Protein AF-A0A7S3L438-F1 (afdb_monomer)

Secondary structure (DSSP, 8-state):
-HHHHHHHHHHHHHHHHHHHHHHHHHHHHHHHHHHSB-TTSPBPPS---GGG--HHHHHHHHTTS-HHHHHHHHHHHHHHHHHHHTHHHHPPPP-HHHHHHHHHHSGGGGG-EEEETTEEEEEEEEE--TTSTT---EEEEEEEETTTTEEEEEEETTEEE--HHHHHHHHHHHIIIIIHHHHHHHHHHHHHHHTTS-GGGGGGGTTSTTHHHHHHH-S-TTTTT--S-HHHHHHHHHHHHTS----SSTT-HHHHHH-HHHHHHHHHHHHHHHHHHHTT-TTS-HHHHHIIIIIHHHHHHHHHHHHTT----TT-TT-TTHHHHHHHHHHHHHHHHTT--HHHHHTTT-HHHHHHHHHHHHH-HHHHTT--SSS--

Organism: NCBI:txid265554

Foldseek 3Di:
DVVVVVVVVVVVVVVLVVLLVVLVVVVVVVVVQQCDQPPVRARPPPQPPPVPADPVNVVSCQCHVDVVSVVLVVVLVVLVVCLVPPLVVQADAFDLLLVLLLCLQAPVVQQWDDDDDQKT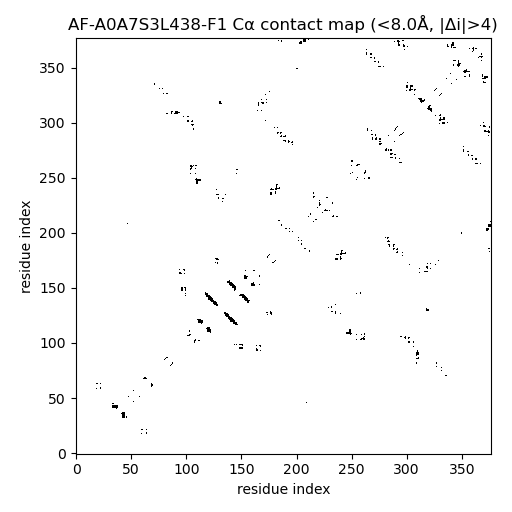KHKDAQADFQLDFPGSGKIKMWMARLVVSGTPWIAIPNDTDDRRLLVLLVVVRCCLQAVVLLLLLLLVLQSVLCSPDDPLLCQLNVFSSCCVVCVLPVPPCVVLPNPGDSVRSNVSSVVNNPDDDDRDCLPPPSSCVSHLNSQLLNQLLVQQVVLCVVVVSPSGDSVSQSSFWQNVQSNLQSLLVSCVSHDRACVRPRNHCSSVVCSPRRVSSNSCQQVCQALVVCLPSDVSSVSSLVSSCVSPVVSSSRTHSGNGD

Structure (mmCIF, N/CA/C/O backbone):
data_AF-A0A7S3L438-F1
#
_entry.id   AF-A0A7S3L438-F1
#
loop_
_atom_site.group_PDB
_atom_site.id
_atom_site.type_symbol
_atom_site.label_atom_id
_atom_site.label_alt_id
_atom_site.label_comp_id
_atom_site.label_asym_id
_atom_site.label_entity_id
_atom_site.label_seq_id
_atom_site.pdbx_PDB_ins_code
_atom_site.Cartn_x
_atom_site.Cartn_y
_atom_site.Cartn_z
_atom_site.occupancy
_atom_site.B_iso_or_equiv
_atom_site.auth_seq_id
_atom_site.auth_comp_id
_atom_site.auth_asym_id
_atom_site.auth_atom_id
_atom_site.pdbx_PDB_model_num
ATOM 1 N N . MET A 1 1 ? -7.913 44.073 -11.907 1.00 48.34 1 MET A N 1
ATOM 2 C CA . MET A 1 1 ? -7.778 42.662 -11.474 1.00 48.34 1 MET A CA 1
ATOM 3 C C . MET A 1 1 ? -7.505 41.705 -12.630 1.00 48.34 1 MET A C 1
ATOM 5 O O . MET A 1 1 ? -6.467 41.064 -12.590 1.00 48.34 1 MET A O 1
ATOM 9 N N . ILE A 1 2 ? -8.342 41.647 -13.675 1.00 49.50 2 ILE A N 1
ATOM 10 C CA . ILE A 1 2 ? -8.159 40.712 -14.811 1.00 49.50 2 ILE A CA 1
ATOM 11 C C . ILE A 1 2 ? -6.803 40.898 -15.518 1.00 49.50 2 ILE A C 1
ATOM 13 O O . ILE A 1 2 ? -6.103 39.926 -15.774 1.00 49.50 2 ILE A O 1
ATOM 17 N N . VAL A 1 3 ? -6.377 42.146 -15.740 1.00 48.22 3 VAL A N 1
ATOM 18 C CA . VAL A 1 3 ? -5.081 42.459 -16.373 1.00 48.22 3 VAL A CA 1
ATOM 19 C C . VAL A 1 3 ? -3.890 41.992 -15.525 1.00 48.22 3 VAL A C 1
ATOM 21 O O . VAL A 1 3 ? -2.922 41.472 -16.064 1.00 48.22 3 VAL A O 1
ATOM 24 N N . ILE A 1 4 ? -3.974 42.106 -14.196 1.00 58.91 4 ILE A N 1
ATOM 25 C CA . ILE A 1 4 ? -2.905 41.668 -13.283 1.00 58.91 4 ILE A CA 1
ATOM 26 C C . ILE A 1 4 ? -2.816 40.137 -13.266 1.00 58.91 4 ILE A C 1
ATOM 28 O O . ILE A 1 4 ? -1.724 39.593 -13.378 1.00 58.91 4 ILE A O 1
ATOM 32 N N . ALA A 1 5 ? -3.955 39.440 -13.206 1.00 50.31 5 ALA A N 1
ATOM 33 C CA . ALA A 1 5 ? -3.991 37.980 -13.285 1.00 50.31 5 ALA A CA 1
ATOM 34 C C . ALA A 1 5 ? -3.433 37.464 -14.624 1.00 50.31 5 ALA A C 1
ATOM 36 O O . ALA A 1 5 ? -2.664 36.509 -14.637 1.00 50.31 5 ALA A O 1
ATOM 37 N N . PHE A 1 6 ? -3.753 38.132 -15.737 1.00 50.09 6 PHE A N 1
ATOM 38 C CA . PHE A 1 6 ? -3.248 37.771 -17.063 1.00 50.09 6 PHE A CA 1
ATOM 39 C C . PHE A 1 6 ? -1.734 37.995 -17.203 1.00 50.09 6 PHE A C 1
ATOM 41 O O . PHE A 1 6 ? -1.036 37.157 -17.773 1.00 50.09 6 PHE A O 1
ATOM 48 N N . VAL A 1 7 ? -1.206 39.087 -16.639 1.00 58.47 7 VAL A N 1
ATOM 49 C CA . VAL A 1 7 ? 0.241 39.355 -16.594 1.00 58.47 7 VAL A CA 1
ATOM 50 C C . VAL A 1 7 ? 0.962 38.322 -15.726 1.00 58.47 7 VAL A C 1
ATOM 52 O O . VAL A 1 7 ? 1.988 37.798 -16.148 1.00 58.47 7 VAL A O 1
ATOM 55 N N . LEU A 1 8 ? 0.411 37.964 -14.562 1.00 56.41 8 LEU A N 1
ATOM 56 C CA . LEU A 1 8 ? 0.989 36.932 -13.696 1.00 56.41 8 LEU A CA 1
ATOM 57 C C . LEU A 1 8 ? 0.970 35.546 -14.354 1.00 56.41 8 LEU A C 1
ATOM 59 O O . LEU A 1 8 ? 1.982 34.854 -14.306 1.00 56.41 8 LEU A O 1
ATOM 63 N N . LEU A 1 9 ? -0.120 35.167 -15.032 1.00 48.47 9 LEU A N 1
ATOM 64 C CA . LEU A 1 9 ? -0.175 33.921 -15.806 1.00 48.47 9 LEU A CA 1
ATOM 65 C C . LEU A 1 9 ? 0.825 33.924 -16.968 1.00 48.47 9 LEU A C 1
ATOM 67 O O . LEU A 1 9 ? 1.506 32.931 -17.187 1.00 48.47 9 LEU A O 1
ATOM 71 N N . SER A 1 10 ? 0.952 35.039 -17.689 1.00 49.38 10 SER A N 1
ATOM 72 C CA . SER A 1 10 ? 1.882 35.146 -18.820 1.00 49.38 10 SER A CA 1
ATOM 73 C C . SER A 1 10 ? 3.341 35.082 -18.365 1.00 49.38 10 SER A C 1
ATOM 75 O O . SER A 1 10 ? 4.154 34.429 -19.014 1.00 49.38 10 SER A O 1
ATOM 77 N N . LEU A 1 11 ? 3.673 35.706 -17.228 1.00 53.34 11 LEU A N 1
ATOM 78 C CA . LEU A 1 11 ? 4.994 35.613 -16.603 1.00 53.34 11 LEU A CA 1
ATOM 79 C C . LEU A 1 11 ? 5.276 34.205 -16.077 1.00 53.34 11 LEU A C 1
ATOM 81 O O . LEU A 1 11 ? 6.395 33.727 -16.235 1.00 53.34 11 LEU A O 1
ATOM 85 N N . LEU A 1 12 ? 4.270 33.524 -15.520 1.00 49.44 12 LEU A N 1
ATOM 86 C CA . LEU A 1 12 ? 4.379 32.122 -15.125 1.00 49.44 12 LEU A CA 1
ATOM 87 C C . LEU A 1 12 ? 4.658 31.239 -16.349 1.00 49.44 12 LEU A C 1
ATOM 89 O O . LEU A 1 12 ? 5.613 30.475 -16.327 1.00 49.44 12 LEU A O 1
ATOM 93 N N . CYS A 1 13 ? 3.917 31.408 -17.449 1.00 45.47 13 CYS A N 1
ATOM 94 C CA . CYS A 1 13 ? 4.136 30.664 -18.692 1.00 45.47 13 CYS A CA 1
ATOM 95 C C . CYS A 1 13 ? 5.514 30.934 -19.319 1.00 45.47 13 CYS A C 1
ATOM 97 O O . CYS A 1 13 ? 6.172 29.994 -19.759 1.00 45.47 13 CYS A O 1
ATOM 99 N N . LEU A 1 14 ? 5.974 32.190 -19.346 1.00 46.09 14 LEU A N 1
ATOM 100 C CA . LEU A 1 14 ? 7.306 32.563 -19.845 1.00 46.09 14 LEU A CA 1
ATOM 101 C C . LEU A 1 14 ? 8.426 32.010 -18.961 1.00 46.09 14 LEU A C 1
ATOM 103 O O . LEU A 1 14 ? 9.423 31.508 -19.477 1.00 46.09 14 LEU A O 1
ATOM 107 N N . TRP A 1 15 ? 8.251 32.061 -17.641 1.00 53.94 15 TRP A N 1
ATOM 108 C CA . TRP A 1 15 ? 9.178 31.463 -16.687 1.00 53.94 15 TRP A CA 1
ATOM 109 C C . TRP A 1 15 ? 9.232 29.942 -16.862 1.00 53.94 15 TRP A C 1
ATOM 111 O O . TRP A 1 15 ? 10.319 29.392 -17.005 1.00 53.94 15 TRP A O 1
ATOM 121 N N . THR A 1 16 ? 8.084 29.270 -16.973 1.00 46.50 16 THR A N 1
ATOM 122 C CA . THR A 1 16 ? 7.996 27.831 -17.257 1.00 46.50 16 THR A CA 1
ATOM 123 C C . THR A 1 16 ? 8.653 27.475 -18.596 1.00 46.50 16 THR A C 1
ATOM 125 O O . THR A 1 16 ? 9.463 26.555 -18.638 1.00 46.50 16 THR A O 1
ATOM 128 N N . ALA A 1 17 ? 8.405 28.223 -19.676 1.00 44.75 17 ALA A N 1
ATOM 129 C CA . ALA A 1 17 ? 8.999 27.967 -20.994 1.00 44.75 17 ALA A CA 1
ATOM 130 C C . ALA A 1 17 ? 10.527 28.166 -21.013 1.00 44.75 17 ALA A C 1
ATOM 132 O O . ALA A 1 17 ? 11.266 27.330 -21.542 1.00 44.75 17 ALA A O 1
ATOM 133 N N . TYR A 1 18 ? 11.022 29.240 -20.388 1.00 50.47 18 TYR A N 1
ATOM 134 C CA .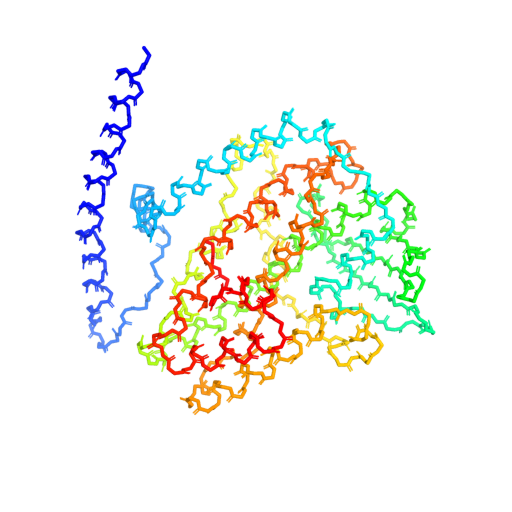 TYR A 1 18 ? 12.458 29.477 -20.228 1.00 50.47 18 TYR A CA 1
ATOM 135 C C . TYR A 1 18 ? 13.123 28.340 -19.437 1.00 50.47 18 TYR A C 1
ATOM 137 O O . TYR A 1 18 ? 14.153 27.816 -19.862 1.00 50.47 18 TYR A O 1
ATOM 145 N N . ARG A 1 19 ? 12.488 27.896 -18.343 1.00 52.34 19 ARG A N 1
ATOM 146 C CA . ARG A 1 19 ? 12.967 26.811 -17.472 1.00 52.34 19 ARG A CA 1
ATOM 147 C C . ARG A 1 19 ? 12.947 25.438 -18.149 1.00 52.34 19 ARG A C 1
ATOM 149 O O . ARG A 1 19 ? 13.908 24.692 -17.987 1.00 52.34 19 ARG A O 1
ATOM 156 N N . ILE A 1 20 ? 11.927 25.137 -18.959 1.00 45.03 20 ILE A N 1
ATOM 157 C CA . ILE A 1 20 ? 11.872 23.927 -19.801 1.00 45.03 20 ILE A CA 1
ATOM 158 C C . ILE A 1 20 ? 13.039 23.916 -20.798 1.00 45.03 20 ILE A C 1
ATOM 160 O O . ILE A 1 20 ? 13.681 22.887 -20.984 1.00 45.03 20 ILE A O 1
ATOM 164 N N . THR A 1 21 ? 13.372 25.062 -21.401 1.00 44.88 21 THR A N 1
ATOM 165 C CA . THR A 1 21 ? 14.452 25.148 -22.402 1.00 44.88 21 THR A CA 1
ATOM 166 C C . THR A 1 21 ? 15.834 24.931 -21.775 1.00 44.88 21 THR A C 1
ATOM 168 O O . THR A 1 21 ? 16.641 24.173 -22.310 1.00 44.88 21 THR A O 1
ATOM 171 N N . THR A 1 22 ? 16.093 25.520 -20.600 1.00 46.97 22 THR A N 1
ATOM 172 C CA . THR A 1 22 ? 17.346 25.273 -19.854 1.00 46.97 22 THR A CA 1
ATOM 173 C C . THR A 1 22 ? 17.435 23.834 -19.334 1.00 46.97 22 THR A C 1
ATOM 175 O O . THR A 1 22 ? 18.528 23.288 -19.190 1.00 46.97 22 THR A O 1
ATOM 178 N N . PHE A 1 23 ? 16.290 23.200 -19.073 1.00 45.75 23 PHE A N 1
ATOM 179 C CA . PHE A 1 23 ? 16.206 21.805 -18.658 1.00 45.75 23 PHE A CA 1
ATOM 180 C C . PHE A 1 23 ? 16.463 20.811 -19.785 1.00 45.75 23 PHE A C 1
ATOM 182 O O . PHE A 1 23 ? 17.197 19.859 -19.557 1.00 45.75 23 PHE A O 1
ATOM 189 N N . VAL A 1 24 ? 15.926 21.019 -20.990 1.00 44.28 24 VAL A N 1
ATOM 190 C CA . VAL A 1 24 ? 16.227 20.144 -22.138 1.00 44.28 24 VAL A CA 1
ATOM 191 C C . VAL A 1 24 ? 17.737 20.098 -22.378 1.00 44.28 24 VAL A C 1
ATOM 193 O O . VAL A 1 24 ? 18.286 19.025 -22.608 1.00 44.28 24 VAL A O 1
ATOM 196 N N . GLU A 1 25 ? 18.429 21.227 -22.223 1.00 46.00 25 GLU A N 1
ATOM 197 C CA . GLU A 1 25 ? 19.888 21.295 -22.315 1.00 46.00 25 GLU A CA 1
ATOM 198 C C . GLU A 1 25 ? 20.598 20.545 -21.168 1.00 46.00 25 GLU A C 1
ATOM 200 O O . GLU A 1 25 ? 21.539 19.788 -21.416 1.00 46.00 25 GLU A O 1
ATOM 205 N N . ALA A 1 26 ? 20.138 20.692 -19.919 1.00 48.16 26 ALA A N 1
ATOM 206 C CA . ALA A 1 26 ? 20.690 19.972 -18.767 1.00 48.16 26 ALA A CA 1
ATOM 207 C C . ALA A 1 26 ? 20.440 18.454 -18.846 1.00 48.16 26 ALA A C 1
ATOM 209 O O . ALA A 1 26 ? 21.357 17.665 -18.634 1.00 48.16 26 ALA A O 1
ATOM 210 N N . TYR A 1 27 ? 19.230 18.040 -19.225 1.00 43.50 27 TYR A N 1
ATOM 211 C CA . TYR A 1 27 ? 18.837 16.653 -19.464 1.00 43.50 27 TYR A CA 1
ATOM 212 C C . TYR A 1 27 ? 19.658 16.027 -20.596 1.00 43.50 27 TYR A C 1
ATOM 214 O O . TYR A 1 27 ? 20.124 14.897 -20.457 1.00 43.50 27 TYR A O 1
ATOM 222 N N . TYR A 1 28 ? 19.914 16.765 -21.684 1.00 46.62 28 TYR A N 1
ATOM 223 C CA . TYR A 1 28 ? 20.778 16.307 -22.777 1.00 46.62 28 TYR A CA 1
ATOM 224 C C . TYR A 1 28 ? 22.222 16.095 -22.308 1.00 46.62 28 TYR A C 1
ATOM 226 O O . TYR A 1 28 ? 22.828 15.079 -22.636 1.00 46.62 28 TYR A O 1
ATOM 234 N N . ARG A 1 29 ? 22.758 16.997 -21.474 1.00 49.22 29 ARG A N 1
ATOM 235 C CA . ARG A 1 29 ? 24.108 16.873 -20.894 1.00 49.22 29 ARG A CA 1
ATOM 236 C C . ARG A 1 29 ? 24.214 15.740 -19.863 1.00 49.22 29 ARG A C 1
ATOM 238 O O . ARG A 1 29 ? 25.219 15.036 -19.843 1.00 49.22 29 ARG A O 1
ATOM 245 N N . ILE A 1 30 ? 23.188 15.531 -19.033 1.00 47.91 30 ILE A N 1
ATOM 246 C CA . ILE A 1 30 ? 23.129 14.435 -18.049 1.00 47.91 30 ILE A CA 1
ATOM 247 C C . ILE A 1 30 ? 22.996 13.081 -18.756 1.00 47.91 30 ILE A C 1
ATOM 249 O O . ILE A 1 30 ? 23.700 12.140 -18.402 1.00 47.91 30 ILE A O 1
ATOM 253 N N . ASN A 1 31 ? 22.164 12.982 -19.796 1.00 44.19 31 ASN A N 1
ATOM 254 C CA . ASN A 1 31 ? 22.063 11.766 -20.603 1.00 44.19 31 ASN A CA 1
ATOM 255 C C . ASN A 1 31 ? 23.293 11.521 -21.478 1.00 44.19 31 ASN A C 1
ATOM 257 O O . ASN A 1 31 ? 23.639 10.365 -21.691 1.00 44.19 31 ASN A O 1
ATOM 261 N N . GLN A 1 32 ? 23.976 12.563 -21.964 1.00 47.50 32 GLN A N 1
ATOM 262 C CA . GLN A 1 32 ? 25.283 12.399 -22.609 1.00 47.50 32 GLN A CA 1
ATOM 263 C C . GLN A 1 32 ? 26.286 11.773 -21.634 1.00 47.50 32 GLN A C 1
ATOM 265 O O . GLN A 1 32 ? 26.850 10.735 -21.957 1.00 47.50 32 GLN A O 1
ATOM 270 N N . ARG A 1 33 ? 26.393 12.296 -20.405 1.00 48.84 33 ARG A N 1
ATOM 271 C CA . ARG A 1 33 ? 27.262 11.736 -19.352 1.00 48.84 33 ARG A CA 1
ATOM 272 C C . ARG A 1 33 ? 26.858 10.330 -18.899 1.00 48.84 33 ARG A C 1
ATOM 274 O O . ARG A 1 33 ? 27.715 9.518 -18.591 1.00 48.84 33 ARG A O 1
ATOM 281 N N . GLY A 1 34 ? 25.562 10.019 -18.870 1.00 43.22 34 GLY A N 1
ATOM 282 C CA . GLY A 1 34 ? 25.055 8.679 -18.544 1.00 43.22 34 GLY A CA 1
ATOM 283 C C . GLY A 1 34 ? 25.204 7.647 -19.672 1.00 43.22 34 GLY A C 1
ATOM 284 O O . GLY A 1 34 ? 25.003 6.456 -19.431 1.00 43.22 34 GLY A O 1
ATOM 285 N N . ASN A 1 35 ? 25.524 8.095 -20.891 1.00 40.84 35 ASN A N 1
ATOM 286 C CA . ASN A 1 35 ? 25.821 7.255 -22.056 1.00 40.84 35 ASN A CA 1
ATOM 287 C C . ASN A 1 35 ? 27.325 7.186 -22.369 1.00 40.84 35 ASN A C 1
ATOM 289 O O . ASN A 1 35 ? 27.728 6.392 -23.221 1.00 40.84 35 ASN A O 1
ATOM 293 N N . GLU A 1 36 ? 28.148 7.994 -21.701 1.00 45.62 36 GLU A N 1
ATOM 294 C CA . GLU A 1 36 ? 29.600 7.861 -21.722 1.00 45.62 36 GLU A CA 1
ATOM 295 C C . GLU A 1 36 ? 29.972 6.558 -21.000 1.00 45.62 36 GLU A C 1
ATOM 297 O O . GLU A 1 36 ? 29.597 6.324 -19.849 1.00 45.62 36 GLU A O 1
ATOM 302 N N . MET A 1 37 ? 30.657 5.662 -21.716 1.00 47.69 37 MET A N 1
ATOM 303 C CA . MET A 1 37 ? 31.285 4.510 -21.079 1.00 47.69 37 MET A CA 1
ATOM 304 C C . MET A 1 37 ? 32.439 5.031 -20.232 1.00 47.69 37 MET A C 1
ATOM 306 O O . MET A 1 37 ? 33.190 5.899 -20.683 1.00 47.69 37 MET A O 1
ATOM 310 N N . ASP A 1 38 ? 32.566 4.527 -19.010 1.00 57.03 38 ASP A N 1
ATOM 311 C CA . ASP A 1 38 ? 33.731 4.844 -18.200 1.00 57.03 38 ASP A CA 1
ATOM 312 C C . ASP A 1 38 ? 35.012 4.291 -18.857 1.00 57.03 38 ASP A C 1
ATOM 314 O O . ASP A 1 38 ? 34.976 3.578 -19.865 1.00 57.03 38 ASP A O 1
ATOM 318 N N . GLU A 1 39 ? 36.176 4.610 -18.291 1.00 55.34 39 GLU A N 1
ATOM 319 C CA . GLU A 1 39 ? 37.473 4.161 -18.822 1.00 55.34 39 GLU A CA 1
ATOM 320 C C . GLU A 1 39 ? 37.614 2.625 -18.898 1.00 55.34 39 GLU A C 1
ATOM 322 O O . GLU A 1 39 ? 38.559 2.121 -19.506 1.00 55.34 39 GLU A O 1
ATOM 327 N N . LYS A 1 40 ? 36.678 1.869 -18.308 1.00 57.28 40 LYS A N 1
ATOM 328 C CA . LYS A 1 40 ? 36.634 0.404 -18.311 1.00 57.28 40 LYS A CA 1
ATOM 329 C C . LYS A 1 40 ? 35.621 -0.165 -19.308 1.00 57.28 40 LYS A C 1
ATOM 331 O O . LYS A 1 40 ? 35.519 -1.384 -19.424 1.00 57.28 40 LYS A O 1
ATOM 336 N N . GLY A 1 41 ? 34.913 0.680 -20.060 1.00 50.53 41 GLY A N 1
ATOM 337 C CA . GLY A 1 41 ? 33.882 0.242 -21.001 1.00 50.53 41 GLY A CA 1
ATOM 338 C C . GLY A 1 41 ? 32.567 -0.151 -20.322 1.00 50.53 41 GLY A C 1
ATOM 339 O O . GLY A 1 41 ? 31.711 -0.763 -20.961 1.00 50.53 41 GLY A O 1
ATOM 340 N N . GLU A 1 42 ? 32.391 0.182 -19.042 1.00 44.84 42 GLU A N 1
ATOM 341 C CA . GLU A 1 42 ? 31.154 -0.052 -18.310 1.00 44.84 42 GLU A CA 1
ATOM 342 C C . GLU A 1 42 ? 30.264 1.192 -18.422 1.00 44.84 42 GLU A C 1
ATOM 344 O O . GLU A 1 42 ? 30.729 2.335 -18.426 1.00 44.84 42 GLU A O 1
ATOM 349 N N . ARG A 1 43 ? 28.946 0.994 -18.546 1.00 46.06 43 ARG A N 1
ATOM 350 C CA . ARG A 1 43 ? 28.013 2.123 -18.439 1.00 46.06 43 ARG A CA 1
ATOM 351 C C . ARG A 1 43 ? 28.095 2.634 -17.008 1.00 46.06 43 ARG A C 1
ATOM 353 O O . ARG A 1 43 ? 27.755 1.884 -16.093 1.00 46.06 43 ARG A O 1
ATOM 360 N N . ALA A 1 44 ? 28.527 3.883 -16.827 1.00 45.00 44 ALA A N 1
ATOM 361 C CA . ALA A 1 44 ? 28.648 4.488 -15.510 1.00 45.00 44 ALA A CA 1
ATOM 362 C C . ALA A 1 44 ? 27.343 4.278 -14.724 1.00 45.00 44 ALA A C 1
ATOM 364 O O . ALA A 1 44 ? 26.254 4.647 -15.175 1.00 45.00 44 ALA A O 1
ATOM 365 N N . CYS A 1 45 ? 27.448 3.606 -13.576 1.00 37.84 45 CYS A N 1
ATOM 366 C CA . CYS A 1 45 ? 26.305 3.278 -12.736 1.00 37.84 45 CYS A CA 1
ATOM 367 C C . CYS A 1 45 ? 25.514 4.561 -12.428 1.00 37.84 45 CYS A C 1
ATOM 369 O O . CYS A 1 45 ? 26.074 5.538 -11.931 1.00 37.84 45 CYS A O 1
ATOM 371 N N . ARG A 1 46 ? 24.209 4.560 -12.731 1.00 44.25 46 ARG A N 1
ATOM 372 C CA . ARG A 1 46 ? 23.288 5.710 -12.627 1.00 44.25 46 ARG A CA 1
ATOM 373 C C . ARG A 1 46 ? 22.969 6.143 -11.184 1.00 44.25 46 ARG A C 1
ATOM 375 O O . ARG A 1 46 ? 21.921 6.734 -10.952 1.00 44.25 46 ARG A O 1
ATOM 382 N N . SER A 1 47 ? 23.840 5.871 -10.213 1.00 39.75 47 SER A N 1
ATOM 383 C CA . SER A 1 47 ? 23.740 6.466 -8.881 1.00 39.75 47 SER A CA 1
ATOM 384 C C . SER A 1 47 ? 24.557 7.757 -8.866 1.00 39.75 47 SER A C 1
ATOM 386 O O . SER A 1 47 ? 25.767 7.750 -8.620 1.00 39.75 47 SER A O 1
ATOM 388 N N . ILE A 1 48 ? 23.913 8.885 -9.154 1.00 40.16 48 ILE A N 1
ATOM 389 C CA . ILE A 1 48 ? 24.507 10.181 -8.828 1.00 40.16 48 ILE A CA 1
ATOM 390 C C . ILE A 1 48 ? 24.517 10.249 -7.299 1.00 40.16 48 ILE A C 1
ATOM 392 O O . ILE A 1 48 ? 23.457 10.310 -6.687 1.00 40.16 48 ILE A O 1
ATOM 396 N N . LYS A 1 49 ? 25.696 10.188 -6.669 1.00 38.84 49 LYS A N 1
ATOM 397 C CA . LYS A 1 49 ? 25.811 10.437 -5.223 1.00 38.84 49 LYS A CA 1
ATOM 398 C C . LYS A 1 49 ? 25.175 11.800 -4.919 1.00 38.84 49 LYS A C 1
ATOM 400 O O . LYS A 1 49 ? 25.556 12.783 -5.557 1.00 38.84 49 LYS A O 1
ATOM 405 N N . ALA A 1 50 ? 24.262 11.872 -3.947 1.00 37.88 50 ALA A N 1
ATOM 406 C CA . ALA A 1 50 ? 23.515 13.088 -3.594 1.00 37.88 50 ALA A CA 1
ATOM 407 C C . ALA A 1 50 ? 24.404 14.316 -3.333 1.00 37.88 50 ALA A C 1
ATOM 409 O O . ALA A 1 50 ? 24.009 15.449 -3.587 1.00 37.88 50 ALA A O 1
ATOM 410 N N . HIS A 1 51 ? 25.654 14.099 -2.924 1.00 39.50 51 HIS A N 1
ATOM 411 C CA . HIS A 1 51 ? 26.644 15.158 -2.716 1.00 39.50 51 HIS A CA 1
ATOM 412 C C . HIS A 1 51 ? 27.062 15.916 -3.992 1.00 39.50 51 HIS A C 1
ATOM 414 O O . HIS A 1 51 ? 27.814 16.882 -3.896 1.00 39.50 51 HIS A O 1
ATOM 420 N N . GLY A 1 52 ? 26.620 15.483 -5.178 1.00 40.59 52 GLY A N 1
ATOM 421 C CA . GLY A 1 52 ? 26.945 16.109 -6.462 1.00 40.59 52 GLY A CA 1
ATOM 422 C C . GLY A 1 52 ? 25.828 16.938 -7.096 1.00 40.59 52 GLY A C 1
ATOM 423 O O . GLY A 1 52 ? 26.074 17.526 -8.145 1.00 40.59 52 GLY A O 1
ATOM 424 N N . ILE A 1 53 ? 24.625 16.979 -6.513 1.00 41.75 53 ILE A N 1
ATOM 425 C CA . ILE A 1 53 ? 23.493 17.726 -7.076 1.00 41.75 53 ILE A CA 1
ATOM 426 C C . ILE A 1 53 ? 23.300 18.989 -6.245 1.00 41.75 53 ILE A C 1
ATOM 428 O O . ILE A 1 53 ? 22.980 18.936 -5.059 1.00 41.75 53 ILE A O 1
ATOM 432 N N . THR A 1 54 ? 23.503 20.151 -6.859 1.00 51.88 54 THR A N 1
ATOM 433 C CA . THR A 1 54 ? 23.169 21.417 -6.204 1.00 51.88 54 THR A CA 1
ATOM 434 C C . THR A 1 54 ? 21.659 21.497 -5.972 1.00 51.88 54 THR A C 1
ATOM 436 O O . THR A 1 54 ? 20.875 21.000 -6.779 1.00 51.88 54 THR A O 1
ATOM 439 N N . ALA A 1 55 ? 21.210 22.189 -4.918 1.00 50.66 55 ALA A N 1
ATOM 440 C CA . ALA A 1 55 ? 19.778 22.436 -4.697 1.00 50.66 55 ALA A CA 1
ATOM 441 C C . ALA A 1 55 ? 19.092 23.038 -5.942 1.00 50.66 55 ALA A C 1
ATOM 443 O O . ALA A 1 55 ? 17.924 22.781 -6.205 1.00 50.66 55 ALA A O 1
ATOM 444 N N . TYR A 1 56 ? 19.842 23.796 -6.748 1.00 53.81 56 TYR A N 1
ATOM 445 C CA . TYR A 1 56 ? 19.396 24.306 -8.037 1.00 53.81 56 TYR A CA 1
ATOM 446 C C . TYR A 1 56 ? 19.172 23.201 -9.079 1.00 53.81 56 TYR A C 1
ATOM 448 O O . TYR A 1 56 ? 18.113 23.171 -9.692 1.00 53.81 56 TYR A O 1
ATOM 456 N N . GLU A 1 57 ? 20.123 22.289 -9.282 1.00 49.81 57 GLU A N 1
ATOM 457 C CA . GLU A 1 57 ? 19.978 21.162 -10.216 1.00 49.81 57 GLU A CA 1
ATOM 458 C C . GLU A 1 57 ? 18.885 20.189 -9.775 1.00 49.81 57 GLU A C 1
ATOM 460 O O . GLU A 1 57 ? 18.136 19.708 -10.623 1.00 49.81 57 GLU A O 1
ATOM 465 N N . PHE A 1 58 ? 18.740 19.970 -8.463 1.00 51.66 58 PHE A N 1
ATOM 466 C CA . PHE A 1 58 ? 17.638 19.202 -7.893 1.00 51.66 58 PHE A CA 1
ATOM 467 C C . PHE A 1 58 ? 16.299 19.870 -8.207 1.00 51.66 58 PHE A C 1
ATOM 469 O O . PHE A 1 58 ? 15.471 19.261 -8.871 1.00 51.66 58 PHE A O 1
ATOM 476 N N . LEU A 1 59 ? 16.105 21.141 -7.829 1.00 52.84 59 LEU A N 1
ATOM 477 C CA . LEU A 1 59 ? 14.859 21.869 -8.100 1.00 52.84 59 LEU A CA 1
ATOM 478 C C . LEU A 1 59 ? 14.571 21.959 -9.605 1.00 52.84 59 LEU A C 1
ATOM 480 O O . LEU A 1 59 ? 13.423 21.848 -10.023 1.00 52.84 59 LEU A O 1
ATOM 484 N N . MET A 1 60 ? 15.600 22.128 -10.436 1.00 52.97 60 MET A N 1
ATOM 485 C CA . MET A 1 60 ? 15.449 22.176 -11.887 1.00 52.97 60 MET A CA 1
ATOM 486 C C . MET A 1 60 ? 15.044 20.827 -12.468 1.00 52.97 60 MET A C 1
ATOM 488 O O . MET A 1 60 ? 14.113 20.821 -13.255 1.00 52.97 60 MET A O 1
ATOM 492 N N . TRP A 1 61 ? 15.675 19.712 -12.086 1.00 49.84 61 TRP A N 1
ATOM 493 C CA . TRP A 1 61 ? 15.246 18.357 -12.463 1.00 49.84 61 TRP A CA 1
ATOM 494 C C . TRP A 1 61 ? 13.816 18.077 -11.973 1.00 49.84 61 TRP A C 1
ATOM 496 O O . TRP A 1 61 ? 12.964 17.622 -12.730 1.00 49.84 61 TRP A O 1
ATOM 506 N N . TYR A 1 62 ? 13.529 18.460 -10.735 1.00 49.25 62 TYR A N 1
ATOM 507 C CA . TYR A 1 62 ? 12.271 18.235 -10.038 1.00 49.25 62 TYR A CA 1
ATOM 508 C C . TYR A 1 62 ? 11.074 18.980 -10.659 1.00 49.25 62 TYR A C 1
ATOM 510 O O . TYR A 1 62 ? 10.013 18.399 -10.859 1.00 49.25 62 TYR A O 1
ATOM 518 N N . PHE A 1 63 ? 11.235 20.247 -11.059 1.00 50.38 63 PHE A N 1
ATOM 519 C CA . PHE A 1 63 ? 10.154 21.039 -11.670 1.00 50.38 63 PHE A CA 1
ATOM 520 C C . PHE A 1 63 ? 9.899 20.747 -13.157 1.00 50.38 63 PHE A C 1
ATOM 522 O O . PHE A 1 63 ? 9.025 21.368 -13.763 1.00 50.38 63 PHE A O 1
ATOM 529 N N . THR A 1 64 ? 10.669 19.850 -13.771 1.00 46.41 64 THR A N 1
ATOM 530 C CA . THR A 1 64 ? 10.701 19.684 -15.234 1.00 46.41 64 THR A CA 1
ATOM 531 C C . THR A 1 64 ? 10.602 18.238 -15.711 1.00 46.41 64 THR A C 1
ATOM 533 O O . THR A 1 64 ? 10.311 18.028 -16.888 1.00 46.41 64 THR A O 1
ATOM 536 N N . GLN A 1 65 ? 10.751 17.253 -14.814 1.00 46.31 65 GLN A N 1
ATOM 537 C CA . GLN A 1 65 ? 10.372 15.856 -15.070 1.00 46.31 65 GLN A CA 1
ATOM 538 C C . GLN A 1 65 ? 8.910 15.743 -15.524 1.00 46.31 65 GLN A C 1
ATOM 540 O O . GLN A 1 65 ? 8.592 14.880 -16.337 1.00 46.31 65 GLN A O 1
ATOM 545 N N . ASP A 1 66 ? 8.036 16.643 -15.063 1.00 50.53 66 ASP A N 1
ATOM 546 C CA . ASP A 1 66 ? 6.664 16.738 -15.546 1.00 50.53 66 ASP A CA 1
ATOM 547 C C . ASP A 1 66 ? 6.036 18.091 -15.136 1.00 50.53 66 ASP A C 1
ATOM 549 O O . ASP A 1 66 ? 6.041 18.406 -13.944 1.00 50.53 66 ASP A O 1
ATOM 553 N N . PRO A 1 67 ? 5.449 18.903 -16.042 1.00 52.47 67 PRO A N 1
ATOM 554 C CA . PRO A 1 67 ? 4.546 19.999 -15.665 1.00 52.47 67 PRO A CA 1
ATOM 555 C C . PRO A 1 67 ? 3.458 19.561 -14.677 1.00 52.47 67 PRO A C 1
ATOM 557 O O . PRO A 1 67 ? 2.979 20.385 -13.890 1.00 52.47 67 PRO A O 1
ATOM 560 N N . ASN A 1 68 ? 3.135 18.260 -14.668 1.00 50.19 68 ASN A N 1
ATOM 561 C CA . ASN A 1 68 ? 2.275 17.660 -13.667 1.00 50.19 68 ASN A CA 1
ATOM 562 C C . ASN A 1 68 ? 2.781 17.901 -12.235 1.00 50.19 68 ASN A C 1
ATOM 564 O O . ASN A 1 68 ? 1.958 18.173 -11.374 1.00 50.19 68 ASN A O 1
ATOM 568 N N . PHE A 1 69 ? 4.092 17.924 -11.958 1.00 51.59 69 PHE A N 1
ATOM 569 C CA . PHE A 1 69 ? 4.621 18.214 -10.614 1.00 51.59 69 PHE A CA 1
ATOM 570 C C . PHE A 1 69 ? 4.269 19.620 -10.125 1.00 51.59 69 PHE A C 1
ATOM 572 O O . PHE A 1 69 ? 3.841 19.781 -8.986 1.00 51.59 69 PHE A O 1
ATOM 579 N N . ILE A 1 70 ? 4.372 20.654 -10.965 1.00 56.53 70 ILE A N 1
ATOM 580 C CA . ILE A 1 70 ? 3.977 22.016 -10.562 1.00 56.53 70 ILE A CA 1
ATOM 581 C C . ILE A 1 70 ? 2.472 22.070 -10.286 1.00 56.53 70 ILE A C 1
ATOM 583 O O . ILE A 1 70 ? 2.050 22.643 -9.278 1.00 56.53 70 ILE A O 1
ATOM 587 N N . THR A 1 71 ? 1.655 21.449 -11.144 1.00 55.91 71 THR A N 1
ATOM 588 C CA . THR A 1 71 ? 0.218 21.331 -10.872 1.00 55.91 71 THR A CA 1
ATOM 589 C C . THR A 1 71 ? -0.056 20.508 -9.617 1.00 55.91 71 THR A C 1
ATOM 591 O O . THR A 1 71 ? -0.957 20.880 -8.876 1.00 55.91 71 THR A O 1
ATOM 594 N N . HIS A 1 72 ? 0.754 19.491 -9.305 1.00 54.97 72 HIS A N 1
ATOM 595 C CA . HIS A 1 72 ? 0.668 18.700 -8.074 1.00 54.97 72 HIS A CA 1
ATOM 596 C C . HIS A 1 72 ? 0.960 19.552 -6.848 1.00 54.97 72 HIS A C 1
ATOM 598 O O . HIS A 1 72 ? 0.228 19.461 -5.877 1.00 54.97 72 HIS A O 1
ATOM 604 N N . TYR A 1 73 ? 1.953 20.442 -6.882 1.00 57.59 73 TYR A N 1
ATOM 605 C CA . TYR A 1 73 ? 2.221 21.364 -5.773 1.00 57.59 73 TYR A CA 1
ATOM 606 C C . TYR A 1 73 ? 1.114 22.383 -5.557 1.00 57.59 73 TYR A C 1
ATOM 608 O O . TYR A 1 73 ? 0.708 22.624 -4.420 1.00 57.59 73 TYR A O 1
ATOM 616 N N . LEU A 1 74 ? 0.626 22.989 -6.639 1.00 63.31 74 LEU A N 1
ATOM 617 C CA . LEU A 1 74 ? -0.495 23.920 -6.559 1.00 63.31 74 LEU A CA 1
ATOM 618 C C . LEU A 1 74 ? -1.744 23.203 -6.043 1.00 63.31 74 LEU A C 1
ATOM 620 O O . LEU A 1 74 ? -2.427 23.716 -5.159 1.00 63.31 74 LEU A O 1
ATOM 624 N N . TRP A 1 75 ? -1.996 21.991 -6.531 1.00 58.56 75 TRP A N 1
ATOM 625 C CA . TRP A 1 75 ? -3.075 21.140 -6.058 1.00 58.56 75 TRP A CA 1
ATOM 626 C C . TRP A 1 75 ? -2.878 20.710 -4.602 1.00 58.56 75 TRP A C 1
ATOM 628 O O . TRP A 1 75 ? -3.834 20.742 -3.840 1.00 58.56 75 TRP A O 1
ATOM 638 N N . ASN A 1 76 ? -1.653 20.408 -4.169 1.00 58.59 76 ASN A N 1
ATOM 639 C CA . ASN A 1 76 ? -1.318 20.090 -2.780 1.00 58.59 76 ASN A CA 1
ATOM 640 C C . ASN A 1 76 ? -1.562 21.288 -1.870 1.00 58.59 76 ASN A C 1
ATOM 642 O O . ASN A 1 76 ? -2.149 21.125 -0.808 1.00 58.59 76 ASN A O 1
ATOM 646 N N . ALA A 1 77 ? -1.176 22.494 -2.286 1.00 63.94 77 ALA A N 1
ATOM 647 C CA . ALA A 1 77 ? -1.459 23.715 -1.541 1.00 63.94 77 ALA A CA 1
ATOM 648 C C . ALA A 1 77 ? -2.973 23.964 -1.428 1.00 63.94 77 ALA A C 1
ATOM 650 O O . ALA A 1 77 ? -3.455 24.295 -0.345 1.00 63.94 77 ALA A O 1
ATOM 651 N N . ILE A 1 78 ? -3.728 23.745 -2.513 1.00 67.06 78 ILE A N 1
ATOM 652 C CA . ILE A 1 78 ? -5.198 23.810 -2.512 1.00 67.06 78 ILE A CA 1
ATOM 653 C C . ILE A 1 78 ? -5.781 22.740 -1.583 1.00 67.06 78 ILE A C 1
ATOM 655 O O . ILE A 1 78 ? -6.627 23.060 -0.757 1.00 67.06 78 ILE A O 1
ATOM 659 N N . CYS A 1 79 ? -5.306 21.497 -1.656 1.00 62.12 79 CYS A N 1
ATOM 660 C CA . CYS A 1 79 ? -5.750 20.406 -0.797 1.00 62.12 79 CYS A CA 1
ATOM 661 C C . CYS A 1 79 ? -5.452 20.711 0.666 1.00 62.12 79 CYS A C 1
ATOM 663 O O . CYS A 1 79 ? -6.365 20.663 1.471 1.00 62.12 79 CYS A O 1
ATOM 665 N N . ILE A 1 80 ? -4.230 21.112 1.024 1.00 63.56 80 ILE A N 1
ATOM 666 C CA . ILE A 1 80 ? -3.868 21.518 2.392 1.00 63.56 80 ILE A CA 1
ATOM 667 C C . ILE A 1 80 ? -4.773 22.655 2.868 1.00 63.56 80 ILE A C 1
ATOM 669 O O . ILE A 1 80 ? -5.240 22.632 4.008 1.00 63.56 80 ILE A O 1
ATOM 673 N N . PHE A 1 81 ? -5.046 23.640 2.010 1.00 69.31 81 PHE A N 1
ATOM 674 C CA . PHE A 1 81 ? -5.971 24.722 2.321 1.00 69.31 81 PHE A CA 1
ATOM 675 C C . PHE A 1 81 ? -7.391 24.196 2.582 1.00 69.31 81 PHE A C 1
ATOM 677 O O . PHE A 1 81 ? -7.967 24.523 3.621 1.00 69.31 81 PHE A O 1
ATOM 684 N N . CYS A 1 82 ? -7.934 23.347 1.708 1.00 66.75 82 CYS A N 1
ATOM 685 C CA . CYS A 1 82 ? -9.236 22.703 1.888 1.00 66.75 82 CYS A CA 1
ATOM 686 C C . CYS A 1 82 ? -9.263 21.840 3.158 1.00 66.75 82 CYS A C 1
ATOM 688 O O . CYS A 1 82 ? -10.191 21.927 3.949 1.00 66.75 82 CYS A O 1
ATOM 690 N N . LEU A 1 83 ? -8.211 21.081 3.436 1.00 64.25 83 LEU A N 1
ATOM 691 C CA . LEU A 1 83 ? -8.111 20.212 4.605 1.00 64.25 83 LEU A CA 1
ATOM 692 C C . LEU A 1 83 ? -8.037 21.001 5.912 1.00 64.25 83 LEU A C 1
ATOM 694 O O . LEU A 1 83 ? -8.561 20.591 6.942 1.00 64.25 83 LEU A O 1
ATOM 698 N N . ARG A 1 84 ? -7.371 22.156 5.903 1.00 67.00 84 ARG A N 1
ATOM 699 C CA . ARG A 1 84 ? -7.306 23.041 7.073 1.00 67.00 84 ARG A CA 1
ATOM 700 C C . ARG A 1 84 ? -8.603 23.803 7.310 1.00 67.00 84 ARG A C 1
ATOM 702 O O . ARG A 1 84 ? -8.967 23.993 8.462 1.00 67.00 84 ARG A O 1
ATOM 709 N N . ASN A 1 85 ? -9.277 24.240 6.249 1.00 70.44 85 ASN A N 1
ATOM 710 C CA . ASN A 1 85 ? -10.370 25.206 6.373 1.00 70.44 85 ASN A CA 1
ATOM 711 C C . ASN A 1 85 ? -11.763 24.622 6.110 1.00 70.44 85 ASN A C 1
ATOM 713 O O . ASN A 1 85 ? -12.738 25.216 6.552 1.00 70.44 85 ASN A O 1
ATOM 717 N N . ILE A 1 86 ? -11.868 23.497 5.400 1.00 70.56 86 ILE A N 1
ATOM 718 C CA . ILE A 1 86 ? -13.129 22.870 4.968 1.00 70.56 86 ILE A CA 1
ATOM 719 C C . ILE A 1 86 ? -13.361 21.546 5.699 1.00 70.56 86 ILE A C 1
ATOM 721 O O . ILE A 1 86 ? -14.462 21.327 6.193 1.00 70.56 86 ILE A O 1
ATOM 725 N N . THR A 1 87 ? -12.347 20.684 5.833 1.00 69.56 87 THR A N 1
ATOM 726 C CA . THR A 1 87 ? -12.515 19.356 6.455 1.00 69.56 87 THR A CA 1
ATOM 727 C C . THR A 1 87 ? -13.110 19.377 7.861 1.00 69.56 87 THR A C 1
ATOM 729 O O . THR A 1 87 ? -13.988 18.554 8.082 1.00 69.56 87 THR A O 1
ATOM 732 N N . PRO A 1 88 ? -12.780 20.313 8.776 1.00 73.56 88 PRO A N 1
ATOM 733 C CA . PRO A 1 88 ? -13.452 20.370 10.079 1.00 73.56 88 PRO A CA 1
ATOM 734 C C . PRO A 1 88 ? -14.982 20.509 9.987 1.00 73.56 88 PRO A C 1
ATOM 736 O O . PRO A 1 88 ? -15.700 20.078 10.881 1.00 73.56 88 PRO A O 1
ATOM 739 N N . TRP A 1 89 ? -15.491 21.080 8.892 1.00 74.44 89 TRP A N 1
ATOM 740 C CA . TRP A 1 89 ? -16.923 21.271 8.642 1.00 74.44 89 TRP A CA 1
ATOM 741 C C . TRP A 1 89 ? -17.574 20.102 7.900 1.00 74.44 89 TRP A C 1
ATOM 743 O O . TRP A 1 89 ? -18.795 19.979 7.906 1.00 74.44 89 TRP A O 1
ATOM 753 N N . MET A 1 90 ? -16.771 19.272 7.234 1.00 78.00 90 MET A N 1
ATOM 754 C CA . MET A 1 90 ? -17.216 18.129 6.429 1.00 78.00 90 MET A CA 1
ATOM 755 C C . MET A 1 90 ? -16.745 16.793 7.013 1.00 78.00 90 MET A C 1
ATOM 757 O O . MET A 1 90 ? -16.814 15.774 6.331 1.00 78.00 90 MET A O 1
ATOM 761 N N . ALA A 1 91 ? -16.227 16.804 8.244 1.00 81.38 91 ALA A N 1
ATOM 762 C CA . ALA A 1 91 ? -15.571 15.652 8.829 1.00 81.38 91 ALA A CA 1
ATOM 763 C C . ALA A 1 91 ? -16.563 14.495 8.985 1.00 81.38 91 ALA A C 1
ATOM 765 O O . ALA A 1 91 ? -17.595 14.646 9.644 1.00 81.38 91 ALA A O 1
ATOM 766 N N . LYS A 1 92 ? -16.243 13.338 8.402 1.00 88.62 92 LYS A N 1
ATOM 767 C CA . LYS A 1 92 ? -16.980 12.104 8.669 1.00 88.62 92 LYS A CA 1
ATOM 768 C C . LYS A 1 92 ? -16.585 11.543 10.033 1.00 88.62 92 LYS A C 1
ATOM 770 O O . LYS A 1 92 ? -15.448 11.692 10.491 1.00 88.62 92 LYS A O 1
ATOM 775 N N . GLU A 1 93 ? -17.538 10.879 10.672 1.00 90.81 93 GLU A N 1
ATOM 776 C CA . GLU A 1 93 ? -17.270 10.064 11.851 1.00 90.81 93 GLU A CA 1
ATOM 777 C C . GLU A 1 93 ? -16.489 8.807 11.442 1.00 90.81 93 GLU A C 1
ATOM 779 O O . GLU A 1 93 ? -16.723 8.252 10.368 1.00 90.81 93 GLU A O 1
ATOM 784 N N . VAL A 1 94 ? -15.539 8.389 12.282 1.00 92.69 94 VAL A N 1
ATOM 785 C CA . VAL A 1 94 ? -14.786 7.143 12.089 1.00 92.69 94 VAL A CA 1
ATOM 786 C C . VAL A 1 94 ? -15.482 6.040 12.867 1.00 92.69 94 VAL A C 1
ATOM 788 O O . VAL A 1 94 ? -15.772 6.206 14.049 1.00 92.69 94 VAL A O 1
ATOM 791 N N . THR A 1 95 ? -15.714 4.911 12.212 1.00 94.31 95 THR A N 1
ATOM 792 C CA . THR A 1 95 ? -16.437 3.766 12.767 1.00 94.31 95 THR A CA 1
ATOM 793 C C . THR A 1 95 ? -15.561 2.513 12.792 1.00 94.31 95 THR A C 1
ATOM 795 O O . THR A 1 95 ? -14.497 2.459 12.176 1.00 94.31 95 THR A O 1
ATOM 798 N N . GLU A 1 96 ? -16.016 1.459 13.472 1.00 94.25 96 GLU A N 1
ATOM 799 C CA . GLU A 1 96 ? -15.355 0.146 13.412 1.00 94.25 96 GLU A CA 1
ATOM 800 C C . GLU A 1 96 ? -15.301 -0.426 11.985 1.00 94.25 96 GLU A C 1
ATOM 802 O O . GLU A 1 96 ? -14.359 -1.145 11.647 1.00 94.25 96 GLU A O 1
ATOM 807 N N . ASP A 1 97 ? -16.271 -0.087 11.127 1.00 94.44 97 ASP A N 1
ATOM 808 C CA . ASP A 1 97 ? -16.274 -0.540 9.734 1.00 94.44 97 ASP A CA 1
ATOM 809 C C . ASP A 1 97 ? -15.106 0.063 8.942 1.00 94.44 97 ASP A C 1
ATOM 811 O O . ASP A 1 97 ? -14.530 -0.627 8.103 1.00 94.44 97 ASP A O 1
ATOM 815 N N . ASP A 1 98 ? -14.679 1.294 9.254 1.00 94.69 98 ASP A N 1
ATOM 816 C CA . ASP A 1 98 ? -13.488 1.910 8.653 1.00 94.69 98 ASP A CA 1
ATOM 817 C C . ASP A 1 98 ? -12.205 1.138 9.033 1.00 94.69 98 ASP A C 1
ATOM 819 O O . ASP A 1 98 ? -11.304 0.973 8.207 1.00 94.69 98 ASP A O 1
ATOM 823 N N . ILE A 1 99 ? -12.129 0.596 10.256 1.00 95.88 99 ILE A N 1
ATOM 824 C CA . ILE A 1 99 ? -11.007 -0.243 10.717 1.00 95.88 99 ILE A CA 1
ATOM 825 C C . ILE A 1 99 ? -11.001 -1.585 9.978 1.00 95.88 99 ILE A C 1
ATOM 827 O O . ILE A 1 99 ? -9.964 -2.029 9.478 1.00 95.88 99 ILE A O 1
ATOM 831 N N . VAL A 1 100 ? -12.163 -2.230 9.854 1.00 96.50 100 VAL A N 1
ATOM 832 C CA . VAL A 1 100 ? -12.293 -3.473 9.081 1.00 96.50 100 VAL A CA 1
ATOM 833 C C . VAL A 1 100 ? -11.992 -3.222 7.602 1.00 96.50 100 VAL A C 1
ATOM 835 O O . VAL A 1 100 ? -11.307 -4.026 6.965 1.00 96.50 100 VAL A O 1
ATOM 838 N N . HIS A 1 101 ? -12.438 -2.089 7.055 1.00 95.19 101 HIS A N 1
ATOM 839 C CA . HIS A 1 101 ? -12.130 -1.665 5.693 1.00 95.19 101 HIS A CA 1
ATOM 840 C C . HIS A 1 101 ? -10.628 -1.490 5.490 1.00 95.19 101 HIS A C 1
ATOM 842 O O . HIS A 1 101 ? -10.106 -2.030 4.519 1.00 95.19 101 HIS A O 1
ATOM 848 N N . TYR A 1 102 ? -9.923 -0.821 6.408 1.00 94.94 102 TYR A N 1
ATOM 849 C CA . TYR A 1 102 ? -8.460 -0.730 6.386 1.00 94.94 102 TYR A CA 1
ATOM 850 C C . TYR A 1 102 ? -7.818 -2.119 6.312 1.00 94.94 102 TYR A C 1
ATOM 852 O O . TYR A 1 102 ? -7.001 -2.382 5.427 1.00 94.94 102 TYR A O 1
ATOM 860 N N . CYS A 1 103 ? -8.210 -3.028 7.207 1.00 95.06 103 CYS A N 1
ATOM 861 C CA . CYS A 1 103 ? -7.619 -4.360 7.286 1.00 95.06 103 CYS A CA 1
ATOM 862 C C . CYS A 1 103 ? -7.866 -5.204 6.039 1.00 95.06 103 CYS A C 1
ATOM 864 O O . CYS A 1 103 ? -6.990 -5.969 5.652 1.00 95.06 103 CYS A O 1
ATOM 866 N N . LEU A 1 104 ? -9.048 -5.095 5.429 1.00 95.44 104 LEU A N 1
ATOM 867 C CA . LEU A 1 104 ? -9.424 -5.919 4.285 1.00 95.44 104 LEU A CA 1
ATOM 868 C C . LEU A 1 104 ? -9.024 -5.301 2.948 1.00 95.44 104 LEU A C 1
ATOM 870 O O . LEU A 1 104 ? -8.793 -6.049 2.005 1.00 95.44 104 LEU A O 1
ATOM 874 N N . ASN A 1 105 ? -8.948 -3.979 2.828 1.00 94.25 105 ASN A N 1
ATOM 875 C CA . ASN A 1 105 ? -8.756 -3.302 1.544 1.00 94.25 105 ASN A CA 1
ATOM 876 C C . ASN A 1 105 ? -7.379 -2.654 1.380 1.00 94.25 105 ASN A C 1
ATOM 878 O O . ASN A 1 105 ? -7.194 -1.882 0.450 1.00 94.25 105 ASN A O 1
ATOM 882 N N . THR A 1 106 ? -6.414 -2.987 2.232 1.00 92.31 106 THR A N 1
ATOM 883 C CA . THR A 1 106 ? -5.002 -2.596 2.082 1.00 92.31 106 THR A CA 1
ATOM 884 C C . THR A 1 106 ? -4.112 -3.835 2.144 1.00 92.31 106 THR A C 1
ATOM 886 O O . THR A 1 106 ? -4.583 -4.927 2.480 1.00 92.31 106 THR A O 1
ATOM 889 N N . SER A 1 107 ? -2.813 -3.682 1.886 1.00 90.19 107 SER A N 1
ATOM 890 C CA . SER A 1 107 ? -1.815 -4.750 2.023 1.00 90.19 107 SER A CA 1
ATOM 891 C C . SER A 1 107 ? -1.817 -5.395 3.403 1.00 90.19 107 SER A C 1
ATOM 893 O O . SER A 1 107 ? -1.463 -6.564 3.511 1.00 90.19 107 SER A O 1
ATOM 895 N N . THR A 1 108 ? -2.335 -4.717 4.431 1.00 91.19 108 THR A N 1
ATOM 896 C CA . THR A 1 108 ? -2.590 -5.286 5.762 1.00 91.19 108 THR A CA 1
ATOM 897 C C . THR A 1 108 ? -3.292 -6.646 5.711 1.00 91.19 108 THR A C 1
ATOM 899 O O . THR A 1 108 ? -2.988 -7.524 6.520 1.00 91.19 108 THR A O 1
ATOM 902 N N . VAL A 1 109 ? -4.179 -6.868 4.733 1.00 92.69 109 VAL A N 1
ATOM 903 C CA . VAL A 1 109 ? -4.929 -8.124 4.586 1.00 92.69 109 VAL A CA 1
ATOM 904 C C . VAL A 1 109 ? -4.018 -9.349 4.445 1.00 92.69 109 VAL A C 1
ATOM 906 O O . VAL A 1 109 ? -4.376 -10.438 4.890 1.00 92.69 109 VAL A O 1
ATOM 909 N N . ILE A 1 110 ? -2.813 -9.191 3.882 1.00 88.56 110 ILE A N 1
ATOM 910 C CA . ILE A 1 110 ? -1.862 -10.298 3.679 1.00 88.56 110 ILE A CA 1
ATOM 911 C C . ILE A 1 110 ? -1.209 -10.753 4.993 1.00 88.56 110 ILE A C 1
ATOM 913 O O . ILE A 1 110 ? -0.683 -11.870 5.068 1.00 88.56 110 ILE A O 1
ATOM 917 N N . HIS A 1 111 ? -1.262 -9.896 6.016 1.00 88.25 111 HIS A N 1
ATOM 918 C CA . HIS A 1 111 ? -0.685 -10.106 7.341 1.00 88.25 111 HIS A CA 1
ATOM 919 C C . HIS A 1 111 ? -1.691 -10.672 8.348 1.00 88.25 111 HIS A C 1
ATOM 921 O O . HIS A 1 111 ? -1.283 -11.164 9.401 1.00 88.25 111 HIS A O 1
ATOM 927 N N . LEU A 1 112 ? -2.988 -10.637 8.027 1.00 92.44 112 LEU A N 1
ATOM 928 C CA . LEU A 1 112 ? -4.036 -11.174 8.889 1.00 92.44 112 LEU A CA 1
ATOM 929 C C . LEU A 1 112 ? -3.885 -12.684 9.058 1.00 92.44 112 LEU A C 1
ATOM 931 O O . LEU A 1 112 ? -3.710 -13.407 8.082 1.00 92.44 112 LEU A O 1
ATOM 935 N N . LYS A 1 113 ? -4.014 -13.183 10.285 1.00 93.12 113 LYS A N 1
ATOM 936 C CA . LYS A 1 113 ? -4.008 -14.614 10.613 1.00 93.12 113 LYS A CA 1
ATOM 937 C C . LYS A 1 113 ? -5.378 -15.044 11.104 1.00 93.12 113 LYS A C 1
ATOM 939 O O . LYS A 1 113 ? -5.981 -14.362 11.928 1.00 93.12 113 LYS A O 1
ATOM 944 N N . LYS A 1 114 ? -5.857 -16.193 10.635 1.00 94.38 114 LYS A N 1
ATOM 945 C CA . LYS A 1 114 ? -7.099 -16.782 11.135 1.00 94.38 114 LYS A CA 1
ATOM 946 C C . LYS A 1 114 ? -6.922 -17.209 12.594 1.00 94.38 114 LYS A C 1
ATOM 948 O O . LYS A 1 114 ? -5.997 -17.958 12.901 1.00 94.38 114 LYS A O 1
ATOM 953 N N . ILE A 1 115 ? -7.808 -16.744 13.472 1.00 95.06 115 ILE A N 1
ATOM 954 C CA . ILE A 1 115 ? -7.803 -17.086 14.900 1.00 95.06 115 ILE A CA 1
ATOM 955 C C . ILE A 1 115 ? -8.806 -18.208 15.160 1.00 95.06 115 ILE A C 1
ATOM 957 O O . ILE A 1 115 ? -8.435 -19.291 15.606 1.00 95.06 115 ILE A O 1
ATOM 961 N N . GLN A 1 116 ? -10.081 -17.963 14.850 1.00 95.12 116 GLN A N 1
ATOM 962 C CA . GLN A 1 116 ? -11.174 -18.914 15.039 1.00 95.12 116 GLN A CA 1
ATOM 963 C C . GLN A 1 116 ? -12.403 -18.452 14.251 1.00 95.12 116 GLN A C 1
ATOM 965 O O . GLN A 1 116 ? -12.724 -17.271 14.275 1.00 95.12 116 GLN A O 1
ATOM 970 N N . GLY A 1 117 ? -13.129 -19.367 13.600 1.00 94.50 117 GLY A N 1
ATOM 971 C CA . GLY A 1 117 ? -14.350 -19.006 12.864 1.00 94.50 117 GLY A CA 1
ATOM 972 C C . GLY A 1 117 ? -14.082 -17.946 11.788 1.00 94.50 117 GLY A C 1
ATOM 973 O O . GLY A 1 117 ? -13.158 -18.120 11.000 1.00 94.50 117 GLY A O 1
ATOM 974 N N . SER A 1 118 ? -14.861 -16.866 11.792 1.00 95.81 118 SER A N 1
ATOM 975 C CA . SER A 1 118 ? -14.721 -15.650 10.968 1.00 95.81 118 SER A CA 1
ATOM 976 C C . SER A 1 118 ? -13.736 -14.617 11.541 1.00 95.81 118 SER A C 1
ATOM 978 O O . SER A 1 118 ? -13.579 -13.529 10.982 1.00 95.81 118 SER A O 1
ATOM 980 N N . THR A 1 119 ? -13.061 -14.923 12.652 1.00 97.31 119 THR A N 1
ATOM 981 C CA . THR A 1 119 ? -12.162 -13.988 13.333 1.00 97.31 119 THR A CA 1
ATOM 982 C C . THR A 1 119 ? -10.741 -14.071 12.795 1.00 97.31 119 THR A C 1
ATOM 984 O O . THR A 1 119 ? -10.100 -15.129 12.827 1.00 97.31 119 THR A O 1
ATOM 987 N N . TYR A 1 120 ? -10.219 -12.914 12.398 1.00 97.06 120 TYR A N 1
ATOM 988 C CA . TYR A 1 120 ? -8.846 -12.711 11.955 1.00 97.06 120 TYR A CA 1
ATOM 989 C C . TYR A 1 120 ? -8.117 -11.727 12.871 1.00 97.06 120 TYR A C 1
ATOM 991 O O . TYR A 1 120 ? -8.718 -10.822 13.451 1.00 97.06 120 TYR A O 1
ATOM 999 N N . GLY A 1 121 ? -6.809 -11.921 13.016 1.00 95.31 121 GLY A N 1
ATOM 1000 C CA . GLY A 1 121 ? -5.952 -11.114 13.870 1.00 95.31 121 GLY A CA 1
ATOM 1001 C C . GLY A 1 121 ? -4.753 -10.535 13.135 1.00 95.31 121 GLY A C 1
ATOM 1002 O O . GLY A 1 121 ? -4.161 -11.200 12.286 1.00 95.31 121 GLY A O 1
ATOM 1003 N N . LEU A 1 122 ? -4.390 -9.307 13.492 1.00 93.81 122 LEU A N 1
ATOM 1004 C CA . LEU A 1 122 ? -3.114 -8.684 13.162 1.00 93.81 122 LEU A CA 1
ATOM 1005 C C . LEU A 1 122 ? -2.331 -8.514 14.458 1.00 93.81 122 LEU A C 1
ATOM 1007 O O . LEU A 1 122 ? -2.795 -7.823 15.361 1.00 93.81 122 LEU A O 1
ATOM 1011 N N . ASP A 1 123 ? -1.166 -9.144 14.537 1.00 92.38 123 ASP A N 1
ATOM 1012 C CA . ASP A 1 123 ? -0.243 -9.009 15.660 1.00 92.38 123 ASP A CA 1
ATOM 1013 C C . ASP A 1 123 ? 1.080 -8.487 15.124 1.00 92.38 123 ASP A C 1
ATOM 1015 O O . ASP A 1 123 ? 1.695 -9.122 14.261 1.00 92.38 123 ASP A O 1
ATOM 1019 N N . LEU A 1 124 ? 1.496 -7.327 15.619 1.00 89.50 124 LEU A N 1
ATOM 1020 C CA . LEU A 1 124 ? 2.774 -6.724 15.284 1.00 89.50 124 LEU A CA 1
ATOM 1021 C C . LEU A 1 124 ? 3.519 -6.379 16.572 1.00 89.50 124 LEU A C 1
ATOM 1023 O O . LEU A 1 124 ? 2.953 -5.828 17.514 1.00 89.50 124 LEU A O 1
ATOM 1027 N N . GLU A 1 125 ? 4.804 -6.709 16.590 1.00 90.56 125 GLU A N 1
ATOM 1028 C CA . GLU A 1 125 ? 5.701 -6.509 17.723 1.00 90.56 125 GLU A CA 1
ATOM 1029 C C . GLU A 1 125 ? 6.968 -5.793 17.266 1.00 90.56 125 GLU A C 1
ATOM 1031 O O . GLU A 1 125 ? 7.324 -5.795 16.080 1.00 90.56 125 GLU A O 1
ATOM 1036 N N . ASN A 1 126 ? 7.668 -5.215 18.239 1.00 87.56 126 ASN A N 1
ATOM 1037 C CA . ASN A 1 126 ? 8.900 -4.472 18.038 1.00 87.56 126 ASN A CA 1
ATOM 1038 C C . ASN A 1 126 ? 8.732 -3.372 16.981 1.00 87.56 126 ASN A C 1
ATOM 1040 O O . ASN A 1 126 ? 9.496 -3.328 16.028 1.00 87.56 126 ASN A O 1
ATOM 1044 N N . ILE A 1 127 ? 7.704 -2.531 17.060 1.00 85.69 127 ILE A N 1
ATOM 1045 C CA . ILE A 1 127 ? 7.443 -1.464 16.084 1.00 85.69 127 ILE A CA 1
ATOM 1046 C C . ILE A 1 127 ? 8.026 -0.140 16.591 1.00 85.69 127 ILE A C 1
ATOM 1048 O O . ILE A 1 127 ? 7.804 0.240 17.741 1.00 85.69 127 ILE A O 1
ATOM 1052 N N . GLY A 1 128 ? 8.747 0.583 15.735 1.00 81.25 128 GLY A N 1
ATOM 1053 C CA . GLY A 1 128 ? 9.140 1.968 15.984 1.00 81.25 128 GLY A CA 1
ATOM 1054 C C . GLY A 1 128 ? 8.163 2.930 15.329 1.00 81.25 128 GLY A C 1
ATOM 1055 O O . GLY A 1 128 ? 7.781 2.714 14.183 1.00 81.25 128 GLY A O 1
ATOM 1056 N N . TRP A 1 129 ? 7.781 3.996 16.035 1.00 79.19 129 TRP A N 1
ATOM 1057 C CA . TRP A 1 129 ? 7.002 5.101 15.466 1.00 79.19 129 TRP A CA 1
ATOM 1058 C C . TRP A 1 129 ? 7.750 6.415 15.598 1.00 79.19 129 TRP A C 1
ATOM 1060 O O . TRP A 1 129 ? 8.359 6.705 16.633 1.00 79.19 129 TRP A O 1
ATOM 1070 N N . HIS A 1 130 ? 7.678 7.245 14.563 1.00 72.69 130 HIS A N 1
ATOM 1071 C CA . HIS A 1 130 ? 8.389 8.523 14.553 1.00 72.69 130 HIS A CA 1
ATOM 1072 C C . HIS A 1 130 ? 7.881 9.475 15.649 1.00 72.69 130 HIS A C 1
ATOM 1074 O O . HIS A 1 130 ? 8.628 10.322 16.133 1.00 72.69 130 HIS A O 1
ATOM 1080 N N . CYS A 1 131 ? 6.623 9.316 16.078 1.00 70.88 131 CYS A N 1
ATOM 1081 C CA . CYS A 1 131 ? 6.027 10.095 17.163 1.00 70.88 131 CYS A CA 1
ATOM 1082 C C . CYS A 1 131 ? 6.369 9.571 18.573 1.00 70.88 131 CYS A C 1
ATOM 1084 O O . CYS A 1 131 ? 6.056 10.248 19.552 1.00 70.88 131 CYS A O 1
ATOM 1086 N N . LEU A 1 132 ? 7.009 8.399 18.687 1.00 75.38 132 LEU A N 1
ATOM 1087 C CA . LEU A 1 132 ? 7.436 7.775 19.945 1.00 75.38 132 LEU A CA 1
ATOM 1088 C C . LEU A 1 132 ? 8.971 7.619 19.963 1.00 75.38 132 LEU A C 1
ATOM 1090 O O . LEU A 1 132 ? 9.478 6.500 19.842 1.00 75.38 132 LEU A O 1
ATOM 1094 N N . PRO A 1 133 ? 9.730 8.728 20.079 1.00 72.75 133 PRO A N 1
ATOM 1095 C CA . PRO A 1 133 ? 11.187 8.702 20.029 1.00 72.75 133 PRO A CA 1
ATOM 1096 C C . PRO A 1 133 ? 11.810 7.804 21.097 1.00 72.75 133 PRO A C 1
ATOM 1098 O O . PRO A 1 133 ? 11.428 7.848 22.266 1.00 72.75 133 PRO A O 1
ATOM 1101 N N . GLY A 1 134 ? 12.802 7.011 20.681 1.00 74.50 134 GLY A N 1
ATOM 1102 C CA . GLY A 1 134 ? 13.619 6.183 21.567 1.00 74.50 134 GLY A CA 1
ATOM 1103 C C . GLY A 1 134 ? 13.048 4.803 21.905 1.00 74.50 134 GLY A C 1
ATOM 1104 O O . GLY A 1 134 ? 13.663 4.097 22.700 1.00 74.50 134 GLY A O 1
ATOM 1105 N N . SER A 1 135 ? 11.918 4.390 21.318 1.00 80.19 135 SER A N 1
ATOM 1106 C CA . SER A 1 135 ? 11.366 3.043 21.516 1.00 80.19 135 SER A CA 1
ATOM 1107 C C . SER A 1 135 ? 11.042 2.340 20.200 1.00 80.19 135 SER A C 1
ATOM 1109 O O . SER A 1 135 ? 10.210 2.798 19.418 1.00 80.19 135 SER A O 1
ATOM 1111 N N . MET A 1 136 ? 11.670 1.179 20.001 1.00 82.81 136 MET A N 1
ATOM 1112 C CA . MET A 1 136 ? 11.320 0.198 18.966 1.00 82.81 136 MET A CA 1
ATOM 1113 C C . MET A 1 136 ? 10.468 -0.944 19.531 1.00 82.81 136 MET A C 1
ATOM 1115 O O . MET A 1 136 ? 10.223 -1.912 18.828 1.00 82.81 136 MET A O 1
ATOM 1119 N N . GLU A 1 137 ? 10.050 -0.886 20.797 1.00 87.12 137 GLU A N 1
ATOM 1120 C CA . GLU A 1 137 ? 9.417 -2.011 21.503 1.00 87.12 137 GLU A CA 1
ATOM 1121 C C . GLU A 1 137 ? 7.885 -1.924 21.503 1.00 87.12 137 GLU A C 1
ATOM 1123 O O . GLU A 1 137 ? 7.217 -2.585 22.297 1.00 87.12 137 GLU A O 1
ATOM 1128 N N . ASN A 1 138 ? 7.296 -1.112 20.617 1.00 87.94 138 ASN A N 1
ATOM 1129 C CA . ASN A 1 138 ? 5.843 -1.022 20.558 1.00 87.94 138 ASN A CA 1
ATOM 1130 C C . ASN A 1 138 ? 5.245 -2.308 19.986 1.00 87.94 138 ASN A C 1
ATOM 1132 O O . ASN A 1 138 ? 5.808 -2.951 19.097 1.00 87.94 138 ASN A O 1
ATOM 1136 N N . SER A 1 139 ? 4.073 -2.667 20.481 1.00 91.62 139 SER A N 1
ATOM 1137 C CA . SER A 1 139 ? 3.321 -3.824 20.021 1.00 91.62 139 SER A CA 1
ATOM 1138 C C . SER A 1 139 ? 1.842 -3.497 19.952 1.00 91.62 139 SER A C 1
ATOM 1140 O O . SER A 1 139 ? 1.319 -2.729 20.766 1.00 91.62 139 SER A O 1
ATOM 1142 N N . PHE A 1 140 ? 1.154 -4.094 18.983 1.00 93.19 140 PHE A N 1
ATOM 1143 C CA . PHE A 1 140 ? -0.296 -4.080 18.980 1.00 93.19 140 PHE A CA 1
ATOM 1144 C C . PHE A 1 140 ? -0.898 -5.376 18.467 1.00 93.19 140 PHE A C 1
ATOM 1146 O O . PHE A 1 140 ? -0.322 -6.090 17.645 1.00 93.19 140 PHE A O 1
ATOM 1153 N N . SER A 1 141 ? -2.099 -5.639 18.965 1.00 95.88 141 SER A N 1
ATOM 1154 C CA . SER A 1 141 ? -2.930 -6.772 18.609 1.00 95.88 141 SER A CA 1
ATOM 1155 C C . SER A 1 141 ? -4.316 -6.266 18.232 1.00 95.88 141 SER A C 1
ATOM 1157 O O . SER A 1 141 ? -5.017 -5.677 19.053 1.00 95.88 141 SER A O 1
ATOM 1159 N N . LEU A 1 142 ? -4.712 -6.480 16.980 1.00 97.06 142 LEU A N 1
ATOM 1160 C CA . LEU A 1 142 ? -6.043 -6.169 16.469 1.00 97.06 142 LEU A CA 1
ATOM 1161 C C . LEU A 1 142 ? -6.769 -7.472 16.144 1.00 97.06 142 LEU A C 1
ATOM 1163 O O . LEU A 1 142 ? -6.182 -8.394 15.572 1.00 97.06 142 LEU A O 1
ATOM 1167 N N . ARG A 1 143 ? -8.052 -7.553 16.488 1.00 97.69 143 ARG A N 1
ATOM 1168 C CA . ARG A 1 143 ? -8.942 -8.663 16.137 1.00 97.69 143 ARG A CA 1
ATOM 1169 C C . ARG A 1 143 ? -10.168 -8.115 15.428 1.00 97.69 143 ARG A C 1
ATOM 1171 O O . ARG A 1 143 ? -10.798 -7.187 15.930 1.00 97.69 143 ARG A O 1
ATOM 1178 N N . ILE A 1 144 ? -10.510 -8.709 14.291 1.00 97.69 144 ILE A N 1
ATOM 1179 C CA . ILE A 1 144 ? -11.690 -8.358 13.501 1.00 97.69 144 ILE A CA 1
ATOM 1180 C C . ILE A 1 144 ? -12.491 -9.609 13.164 1.00 97.69 144 ILE A C 1
ATOM 1182 O O . ILE A 1 144 ? -11.923 -10.682 12.961 1.00 97.69 144 ILE A O 1
ATOM 1186 N N . ASP A 1 145 ? -13.802 -9.454 13.065 1.00 97.06 145 ASP A N 1
ATOM 1187 C CA . ASP A 1 145 ? -14.694 -10.450 12.491 1.00 97.06 145 ASP A CA 1
ATOM 1188 C C . ASP A 1 145 ? -15.066 -10.023 11.065 1.00 97.06 145 ASP A C 1
ATOM 1190 O O . ASP A 1 145 ? -15.657 -8.960 10.853 1.00 97.06 145 ASP A O 1
ATOM 1194 N N . ILE A 1 146 ? -14.690 -10.835 10.074 1.00 95.81 146 ILE A N 1
ATOM 1195 C CA . ILE A 1 146 ? -14.860 -10.473 8.658 1.00 95.81 146 ILE A CA 1
ATOM 1196 C C . ILE A 1 146 ? -16.294 -10.674 8.149 1.00 95.81 146 ILE A C 1
ATOM 1198 O O . ILE A 1 146 ? -16.647 -10.110 7.116 1.00 95.81 146 ILE A O 1
ATOM 1202 N N . GLU A 1 147 ? -17.118 -11.462 8.848 1.00 94.50 147 GLU A N 1
ATOM 1203 C CA . GLU A 1 147 ? -18.505 -11.745 8.457 1.00 94.50 147 GLU A CA 1
ATOM 1204 C C . GLU A 1 147 ? -19.440 -10.636 8.948 1.00 94.50 147 GLU A C 1
ATOM 1206 O O . GLU A 1 147 ? -20.221 -10.073 8.183 1.00 94.50 147 GLU A O 1
ATOM 1211 N N . THR A 1 148 ? -19.314 -10.275 10.223 1.00 95.50 148 THR A N 1
ATOM 1212 C CA . THR A 1 148 ? -20.095 -9.215 10.871 1.00 95.50 148 THR A CA 1
ATOM 1213 C C . THR A 1 148 ? -19.523 -7.821 10.638 1.00 95.50 148 THR A C 1
ATOM 1215 O O . THR A 1 148 ? -20.194 -6.841 10.962 1.00 95.50 148 THR A O 1
ATOM 1218 N N . ARG A 1 149 ? -18.312 -7.728 10.069 1.00 94.25 149 ARG A N 1
ATOM 1219 C CA . ARG A 1 149 ? -17.566 -6.484 9.831 1.00 94.25 149 ARG A CA 1
ATOM 1220 C C . ARG A 1 149 ? -17.404 -5.642 11.096 1.00 94.25 149 ARG A C 1
ATOM 1222 O O . ARG A 1 149 ? -17.638 -4.437 11.092 1.00 94.25 149 ARG A O 1
ATOM 1229 N N . LYS A 1 150 ? -16.990 -6.290 12.184 1.00 95.50 150 LYS A N 1
ATOM 1230 C CA . LYS A 1 150 ? -16.770 -5.633 13.478 1.00 95.50 150 LYS A CA 1
ATOM 1231 C C . LYS A 1 150 ? -15.346 -5.781 13.966 1.00 95.50 150 LYS A C 1
ATOM 1233 O O . LYS A 1 150 ? -14.703 -6.814 13.761 1.00 95.50 150 LYS A O 1
ATOM 1238 N N . MET A 1 151 ? -14.885 -4.759 14.673 1.00 96.44 151 MET A N 1
ATOM 1239 C CA . MET A 1 151 ? -13.695 -4.870 15.499 1.00 96.44 151 MET A CA 1
ATOM 1240 C C . MET A 1 151 ? -14.065 -5.618 16.785 1.00 96.44 151 MET A C 1
ATOM 1242 O O . MET A 1 151 ? -15.052 -5.298 17.435 1.00 96.44 151 MET A O 1
ATOM 1246 N N . ILE A 1 152 ? -13.280 -6.630 17.152 1.00 96.94 152 ILE A N 1
ATOM 1247 C CA . ILE A 1 152 ? -13.474 -7.376 18.403 1.00 96.94 152 ILE A CA 1
ATOM 1248 C C . ILE A 1 152 ? -12.646 -6.7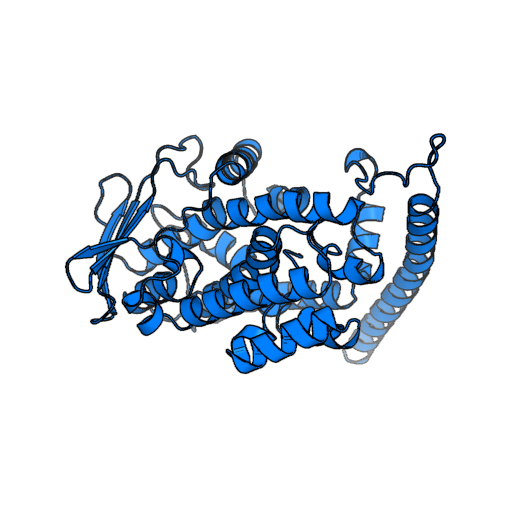50 19.526 1.00 96.94 152 ILE A C 1
ATOM 1250 O O . ILE A 1 152 ? -13.133 -6.589 20.641 1.00 96.94 152 ILE A O 1
ATOM 1254 N N . SER A 1 153 ? -11.380 -6.433 19.250 1.00 97.44 153 SER A N 1
ATOM 1255 C CA . SER A 1 153 ? -10.471 -5.862 20.244 1.00 97.44 153 SER A CA 1
ATOM 1256 C C . SER A 1 153 ? -9.278 -5.189 19.580 1.00 97.44 153 SER A C 1
ATOM 1258 O O . SER A 1 153 ? -8.751 -5.715 18.594 1.00 97.44 153 SER A O 1
ATOM 1260 N N . PHE A 1 154 ? -8.794 -4.107 20.184 1.00 97.50 154 PHE A N 1
ATOM 1261 C CA . PHE A 1 154 ? -7.508 -3.500 19.865 1.00 97.50 154 PHE A CA 1
ATOM 1262 C C . PHE A 1 154 ? -6.701 -3.284 21.147 1.00 97.50 154 PHE A C 1
ATOM 1264 O O . PHE A 1 154 ? -7.165 -2.634 22.084 1.00 97.50 154 PHE A O 1
ATOM 1271 N N . VAL A 1 155 ? -5.490 -3.835 21.184 1.00 96.94 155 VAL A N 1
ATOM 1272 C CA . VAL A 1 155 ? -4.556 -3.710 22.308 1.00 96.94 155 VAL A CA 1
ATOM 1273 C C . VAL A 1 155 ? -3.275 -3.069 21.809 1.00 96.94 155 VAL A C 1
ATOM 1275 O O . VAL A 1 155 ? -2.684 -3.586 20.868 1.00 96.94 155 VAL A O 1
ATOM 1278 N N . PHE A 1 156 ? -2.817 -2.000 22.454 1.00 93.38 156 PHE A N 1
ATOM 1279 C CA . PHE A 1 156 ? -1.536 -1.351 22.179 1.00 93.38 156 PHE A CA 1
ATOM 1280 C C . PHE A 1 156 ? -0.693 -1.296 23.448 1.00 93.38 156 PHE A C 1
ATOM 1282 O O . PHE A 1 156 ? -1.135 -0.751 24.457 1.00 93.38 156 PHE A O 1
ATOM 1289 N N . ASN A 1 157 ? 0.511 -1.869 23.418 1.00 92.00 157 ASN A N 1
ATOM 1290 C CA . ASN A 1 157 ? 1.416 -1.936 24.574 1.00 92.00 157 ASN A CA 1
ATOM 1291 C C . ASN A 1 157 ? 0.729 -2.434 25.866 1.00 92.00 157 ASN A C 1
ATOM 1293 O O . ASN A 1 157 ? 0.981 -1.935 26.961 1.00 92.00 157 ASN A O 1
ATOM 1297 N N . GLY A 1 158 ? -0.170 -3.415 25.731 1.00 93.12 158 GLY A N 1
ATOM 1298 C CA . GLY A 1 158 ? -0.941 -3.991 26.840 1.00 93.12 158 GLY A CA 1
ATOM 1299 C C . GLY A 1 158 ? -2.180 -3.193 27.271 1.00 93.12 158 GLY A C 1
ATOM 1300 O O . GLY A 1 158 ? -2.942 -3.680 28.104 1.00 93.12 158 GLY A O 1
ATOM 1301 N N . GLU A 1 159 ? -2.423 -2.010 26.703 1.00 94.81 159 GLU A N 1
ATOM 1302 C CA . GLU A 1 159 ? -3.619 -1.200 26.955 1.00 94.81 159 GLU A CA 1
ATOM 1303 C C . GLU A 1 159 ? -4.713 -1.510 25.923 1.00 94.81 159 GLU A C 1
ATOM 1305 O O . GLU A 1 159 ? -4.447 -1.523 24.722 1.00 94.81 159 GLU A O 1
ATOM 1310 N N . ASN A 1 160 ? -5.948 -1.749 26.377 1.00 95.44 160 ASN A N 1
ATOM 1311 C CA . ASN A 1 160 ? -7.103 -1.873 25.483 1.00 95.44 160 ASN A CA 1
ATOM 1312 C C . ASN A 1 160 ? -7.577 -0.480 25.067 1.00 95.44 160 ASN A C 1
ATOM 1314 O O . ASN A 1 160 ? -7.837 0.351 25.937 1.00 95.44 160 ASN A O 1
ATOM 1318 N N . LEU A 1 161 ? -7.733 -0.258 23.764 1.00 93.88 161 LEU A N 1
ATOM 1319 C CA . LEU A 1 161 ? -8.293 0.974 23.213 1.00 93.88 161 LEU A CA 1
ATOM 1320 C C . LEU A 1 161 ? -9.631 0.677 22.538 1.00 93.88 161 LEU A C 1
ATOM 1322 O O . LEU A 1 161 ? -9.800 -0.374 21.916 1.00 93.88 161 LEU A O 1
ATOM 1326 N N . ASP A 1 162 ? -10.565 1.613 22.658 1.00 94.06 162 ASP A N 1
ATOM 1327 C CA . ASP A 1 162 ? -11.935 1.508 22.154 1.00 94.06 162 ASP A CA 1
ATOM 1328 C C . ASP A 1 162 ? -12.317 2.632 21.181 1.00 94.06 162 ASP A C 1
ATOM 1330 O O . ASP A 1 162 ? -13.191 2.415 20.349 1.00 94.06 162 ASP A O 1
ATOM 1334 N N . ASP A 1 163 ? -11.650 3.792 21.225 1.00 93.25 163 ASP A N 1
ATOM 1335 C CA . ASP A 1 163 ? -11.879 4.896 20.285 1.00 93.25 163 ASP A CA 1
ATOM 1336 C C . ASP A 1 163 ? -11.472 4.514 18.843 1.00 93.25 163 ASP A C 1
ATOM 1338 O O . ASP A 1 163 ? -10.271 4.436 18.537 1.00 93.25 163 ASP A O 1
ATOM 1342 N N . PRO A 1 164 ? -12.436 4.344 17.911 1.00 93.50 164 PRO A N 1
ATOM 1343 C CA . PRO A 1 164 ? -12.138 3.938 16.543 1.00 93.50 164 PRO A CA 1
ATOM 1344 C C . PRO A 1 164 ? -11.260 4.941 15.797 1.00 93.50 164 PRO A C 1
ATOM 1346 O O . PRO A 1 164 ? -10.462 4.553 14.943 1.00 93.50 164 PRO A O 1
ATOM 1349 N N . LYS A 1 165 ? -11.371 6.235 16.122 1.00 90.44 165 LYS A N 1
ATOM 1350 C CA . LYS A 1 165 ? -10.572 7.281 15.484 1.00 90.44 165 LYS A CA 1
ATOM 1351 C C . LYS A 1 165 ? -9.105 7.167 15.887 1.00 90.44 165 LYS A C 1
ATOM 1353 O O . LYS A 1 165 ? -8.237 7.194 15.013 1.00 90.44 165 LYS A O 1
ATOM 1358 N N . GLN A 1 166 ? -8.835 6.993 17.182 1.00 89.50 166 GLN A N 1
ATOM 1359 C CA . GLN A 1 166 ? -7.488 6.762 17.708 1.00 89.50 166 GLN A CA 1
ATOM 1360 C C . GLN A 1 166 ? -6.880 5.478 17.127 1.00 89.50 166 GLN A C 1
ATOM 1362 O O . GLN A 1 166 ? -5.726 5.480 16.699 1.00 89.50 166 GLN A O 1
ATOM 1367 N N . ILE A 1 167 ? -7.661 4.397 17.057 1.00 92.81 167 ILE A N 1
ATOM 1368 C CA . ILE A 1 167 ? -7.213 3.110 16.508 1.00 92.81 167 ILE A CA 1
ATOM 1369 C C . ILE A 1 167 ? -6.882 3.236 15.020 1.00 92.81 167 ILE A C 1
ATOM 1371 O O . ILE A 1 167 ? -5.811 2.809 14.588 1.00 92.81 167 ILE A O 1
ATOM 1375 N N . LEU A 1 168 ? -7.757 3.867 14.231 1.00 91.75 168 LEU A N 1
ATOM 1376 C CA . LEU A 1 168 ? -7.508 4.090 12.811 1.00 91.75 168 LEU A CA 1
ATOM 1377 C C . LEU A 1 168 ? -6.250 4.945 12.593 1.00 91.75 168 LEU A C 1
ATOM 1379 O O . LEU A 1 168 ? -5.415 4.587 11.764 1.00 91.75 168 LEU A O 1
ATOM 1383 N N . ALA A 1 169 ? -6.066 6.024 13.360 1.00 87.44 169 ALA A N 1
ATOM 1384 C CA . ALA A 1 169 ? -4.853 6.841 13.294 1.00 87.44 169 ALA A CA 1
ATOM 1385 C C . ALA A 1 169 ? -3.587 6.000 13.539 1.00 87.44 169 ALA A C 1
ATOM 1387 O O . ALA A 1 169 ? -2.638 6.069 12.759 1.00 87.44 169 ALA A O 1
ATOM 1388 N N . MET A 1 170 ? -3.599 5.140 14.560 1.00 88.31 170 MET A N 1
ATOM 1389 C CA . MET A 1 170 ? -2.480 4.251 14.895 1.00 88.31 170 MET A CA 1
ATOM 1390 C C . MET A 1 170 ? -2.198 3.206 13.807 1.00 88.31 170 MET A C 1
ATOM 1392 O O . MET A 1 170 ? -1.040 2.943 13.483 1.00 88.31 170 MET A O 1
ATOM 1396 N N . LEU A 1 171 ? -3.235 2.631 13.194 1.00 90.50 171 LEU A N 1
ATOM 1397 C CA . LEU A 1 171 ? -3.083 1.691 12.078 1.00 90.50 171 LEU A CA 1
ATOM 1398 C C . LEU A 1 171 ? -2.461 2.360 10.852 1.00 90.50 171 LEU A C 1
ATOM 1400 O O . LEU A 1 171 ? -1.568 1.810 10.206 1.00 90.50 171 LEU A O 1
ATOM 1404 N N . LEU A 1 172 ? -2.898 3.574 10.542 1.00 85.81 172 LEU A N 1
ATOM 1405 C CA . LEU A 1 172 ? -2.344 4.338 9.438 1.00 85.81 172 LEU A CA 1
ATOM 1406 C C . LEU A 1 172 ? -0.908 4.806 9.730 1.00 85.81 172 LEU A C 1
ATOM 1408 O O . LEU A 1 172 ? -0.076 4.796 8.828 1.00 85.81 172 LEU A O 1
ATOM 1412 N N . MET A 1 173 ? -0.584 5.159 10.978 1.00 81.75 173 MET A N 1
ATOM 1413 C CA . MET A 1 173 ? 0.799 5.401 11.410 1.00 81.75 173 MET A CA 1
ATOM 1414 C C . MET A 1 173 ? 1.679 4.177 11.208 1.00 81.75 173 MET A C 1
ATOM 1416 O O . MET A 1 173 ? 2.742 4.277 10.607 1.00 81.75 173 MET A O 1
ATOM 1420 N N . ASN A 1 174 ? 1.213 3.007 11.641 1.00 84.81 174 ASN A N 1
ATOM 1421 C CA . ASN A 1 174 ? 1.920 1.758 11.404 1.00 84.81 174 ASN A CA 1
ATOM 1422 C C . ASN A 1 174 ? 2.114 1.486 9.903 1.00 84.81 174 ASN A C 1
ATOM 1424 O O . ASN A 1 174 ? 3.159 0.987 9.489 1.00 84.81 174 ASN A O 1
ATOM 1428 N N . HIS A 1 175 ? 1.135 1.843 9.069 1.00 86.12 175 HIS A N 1
ATOM 1429 C CA . HIS A 1 175 ? 1.313 1.758 7.626 1.00 86.12 175 HIS A CA 1
ATOM 1430 C C . HIS A 1 175 ? 2.448 2.673 7.146 1.00 86.12 175 HIS A C 1
ATOM 1432 O O . HIS A 1 175 ? 3.311 2.205 6.413 1.00 86.12 175 HIS A O 1
ATOM 1438 N N . ALA A 1 176 ? 2.467 3.941 7.572 1.00 78.25 176 ALA A N 1
ATOM 1439 C CA . ALA A 1 176 ? 3.476 4.923 7.162 1.00 78.25 176 ALA A CA 1
ATOM 1440 C C . ALA A 1 176 ? 4.891 4.568 7.644 1.00 78.25 176 ALA A C 1
ATOM 1442 O O . ALA A 1 176 ? 5.836 4.661 6.871 1.00 78.25 176 ALA A O 1
ATOM 1443 N N . ASP A 1 177 ? 5.028 4.161 8.906 1.00 76.62 177 ASP A N 1
ATOM 1444 C CA . ASP A 1 177 ? 6.328 4.016 9.572 1.00 76.62 177 ASP A CA 1
ATOM 1445 C C . ASP A 1 177 ? 6.908 2.601 9.448 1.00 76.62 177 ASP A C 1
ATOM 1447 O O . ASP A 1 177 ? 8.119 2.417 9.540 1.00 76.62 177 ASP A O 1
ATOM 1451 N N . CYS A 1 178 ? 6.058 1.586 9.242 1.00 78.94 178 CYS A N 1
ATOM 1452 C CA . CYS A 1 178 ? 6.479 0.186 9.204 1.00 78.94 178 CYS A CA 1
ATOM 1453 C C . CYS A 1 178 ? 6.207 -0.479 7.852 1.00 78.94 178 CYS A C 1
ATOM 1455 O O . CYS A 1 178 ? 7.139 -0.988 7.232 1.00 78.94 178 CYS A O 1
ATOM 1457 N N . LEU A 1 179 ? 4.953 -0.516 7.383 1.00 80.44 179 LEU A N 1
ATOM 1458 C CA . LEU A 1 179 ? 4.609 -1.262 6.158 1.00 80.44 179 LEU A CA 1
ATOM 1459 C C . LEU A 1 179 ? 5.164 -0.605 4.891 1.00 80.44 179 LEU A C 1
ATOM 1461 O O . LEU A 1 179 ? 5.736 -1.278 4.035 1.00 80.44 179 LEU A O 1
ATOM 1465 N N . HIS A 1 180 ? 5.034 0.711 4.786 1.00 79.12 180 HIS A N 1
ATOM 1466 C CA . HIS A 1 180 ? 5.458 1.471 3.619 1.00 79.12 180 HIS A CA 1
ATOM 1467 C C . HIS A 1 180 ? 6.983 1.423 3.406 1.00 79.12 180 HIS A C 1
ATOM 1469 O O . HIS A 1 180 ? 7.389 1.030 2.311 1.00 79.12 180 HIS A O 1
ATOM 1475 N N . PRO A 1 181 ? 7.851 1.646 4.413 1.00 72.00 181 PRO A N 1
ATOM 1476 C CA . PRO A 1 181 ? 9.303 1.553 4.238 1.00 72.00 181 PRO A CA 1
ATOM 1477 C C . PRO A 1 181 ? 9.772 0.133 3.904 1.00 72.00 181 PRO A C 1
ATOM 1479 O O . PRO A 1 181 ? 10.722 -0.038 3.140 1.00 72.00 181 PRO A O 1
ATOM 1482 N N . MET A 1 182 ? 9.083 -0.897 4.417 1.00 77.00 182 MET A N 1
ATOM 1483 C CA . MET A 1 182 ? 9.320 -2.285 4.002 1.00 77.00 182 MET A CA 1
ATOM 1484 C C . MET A 1 182 ? 9.056 -2.472 2.509 1.00 77.00 182 MET A C 1
ATOM 1486 O O . MET A 1 182 ? 9.881 -3.055 1.822 1.00 77.00 182 MET A O 1
ATOM 1490 N N . VAL A 1 183 ? 7.939 -1.968 1.981 1.00 79.06 183 VAL A N 1
ATOM 1491 C CA . VAL A 1 183 ? 7.615 -2.084 0.548 1.00 79.06 183 VAL A CA 1
ATOM 1492 C C . VAL A 1 183 ? 8.617 -1.306 -0.317 1.00 79.06 183 VAL A C 1
ATOM 1494 O O . VAL A 1 183 ? 9.053 -1.808 -1.353 1.00 79.06 183 VAL A O 1
ATOM 1497 N N . HIS A 1 184 ? 9.058 -0.127 0.131 1.00 75.19 184 HIS A N 1
ATOM 1498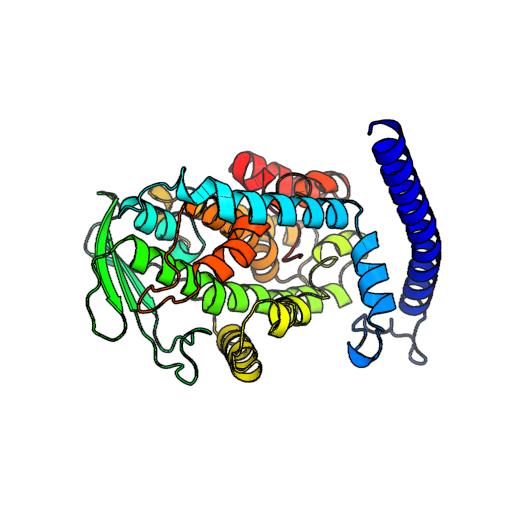 C CA . HIS A 1 184 ? 10.102 0.659 -0.545 1.00 75.19 184 HIS A CA 1
ATOM 1499 C C . HIS A 1 184 ? 11.468 -0.033 -0.583 1.00 75.19 184 HIS A C 1
ATOM 1501 O O . HIS A 1 184 ? 12.236 0.187 -1.521 1.00 75.19 184 HIS A O 1
ATOM 1507 N N . SER A 1 185 ? 11.781 -0.920 0.365 1.00 74.00 185 SER A N 1
ATOM 1508 C CA . SER A 1 185 ? 13.063 -1.637 0.358 1.00 74.00 185 SER A CA 1
ATOM 1509 C C . SER A 1 185 ? 13.195 -2.622 -0.815 1.00 74.00 185 SER A C 1
ATOM 1511 O O . SER A 1 185 ? 14.299 -2.816 -1.332 1.00 74.00 185 SER A O 1
ATOM 1513 N N . PHE A 1 186 ? 12.076 -3.154 -1.327 1.00 75.31 186 PHE A N 1
ATOM 1514 C CA . PHE A 1 186 ? 12.043 -4.032 -2.508 1.00 75.31 186 PHE A CA 1
ATOM 1515 C C . PHE A 1 186 ? 12.391 -3.298 -3.805 1.00 75.31 186 PHE A C 1
ATOM 1517 O O . PHE A 1 186 ? 12.820 -3.928 -4.776 1.00 75.31 186 PHE A O 1
ATOM 1524 N N . GLN A 1 187 ? 12.291 -1.967 -3.816 1.00 73.31 187 GLN A N 1
ATOM 1525 C CA . GLN A 1 187 ? 12.697 -1.158 -4.959 1.00 73.31 187 GLN A CA 1
ATOM 1526 C C . GLN A 1 187 ? 14.183 -1.360 -5.290 1.00 73.31 187 GLN A C 1
ATOM 1528 O O . GLN A 1 187 ? 14.559 -1.338 -6.461 1.00 73.31 187 GLN A O 1
ATOM 1533 N N . ASN A 1 188 ? 15.028 -1.616 -4.285 1.00 70.25 188 ASN A N 1
ATOM 1534 C CA . ASN A 1 188 ? 16.452 -1.881 -4.494 1.00 70.25 188 ASN A CA 1
ATOM 1535 C C . ASN A 1 188 ? 16.674 -3.166 -5.310 1.00 70.25 188 ASN A C 1
ATOM 1537 O O . ASN A 1 188 ? 17.489 -3.172 -6.231 1.00 70.25 188 ASN A O 1
ATOM 1541 N N . SER A 1 189 ? 15.904 -4.225 -5.035 1.00 69.56 189 SER A N 1
ATOM 1542 C CA . SER A 1 189 ? 15.927 -5.466 -5.822 1.00 69.56 189 SER A CA 1
ATOM 1543 C C . SER A 1 189 ? 15.509 -5.220 -7.268 1.00 69.56 189 SER A C 1
ATOM 1545 O O . SER A 1 189 ? 16.177 -5.678 -8.194 1.00 69.56 189 SER A O 1
ATOM 1547 N N . LEU A 1 190 ? 14.440 -4.441 -7.471 1.00 71.88 190 LEU A N 1
ATOM 1548 C CA . LEU A 1 190 ? 13.983 -4.073 -8.809 1.00 71.88 190 LEU A CA 1
ATOM 1549 C C . LEU A 1 190 ? 15.066 -3.274 -9.558 1.00 71.88 190 LEU A C 1
ATOM 1551 O O . LEU A 1 190 ? 15.306 -3.512 -10.739 1.00 71.88 190 LEU A O 1
ATOM 1555 N N . TYR A 1 191 ? 15.778 -2.379 -8.873 1.00 71.06 191 TYR A N 1
ATOM 1556 C CA . TYR A 1 191 ? 16.868 -1.606 -9.465 1.00 71.06 191 TYR A CA 1
ATOM 1557 C C . TYR A 1 191 ? 18.079 -2.425 -9.875 1.00 71.06 191 TYR A C 1
ATOM 1559 O O . TYR A 1 191 ? 18.660 -2.162 -10.929 1.00 71.06 191 TYR A O 1
ATOM 1567 N N . GLU A 1 192 ? 18.468 -3.411 -9.078 1.00 69.94 192 GLU A N 1
ATOM 1568 C CA . GLU A 1 192 ? 19.576 -4.293 -9.434 1.00 69.94 192 GLU A CA 1
ATOM 1569 C C . GLU A 1 192 ? 19.298 -5.023 -10.759 1.00 69.94 192 GLU A C 1
ATOM 1571 O O . GLU A 1 192 ? 20.178 -5.097 -11.623 1.00 69.94 192 GLU A O 1
ATOM 1576 N N . SER A 1 193 ? 18.045 -5.426 -10.999 1.00 71.69 193 SER A N 1
ATOM 1577 C CA . SER A 1 193 ? 17.609 -6.018 -12.270 1.00 71.69 193 SER A CA 1
ATOM 1578 C C . SER A 1 193 ? 17.707 -5.069 -13.475 1.00 71.69 193 SER A C 1
ATOM 1580 O O . SER A 1 193 ? 17.823 -5.536 -14.607 1.00 71.69 193 SER A O 1
ATOM 1582 N N . MET A 1 194 ? 17.703 -3.743 -13.276 1.00 71.38 194 MET A N 1
ATOM 1583 C CA . MET A 1 194 ? 17.822 -2.758 -14.364 1.00 71.38 194 MET A CA 1
ATOM 1584 C C . MET A 1 194 ? 19.162 -2.865 -15.102 1.00 71.38 194 MET A C 1
ATOM 1586 O O . MET A 1 194 ? 19.228 -2.583 -16.299 1.00 71.38 194 MET A O 1
ATOM 1590 N N . LYS A 1 195 ? 20.238 -3.269 -14.410 1.00 70.56 195 LYS A N 1
ATOM 1591 C CA . LYS A 1 195 ? 21.602 -3.324 -14.973 1.00 70.56 195 LYS A CA 1
ATOM 1592 C C . LYS A 1 195 ? 21.700 -4.244 -16.190 1.00 70.56 195 LYS A C 1
ATOM 1594 O O . LYS A 1 195 ? 22.554 -4.039 -17.049 1.00 70.56 195 LYS A O 1
ATOM 1599 N N . THR A 1 196 ? 20.826 -5.242 -16.260 1.00 74.88 196 THR A N 1
ATOM 1600 C CA . THR A 1 196 ? 20.808 -6.275 -17.300 1.00 74.88 196 THR A CA 1
ATOM 1601 C C . THR A 1 196 ? 19.527 -6.260 -18.135 1.00 74.88 196 THR A C 1
ATOM 1603 O O . THR A 1 196 ? 19.401 -7.049 -19.072 1.00 74.88 196 THR A O 1
ATOM 1606 N N . ALA A 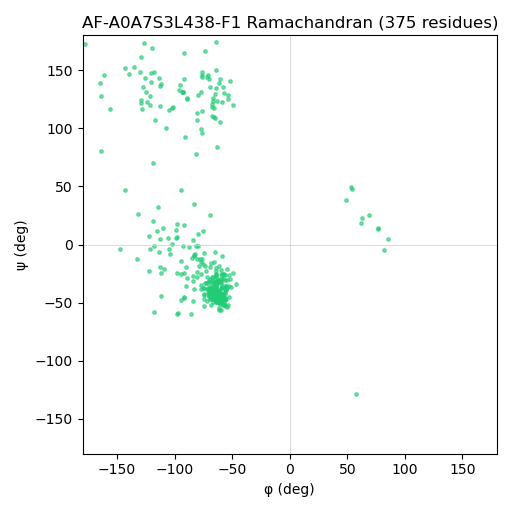1 197 ? 18.585 -5.360 -17.835 1.00 74.69 197 ALA A N 1
ATOM 1607 C CA . ALA A 1 197 ? 17.318 -5.259 -18.544 1.00 74.69 197 ALA A CA 1
ATOM 1608 C C . ALA A 1 197 ? 17.475 -4.585 -19.924 1.00 74.69 197 ALA A C 1
ATOM 1610 O O . ALA A 1 197 ? 18.254 -3.636 -20.073 1.00 74.69 197 ALA A O 1
ATOM 1611 N N . PRO A 1 198 ? 16.708 -5.019 -20.941 1.00 77.69 198 PRO A N 1
ATOM 1612 C CA . PRO A 1 198 ? 16.639 -4.320 -22.219 1.00 77.69 198 PRO A CA 1
ATOM 1613 C C . PRO A 1 198 ? 16.122 -2.869 -22.073 1.00 77.69 198 PRO A C 1
ATOM 1615 O O . PRO A 1 198 ? 15.209 -2.628 -21.273 1.00 77.69 198 PRO A O 1
ATOM 1618 N N . PRO A 1 199 ? 16.660 -1.891 -22.835 1.00 76.81 199 PRO A N 1
ATOM 1619 C CA . PRO A 1 199 ? 16.291 -0.475 -22.724 1.00 76.81 199 PRO A CA 1
ATOM 1620 C C . PRO A 1 199 ? 14.799 -0.169 -22.889 1.00 76.81 199 PRO A C 1
ATOM 1622 O O . PRO A 1 199 ? 14.291 0.768 -22.276 1.00 76.81 199 PRO A O 1
ATOM 1625 N N . GLU A 1 200 ? 14.077 -0.953 -23.685 1.00 77.56 200 GLU A N 1
ATOM 1626 C CA . GLU A 1 200 ? 12.634 -0.809 -23.894 1.00 77.56 200 GLU A CA 1
ATOM 1627 C C . GLU A 1 200 ? 11.806 -1.055 -22.619 1.00 77.56 200 GLU A C 1
ATOM 1629 O O . GLU A 1 200 ? 10.684 -0.561 -22.503 1.00 77.56 200 GLU A O 1
ATOM 1634 N N . TYR A 1 201 ? 12.371 -1.750 -21.626 1.00 76.31 201 TYR A N 1
ATOM 1635 C CA . TYR A 1 201 ? 11.741 -1.985 -20.325 1.00 76.31 201 TYR A CA 1
ATOM 1636 C C . TYR A 1 201 ? 12.210 -1.006 -19.245 1.00 76.31 201 TYR A C 1
ATOM 1638 O O . TYR A 1 201 ? 11.810 -1.122 -18.089 1.00 76.31 201 TYR A O 1
ATOM 1646 N N . PHE A 1 202 ? 13.004 0.013 -19.600 1.00 71.06 202 PHE A N 1
ATOM 1647 C CA . PHE A 1 202 ? 13.531 0.972 -18.625 1.00 71.06 202 PHE A CA 1
ATOM 1648 C C . PHE A 1 202 ? 12.451 1.733 -17.852 1.00 71.06 202 PHE A C 1
ATOM 1650 O O . PHE A 1 202 ? 12.704 2.183 -16.735 1.00 71.06 202 PHE A O 1
ATOM 1657 N N . ARG A 1 203 ? 11.229 1.825 -18.393 1.00 70.44 203 ARG A N 1
ATOM 1658 C CA . ARG A 1 203 ? 10.098 2.434 -17.683 1.00 70.44 203 ARG A CA 1
ATOM 1659 C C . ARG A 1 203 ? 9.680 1.701 -16.415 1.00 70.44 203 ARG A C 1
ATOM 1661 O O . ARG A 1 203 ? 9.178 2.362 -15.514 1.00 70.44 203 ARG A O 1
ATOM 1668 N N . MET A 1 204 ? 9.954 0.400 -16.304 1.00 69.94 204 MET A N 1
ATOM 1669 C CA . MET A 1 204 ? 9.761 -0.353 -15.057 1.00 69.94 204 MET A CA 1
ATOM 1670 C C . MET A 1 204 ? 10.631 0.178 -13.907 1.00 69.94 204 MET A C 1
ATOM 1672 O O . MET A 1 204 ? 10.341 -0.101 -12.752 1.00 69.94 204 MET A O 1
ATOM 1676 N N . TYR A 1 205 ? 11.683 0.948 -14.213 1.00 66.31 205 TYR A N 1
ATOM 1677 C CA . TYR A 1 205 ? 12.672 1.429 -13.242 1.00 66.31 205 TYR A CA 1
ATOM 1678 C C . TYR A 1 205 ? 12.778 2.957 -13.177 1.00 66.31 205 TYR A C 1
ATOM 1680 O O . TYR A 1 205 ? 13.561 3.482 -12.387 1.00 66.31 205 TYR A O 1
ATOM 1688 N N . LEU A 1 206 ? 12.059 3.700 -14.025 1.00 55.41 206 LEU A N 1
ATOM 1689 C CA . LEU A 1 206 ? 12.346 5.118 -14.298 1.00 55.41 206 LEU A CA 1
ATOM 1690 C C . LEU A 1 206 ? 11.935 6.103 -13.195 1.00 55.41 206 LEU A C 1
ATOM 1692 O O . LEU A 1 206 ? 12.002 7.304 -13.422 1.00 55.41 206 LEU A O 1
ATOM 1696 N N . HIS A 1 207 ? 11.574 5.633 -12.001 1.00 53.50 207 HIS A N 1
ATOM 1697 C CA . HIS A 1 207 ? 10.930 6.502 -11.013 1.00 53.50 207 HIS A CA 1
ATOM 1698 C C . HIS A 1 207 ? 11.221 6.231 -9.526 1.00 53.50 207 HIS A C 1
ATOM 1700 O O . HIS A 1 207 ? 10.795 6.996 -8.676 1.00 53.50 207 HIS A O 1
ATOM 1706 N N . GLY A 1 208 ? 11.972 5.201 -9.163 1.00 42.31 208 GLY A N 1
ATOM 1707 C CA . GLY A 1 208 ? 12.381 4.952 -7.770 1.00 42.31 208 GLY A CA 1
ATOM 1708 C C . GLY A 1 208 ? 13.741 5.548 -7.355 1.00 42.31 208 GLY A C 1
ATOM 1709 O O . GLY A 1 208 ? 14.149 5.376 -6.211 1.00 42.31 208 GLY A O 1
ATOM 1710 N N . ASN A 1 209 ? 14.479 6.212 -8.255 1.00 38.03 209 ASN A N 1
ATOM 1711 C CA . ASN A 1 209 ? 15.921 6.461 -8.074 1.00 38.03 209 ASN A CA 1
ATOM 1712 C C . ASN A 1 209 ? 16.221 7.590 -7.083 1.00 38.03 209 ASN A C 1
ATOM 1714 O O . ASN A 1 209 ? 17.356 7.739 -6.646 1.00 38.03 209 ASN A O 1
ATOM 1718 N N . TYR A 1 210 ? 15.215 8.395 -6.753 1.00 39.41 210 TYR A N 1
ATOM 1719 C CA . TYR A 1 210 ? 15.378 9.546 -5.876 1.00 39.41 210 TYR A CA 1
ATOM 1720 C C . TYR A 1 210 ? 14.641 9.381 -4.549 1.00 39.41 210 TYR A C 1
ATOM 1722 O O . TYR A 1 210 ? 14.821 10.195 -3.657 1.00 39.41 210 TYR A O 1
ATOM 1730 N N . LEU A 1 211 ? 13.847 8.323 -4.374 1.00 43.31 211 LEU A N 1
ATOM 1731 C CA . LEU A 1 211 ? 12.855 8.269 -3.304 1.00 43.31 211 LEU A CA 1
ATOM 1732 C C . LEU A 1 211 ? 13.216 7.537 -2.055 1.00 43.31 211 LEU A C 1
ATOM 1734 O O . LEU A 1 211 ? 12.628 7.856 -1.039 1.00 43.31 211 LEU A O 1
ATOM 1738 N N . ASN A 1 212 ? 14.133 6.581 -2.090 1.00 39.97 212 ASN A N 1
ATOM 1739 C CA . ASN A 1 212 ? 14.614 6.089 -0.812 1.00 39.97 212 ASN A CA 1
ATOM 1740 C C . ASN A 1 212 ? 15.270 7.270 -0.080 1.00 39.97 212 ASN A C 1
ATOM 1742 O O . ASN A 1 212 ? 14.835 7.609 1.002 1.00 39.97 212 ASN A O 1
ATOM 1746 N N . GLU A 1 213 ? 16.148 8.057 -0.703 1.00 36.56 213 GLU A N 1
ATOM 1747 C CA . GLU A 1 213 ? 16.635 9.274 -0.031 1.00 36.56 213 GLU A CA 1
ATOM 1748 C C . GLU A 1 213 ? 15.568 10.381 0.100 1.00 36.56 213 GLU A C 1
ATOM 1750 O O . GLU A 1 213 ? 15.476 10.986 1.155 1.00 36.56 213 GLU A O 1
ATOM 1755 N N . SER A 1 214 ? 14.694 10.640 -0.881 1.00 36.75 214 SER A N 1
ATOM 1756 C CA . SER A 1 214 ? 13.696 11.727 -0.753 1.00 36.75 214 SER A CA 1
ATOM 1757 C C . SER A 1 214 ? 12.503 11.385 0.138 1.00 36.75 214 SER A C 1
ATOM 1759 O O . SER A 1 214 ? 12.060 12.226 0.893 1.00 36.75 214 SER A O 1
ATOM 1761 N N . ALA A 1 215 ? 11.952 10.179 0.137 1.00 42.38 215 ALA A N 1
ATOM 1762 C CA . ALA A 1 215 ? 10.896 9.828 1.090 1.00 42.38 215 ALA A CA 1
ATOM 1763 C C . ALA A 1 215 ? 11.426 9.835 2.537 1.00 42.38 215 ALA A C 1
ATOM 1765 O O . ALA A 1 215 ? 10.675 10.192 3.444 1.00 42.38 215 ALA A O 1
ATOM 1766 N N . HIS A 1 216 ? 12.720 9.535 2.730 1.00 40.00 216 HIS A N 1
ATOM 1767 C CA . HIS A 1 216 ? 13.390 9.597 4.035 1.00 40.00 216 HIS A CA 1
ATOM 1768 C C . HIS A 1 216 ? 13.817 11.030 4.432 1.00 40.00 216 HIS A C 1
ATOM 1770 O O . HIS A 1 216 ? 13.825 11.341 5.617 1.00 40.00 216 HIS A O 1
ATOM 1776 N N . VAL A 1 217 ? 14.099 11.931 3.473 1.00 38.78 217 VAL A N 1
ATOM 1777 C CA . VAL A 1 217 ? 14.671 13.282 3.722 1.00 38.78 217 VAL A CA 1
ATOM 1778 C C . VAL A 1 217 ? 13.706 14.448 3.404 1.00 38.78 217 VAL A C 1
ATOM 1780 O O . VAL A 1 217 ? 13.887 15.567 3.883 1.00 38.78 217 VAL A O 1
ATOM 1783 N N . PHE A 1 218 ? 12.655 14.241 2.605 1.00 40.16 218 PHE A N 1
ATOM 1784 C CA . PHE A 1 218 ? 11.852 15.308 1.975 1.00 40.16 218 PHE A CA 1
ATOM 1785 C C . PHE A 1 218 ? 10.633 15.767 2.778 1.00 40.16 218 PHE A C 1
ATOM 1787 O O . PHE A 1 218 ? 9.766 16.476 2.265 1.00 40.16 218 PHE A O 1
ATOM 1794 N N . VAL A 1 219 ? 10.574 15.462 4.069 1.00 42.03 219 VAL A N 1
ATOM 1795 C CA . VAL A 1 219 ? 9.800 16.318 4.966 1.00 42.03 219 VAL A CA 1
ATOM 1796 C C . VAL A 1 219 ? 10.713 17.507 5.265 1.00 42.03 219 VAL A C 1
ATOM 1798 O O . VAL A 1 219 ? 11.741 17.285 5.897 1.00 42.03 219 VAL A O 1
ATOM 1801 N N . PRO A 1 220 ? 10.428 18.758 4.836 1.00 42.38 220 PRO A N 1
ATOM 1802 C CA . PRO A 1 220 ? 11.184 19.921 5.294 1.00 42.38 220 PRO A CA 1
ATOM 1803 C C . PRO A 1 220 ? 10.980 20.081 6.807 1.00 42.38 220 PRO A C 1
ATOM 1805 O O . PRO A 1 220 ? 10.116 20.807 7.295 1.00 42.38 220 PRO A O 1
ATOM 1808 N N . HIS A 1 221 ? 11.798 19.335 7.537 1.00 44.16 221 HIS A N 1
ATOM 1809 C CA . HIS A 1 221 ? 11.717 19.003 8.945 1.00 44.16 221 HIS A CA 1
ATOM 1810 C C . HIS A 1 221 ? 11.621 20.259 9.842 1.00 44.16 221 HIS A C 1
ATOM 1812 O O . HIS A 1 221 ? 10.771 20.295 10.729 1.00 44.16 221 HIS A O 1
ATOM 1818 N N . PRO A 1 222 ? 12.315 21.380 9.552 1.00 37.69 222 PRO A N 1
ATOM 1819 C CA . PRO A 1 222 ? 12.181 22.598 10.356 1.00 37.69 222 PRO A CA 1
ATOM 1820 C C . PRO A 1 222 ? 10.992 23.495 9.969 1.00 37.69 222 PRO A C 1
ATOM 1822 O O . PRO A 1 222 ? 10.437 24.186 10.819 1.00 37.69 222 PRO A O 1
ATOM 1825 N N . TRP A 1 223 ? 10.583 23.530 8.694 1.00 35.91 223 TRP A N 1
ATOM 1826 C CA . TRP A 1 223 ? 9.535 24.457 8.214 1.00 35.91 223 TRP A CA 1
ATOM 1827 C C . TRP A 1 223 ? 8.117 23.973 8.524 1.00 35.91 223 TRP A C 1
ATOM 1829 O O . TRP A 1 223 ? 7.158 24.737 8.425 1.00 35.91 223 TRP A O 1
ATOM 1839 N N . LEU A 1 224 ? 8.000 22.710 8.925 1.00 41.66 224 LEU A N 1
ATOM 1840 C CA . LEU A 1 224 ? 6.748 22.032 9.232 1.00 41.66 224 LEU A CA 1
ATOM 1841 C C . LEU A 1 224 ? 6.528 21.833 10.740 1.00 41.66 224 LEU A C 1
ATOM 1843 O O . LEU A 1 224 ? 5.559 21.196 11.143 1.00 41.66 224 LEU A O 1
ATOM 1847 N N . GLY A 1 225 ? 7.406 22.389 11.583 1.00 41.66 225 GLY A N 1
ATOM 1848 C CA . GLY A 1 225 ? 7.278 22.329 13.043 1.00 41.66 225 GLY A CA 1
ATOM 1849 C C . GLY A 1 225 ? 7.663 20.982 13.669 1.00 41.66 225 GLY A C 1
ATOM 1850 O O . GLY A 1 225 ? 7.363 20.747 14.847 1.00 41.66 225 GLY A O 1
ATOM 1851 N N . PHE A 1 226 ? 8.334 20.099 12.919 1.00 45.41 226 PHE A N 1
ATOM 1852 C CA . PHE A 1 226 ? 9.006 18.936 13.489 1.00 45.41 226 PHE A CA 1
ATOM 1853 C C . PHE A 1 226 ? 10.308 19.391 14.157 1.00 45.41 226 PHE A C 1
ATOM 1855 O O . PHE A 1 226 ? 11.359 19.499 13.539 1.00 45.41 226 PHE A O 1
ATOM 1862 N N . ASN A 1 227 ? 10.244 19.614 15.468 1.00 46.25 227 ASN A N 1
ATOM 1863 C CA . ASN A 1 227 ? 11.429 19.621 16.332 1.00 46.25 227 ASN A CA 1
ATOM 1864 C C . ASN A 1 227 ? 11.795 18.178 16.741 1.00 46.25 227 ASN A C 1
ATOM 1866 O O . ASN A 1 227 ? 12.142 17.937 17.894 1.00 46.25 227 ASN A O 1
ATOM 1870 N N . GLY A 1 228 ? 11.582 17.212 15.839 1.00 51.19 228 GLY A N 1
ATOM 1871 C CA . GLY A 1 228 ? 11.932 15.812 16.058 1.00 51.19 228 GLY A CA 1
ATOM 1872 C C . GLY A 1 228 ? 13.440 15.600 15.978 1.00 51.19 228 GLY A C 1
ATOM 1873 O O . GLY A 1 228 ? 14.181 16.473 15.534 1.00 51.19 228 GLY A O 1
ATOM 1874 N N . ASP A 1 229 ? 13.901 14.443 16.420 1.00 58.53 229 ASP A N 1
ATOM 1875 C CA . ASP A 1 229 ? 15.248 13.998 16.099 1.00 58.53 229 ASP A CA 1
ATOM 1876 C C . ASP A 1 229 ? 15.197 13.408 14.682 1.00 58.53 229 ASP A C 1
ATOM 1878 O O . ASP A 1 229 ? 14.577 12.361 14.477 1.00 58.53 229 ASP A O 1
ATOM 1882 N N . THR A 1 230 ? 15.755 14.110 13.690 1.00 62.72 230 THR A N 1
ATOM 1883 C CA . THR A 1 230 ? 15.845 13.617 12.301 1.00 62.72 230 THR A CA 1
ATOM 1884 C C . THR A 1 230 ? 16.445 12.219 12.258 1.00 62.72 230 THR A C 1
ATOM 1886 O O . THR A 1 230 ? 15.978 11.365 11.505 1.00 62.72 230 THR A O 1
ATOM 1889 N N . ASP A 1 231 ? 17.404 11.967 13.148 1.00 69.88 231 ASP A N 1
ATOM 1890 C CA . ASP A 1 231 ? 18.142 10.718 13.225 1.00 69.88 231 ASP A CA 1
ATOM 1891 C C . ASP A 1 231 ? 17.218 9.579 13.678 1.00 69.88 231 ASP A C 1
ATOM 1893 O O . ASP A 1 231 ? 17.367 8.440 13.239 1.00 69.88 231 ASP A O 1
ATOM 1897 N N . TRP A 1 232 ? 16.206 9.878 14.503 1.00 71.12 232 TRP A N 1
ATOM 1898 C CA . TRP A 1 232 ? 15.212 8.894 14.932 1.00 71.12 232 TRP A CA 1
ATOM 1899 C C . TRP A 1 232 ? 14.274 8.475 13.799 1.00 71.12 232 TRP A C 1
ATOM 1901 O O . TRP A 1 232 ? 13.994 7.285 13.640 1.00 71.12 232 TRP A O 1
ATOM 1911 N N . PHE A 1 233 ? 13.788 9.434 13.007 1.00 70.44 233 PHE A N 1
ATOM 1912 C CA . PHE A 1 233 ? 12.916 9.126 11.873 1.00 70.44 233 PHE A CA 1
ATOM 1913 C C . PHE A 1 233 ? 13.655 8.275 10.838 1.00 70.44 233 PHE A C 1
ATOM 1915 O O . PHE A 1 233 ? 13.170 7.206 10.469 1.00 70.44 233 PHE A O 1
ATOM 1922 N N . GLU A 1 234 ? 14.865 8.685 10.450 1.00 68.38 234 GLU A N 1
ATOM 1923 C CA . GLU A 1 234 ? 15.716 7.914 9.538 1.00 68.38 234 GLU A CA 1
ATOM 1924 C C . GLU A 1 234 ? 16.028 6.514 10.090 1.00 68.38 234 GLU A C 1
ATOM 1926 O O . GLU A 1 234 ? 15.941 5.522 9.359 1.00 68.38 234 GLU A O 1
ATOM 1931 N N . HIS A 1 235 ? 16.329 6.409 11.390 1.00 73.56 235 HIS A N 1
ATOM 1932 C CA . HIS A 1 235 ? 16.586 5.132 12.051 1.00 73.56 235 HIS A CA 1
ATOM 1933 C C . HIS A 1 235 ? 15.393 4.172 11.946 1.00 73.56 235 HIS A C 1
ATOM 1935 O O . HIS A 1 235 ? 15.578 3.018 11.559 1.00 73.56 235 HIS A O 1
ATOM 1941 N N . ILE A 1 236 ? 14.171 4.635 12.230 1.00 73.25 236 ILE A N 1
ATOM 1942 C CA . ILE A 1 236 ? 12.950 3.822 12.122 1.00 73.25 236 ILE A CA 1
ATOM 1943 C C . ILE A 1 236 ? 12.771 3.292 10.705 1.00 73.25 236 ILE A C 1
ATOM 1945 O O . ILE A 1 236 ? 12.602 2.084 10.520 1.00 73.25 236 ILE A O 1
ATOM 1949 N N . LEU A 1 237 ? 12.832 4.173 9.705 1.00 71.12 237 LEU A N 1
ATOM 1950 C CA . LEU A 1 237 ? 12.622 3.791 8.309 1.00 71.12 237 LEU A CA 1
ATOM 1951 C C . LEU A 1 237 ? 13.660 2.751 7.879 1.00 71.12 237 LEU A C 1
ATOM 1953 O O . LEU A 1 237 ? 13.316 1.740 7.260 1.00 71.12 237 LEU A O 1
ATOM 1957 N N . PHE A 1 238 ? 14.919 2.949 8.278 1.00 70.88 238 PHE A N 1
ATOM 1958 C CA . PHE A 1 238 ? 15.999 2.011 8.009 1.00 70.88 238 PHE A CA 1
ATOM 1959 C C . PHE A 1 238 ? 15.785 0.657 8.698 1.00 70.88 238 PHE A C 1
ATOM 1961 O O . PHE A 1 238 ? 15.870 -0.378 8.036 1.00 70.88 238 PHE A O 1
ATOM 1968 N N . GLU A 1 239 ? 15.473 0.621 9.994 1.00 75.75 239 GLU A N 1
ATOM 1969 C CA . GLU A 1 239 ? 15.258 -0.639 10.716 1.00 75.75 239 GLU A CA 1
ATOM 1970 C C . GLU A 1 239 ? 14.018 -1.395 10.225 1.00 75.75 239 GLU A C 1
ATOM 1972 O O . GLU A 1 239 ? 14.043 -2.625 10.116 1.00 75.75 239 GLU A O 1
ATOM 1977 N N . HIS A 1 240 ? 12.941 -0.692 9.869 1.00 72.31 240 HIS A N 1
ATOM 1978 C CA . HIS A 1 240 ? 11.766 -1.321 9.272 1.00 72.31 240 HIS A CA 1
ATOM 1979 C C . HIS A 1 240 ? 12.048 -1.857 7.870 1.00 72.31 240 HIS A C 1
ATOM 1981 O O . HIS A 1 240 ? 11.625 -2.971 7.572 1.00 72.31 240 HIS A O 1
ATOM 1987 N N . SER A 1 241 ? 12.838 -1.159 7.047 1.00 70.94 241 SER A N 1
ATOM 1988 C CA . SER A 1 241 ? 13.187 -1.607 5.687 1.00 70.94 241 SER A CA 1
ATOM 1989 C C . SER A 1 241 ? 13.879 -2.980 5.635 1.00 70.94 241 SER A C 1
ATOM 1991 O O . SER A 1 241 ? 13.775 -3.688 4.631 1.00 70.94 241 SER A O 1
ATOM 1993 N N . LYS A 1 242 ? 14.556 -3.381 6.723 1.00 71.19 242 LYS A N 1
ATOM 1994 C CA . LYS A 1 242 ? 15.253 -4.674 6.853 1.00 71.19 242 LYS A CA 1
ATOM 1995 C C . LYS A 1 242 ? 14.317 -5.849 7.132 1.00 71.19 242 LYS A C 1
ATOM 1997 O O . LYS A 1 242 ? 14.753 -7.001 7.096 1.00 71.19 242 LYS A O 1
ATOM 2002 N N . ARG A 1 243 ? 13.058 -5.586 7.486 1.00 72.25 243 ARG A N 1
ATOM 2003 C CA . ARG A 1 243 ? 12.106 -6.633 7.860 1.00 72.25 243 ARG A CA 1
ATOM 2004 C C . ARG A 1 243 ? 11.604 -7.368 6.629 1.00 72.25 243 ARG A C 1
ATOM 2006 O O . ARG A 1 243 ? 11.413 -6.801 5.558 1.00 72.25 243 ARG A O 1
ATOM 2013 N N . SER A 1 244 ? 11.352 -8.658 6.805 1.00 71.12 244 SER A N 1
ATOM 2014 C CA . SER A 1 244 ? 10.656 -9.459 5.803 1.00 71.12 244 SER A CA 1
ATOM 2015 C C . SER A 1 244 ? 9.180 -9.071 5.764 1.00 71.12 244 SER A C 1
ATOM 2017 O O . SER A 1 244 ? 8.592 -8.843 6.816 1.00 71.12 244 SER A O 1
ATOM 2019 N N . ILE A 1 245 ? 8.560 -9.077 4.582 1.00 67.25 245 ILE A N 1
ATOM 2020 C CA . ILE A 1 245 ? 7.102 -8.955 4.448 1.00 67.25 245 ILE A CA 1
ATOM 2021 C C . ILE A 1 245 ? 6.479 -10.310 4.814 1.00 67.25 245 ILE A C 1
ATOM 2023 O O . ILE A 1 245 ? 6.709 -11.297 4.105 1.00 67.25 245 ILE A O 1
ATOM 2027 N N . PRO A 1 246 ? 5.698 -10.418 5.904 1.00 60.84 246 PRO A N 1
ATOM 2028 C CA . PRO A 1 246 ? 5.090 -11.687 6.265 1.00 60.84 246 PRO A CA 1
ATOM 2029 C C . PRO A 1 246 ? 3.872 -11.970 5.372 1.00 60.84 246 PRO A C 1
ATOM 2031 O O . PRO A 1 246 ? 2.778 -11.461 5.613 1.00 60.84 246 PRO A O 1
ATOM 2034 N N . PHE A 1 247 ? 4.044 -12.802 4.342 1.00 65.62 247 PHE A N 1
ATOM 2035 C CA . PHE A 1 247 ? 2.951 -13.307 3.500 1.00 65.62 247 PHE A CA 1
ATOM 2036 C C . PHE A 1 247 ? 2.248 -14.495 4.175 1.00 65.62 247 PHE A C 1
ATOM 2038 O O . PHE A 1 247 ? 2.500 -15.650 3.834 1.00 65.62 247 PHE A O 1
ATOM 2045 N N . HIS A 1 248 ? 1.383 -14.244 5.157 1.00 59.69 248 HIS A N 1
ATOM 2046 C CA . HIS A 1 248 ? 0.711 -15.330 5.880 1.00 59.69 248 HIS A CA 1
ATOM 2047 C C . HIS A 1 248 ? -0.533 -15.861 5.157 1.00 59.69 248 HIS A C 1
ATOM 2049 O O . HIS A 1 248 ? -0.747 -17.072 5.142 1.00 59.69 248 HIS A O 1
ATOM 2055 N N . SER A 1 249 ? -1.316 -14.983 4.524 1.00 61.34 249 SER A N 1
ATOM 2056 C CA . SER A 1 249 ? -2.689 -15.329 4.110 1.00 61.34 249 SER A CA 1
ATOM 2057 C C . SER A 1 249 ? -3.027 -14.963 2.669 1.00 61.34 249 SER A C 1
ATOM 2059 O O . SER A 1 249 ? -4.189 -14.784 2.313 1.00 61.34 249 SER A O 1
ATOM 2061 N N . PHE A 1 250 ? -2.015 -14.891 1.802 1.00 70.31 250 PHE A N 1
ATOM 2062 C CA . PHE A 1 250 ? -2.186 -14.426 0.423 1.00 70.31 250 PHE A CA 1
ATOM 2063 C C . PHE A 1 250 ? -3.185 -15.267 -0.402 1.00 70.31 250 PHE A C 1
ATOM 2065 O O . PHE A 1 250 ? -3.787 -14.761 -1.339 1.00 70.31 250 PHE A O 1
ATOM 2072 N N . PHE A 1 251 ? -3.398 -16.539 -0.045 1.00 80.44 251 PHE A N 1
ATOM 2073 C CA . PHE A 1 251 ? -4.338 -17.448 -0.719 1.00 80.44 251 PHE A CA 1
ATOM 2074 C C . PHE A 1 251 ? -5.460 -17.961 0.200 1.00 80.44 251 PHE A C 1
ATOM 2076 O O . PHE A 1 251 ? -6.074 -18.992 -0.090 1.00 80.44 251 PHE A O 1
ATOM 2083 N N . ASP A 1 252 ? -5.733 -17.270 1.309 1.00 89.94 252 ASP A N 1
ATOM 2084 C CA . ASP A 1 252 ? -6.854 -17.609 2.186 1.00 89.94 252 ASP A CA 1
ATOM 2085 C C . ASP A 1 252 ? -8.190 -17.364 1.456 1.00 89.94 252 ASP A C 1
ATOM 2087 O O . ASP A 1 252 ? -8.467 -16.270 0.960 1.00 89.94 252 ASP A O 1
ATOM 2091 N N . LYS A 1 253 ? -9.021 -18.409 1.358 1.00 91.38 253 LYS A N 1
ATOM 2092 C CA . LYS A 1 253 ? -10.285 -18.367 0.607 1.00 91.38 253 LYS A CA 1
ATOM 2093 C C . LYS A 1 253 ? -11.323 -17.438 1.229 1.00 91.38 253 LYS A C 1
ATOM 2095 O O . LYS A 1 253 ? -12.059 -16.805 0.478 1.00 91.38 253 LYS A O 1
ATOM 2100 N N . GLU A 1 254 ? -11.401 -17.376 2.551 1.00 93.44 254 GLU A N 1
ATOM 2101 C CA . GLU A 1 254 ? -12.391 -16.562 3.260 1.00 93.44 254 GLU A CA 1
ATOM 2102 C C . GLU A 1 254 ? -12.008 -15.084 3.173 1.00 93.44 254 GLU A C 1
ATOM 2104 O O . GLU A 1 254 ? -12.840 -14.256 2.798 1.00 93.44 254 GLU A O 1
ATOM 2109 N N . LEU A 1 255 ? -10.723 -14.756 3.359 1.00 93.75 255 LEU A N 1
ATOM 2110 C CA . LEU A 1 255 ? -10.238 -13.393 3.121 1.00 93.75 255 LEU A CA 1
ATOM 2111 C C . LEU A 1 255 ? -10.414 -12.976 1.662 1.00 93.75 255 LEU A C 1
ATOM 2113 O O . LEU A 1 255 ? -10.855 -11.862 1.400 1.00 93.75 255 LEU A O 1
ATOM 2117 N N . MET A 1 256 ? -10.144 -13.858 0.694 1.00 93.31 256 MET A N 1
ATOM 2118 C CA . MET A 1 256 ? -10.416 -13.558 -0.716 1.00 93.31 256 MET A CA 1
ATOM 2119 C C . MET A 1 256 ? -11.909 -13.321 -0.981 1.00 93.31 256 MET A C 1
ATOM 2121 O O . MET A 1 256 ? -12.250 -12.535 -1.858 1.00 93.31 256 MET A O 1
ATOM 2125 N N . GLN A 1 257 ? -12.833 -13.953 -0.259 1.00 93.88 257 GLN A N 1
ATOM 2126 C CA . GLN A 1 257 ? -14.261 -13.646 -0.402 1.00 93.88 257 GLN A CA 1
ATOM 2127 C C . GLN A 1 257 ? -14.599 -12.269 0.184 1.00 93.88 257 GLN A C 1
ATOM 2129 O O . GLN A 1 257 ? -15.305 -11.490 -0.461 1.00 93.88 257 GLN A O 1
ATOM 2134 N N . ALA A 1 258 ? -14.028 -11.935 1.341 1.00 94.50 258 ALA A N 1
ATOM 2135 C CA . ALA A 1 258 ? -14.284 -10.680 2.042 1.00 94.50 258 ALA A CA 1
ATOM 2136 C C . ALA A 1 258 ? -13.556 -9.456 1.445 1.00 94.50 258 ALA A C 1
ATOM 2138 O O . ALA A 1 258 ? -14.031 -8.332 1.591 1.00 94.50 258 ALA A O 1
ATOM 2139 N N . SER A 1 259 ? -12.429 -9.653 0.752 1.00 95.31 259 SER A N 1
ATOM 2140 C CA . SER A 1 259 ? -11.536 -8.582 0.292 1.00 95.31 259 SER A CA 1
ATOM 2141 C C . SER A 1 259 ? -11.441 -8.500 -1.241 1.00 95.31 259 SER A C 1
ATOM 2143 O O . SER A 1 259 ? -10.784 -9.333 -1.878 1.00 95.31 259 SER A O 1
ATOM 2145 N N . PRO A 1 260 ? -12.048 -7.474 -1.870 1.00 93.38 260 PRO A N 1
ATOM 2146 C CA . PRO A 1 260 ? -11.797 -7.134 -3.271 1.00 93.38 260 PRO A CA 1
ATOM 2147 C C . PRO A 1 260 ? -10.317 -6.883 -3.570 1.00 93.38 260 PRO A C 1
ATOM 2149 O O . PRO A 1 260 ? -9.816 -7.376 -4.584 1.00 93.38 260 PRO A O 1
ATOM 2152 N N . TYR A 1 261 ? -9.616 -6.191 -2.664 1.00 94.31 261 TYR A N 1
ATOM 2153 C CA . TYR A 1 261 ? -8.179 -5.937 -2.762 1.00 94.31 261 TYR A CA 1
ATOM 2154 C C . TYR A 1 261 ? -7.393 -7.241 -2.923 1.00 94.31 261 TYR A C 1
ATOM 2156 O O . TYR A 1 261 ? -6.653 -7.398 -3.892 1.00 94.31 261 TYR A O 1
ATOM 2164 N N . LEU A 1 262 ? -7.587 -8.210 -2.020 1.00 94.00 262 LEU A N 1
ATOM 2165 C CA . LEU A 1 262 ? -6.807 -9.445 -2.009 1.00 94.00 262 LEU A CA 1
ATOM 2166 C C . LEU A 1 262 ? -7.064 -10.274 -3.269 1.00 94.00 262 LEU A C 1
ATOM 2168 O O . LEU A 1 262 ? -6.121 -10.788 -3.870 1.00 94.00 262 LEU A O 1
ATOM 2172 N N . ARG A 1 263 ? -8.322 -10.357 -3.731 1.00 94.50 263 ARG A N 1
ATOM 2173 C CA . ARG A 1 263 ? -8.638 -11.040 -5.000 1.00 94.50 263 ARG A CA 1
ATOM 2174 C C . ARG A 1 263 ? -7.877 -10.435 -6.166 1.00 94.50 263 ARG A C 1
ATOM 2176 O O . ARG A 1 263 ? -7.325 -11.171 -6.986 1.00 94.50 263 ARG A O 1
ATOM 2183 N N . PHE A 1 264 ? -7.872 -9.111 -6.254 1.00 95.19 264 PHE A N 1
ATOM 2184 C CA . PHE A 1 264 ? -7.197 -8.413 -7.332 1.00 95.19 264 PHE A CA 1
ATOM 2185 C C . PHE A 1 264 ? -5.674 -8.552 -7.231 1.00 95.19 264 PHE A C 1
ATOM 2187 O O . PHE A 1 264 ? -5.027 -8.883 -8.226 1.00 95.19 264 PHE A O 1
ATOM 2194 N N . ALA A 1 265 ? -5.112 -8.399 -6.031 1.00 93.38 265 ALA A N 1
ATOM 2195 C CA . ALA A 1 265 ? -3.694 -8.578 -5.737 1.00 93.38 265 ALA A CA 1
ATOM 2196 C C . ALA A 1 265 ? -3.192 -9.968 -6.164 1.00 93.38 265 ALA A C 1
ATOM 2198 O O . ALA A 1 265 ? -2.193 -10.077 -6.878 1.00 93.38 265 ALA A O 1
ATOM 2199 N N . VAL A 1 266 ? -3.930 -11.033 -5.829 1.00 92.88 266 VAL A N 1
ATOM 2200 C CA . VAL A 1 266 ? -3.604 -12.415 -6.223 1.00 92.88 266 VAL A CA 1
ATOM 2201 C C . VAL A 1 266 ? -3.578 -12.594 -7.742 1.00 92.88 266 VAL A C 1
ATOM 2203 O O . VAL A 1 266 ? -2.661 -13.218 -8.294 1.00 92.88 266 VAL A O 1
ATOM 2206 N N . GLN A 1 267 ? -4.566 -12.032 -8.441 1.00 94.62 267 GLN A N 1
ATOM 2207 C CA . GLN A 1 267 ? -4.626 -12.096 -9.900 1.00 94.62 267 GLN A CA 1
ATOM 2208 C C . GLN A 1 267 ? -3.477 -11.313 -10.539 1.00 94.62 267 GLN A C 1
ATOM 2210 O O . GLN A 1 267 ? -2.802 -11.836 -11.427 1.00 94.62 267 GLN A O 1
ATOM 2215 N N . CYS A 1 268 ? -3.206 -10.103 -10.055 1.00 94.75 268 CYS A N 1
ATOM 2216 C CA . CYS A 1 268 ? -2.128 -9.244 -10.536 1.00 94.75 268 CYS A CA 1
ATOM 2217 C C . CYS A 1 268 ? -0.751 -9.871 -10.354 1.00 94.75 268 CYS A C 1
ATOM 2219 O O . CYS A 1 268 ? 0.027 -9.904 -11.307 1.00 94.75 268 CYS A O 1
ATOM 2221 N N . ARG A 1 269 ? -0.477 -10.441 -9.177 1.00 93.19 269 ARG A N 1
ATOM 2222 C CA . ARG A 1 269 ? 0.758 -11.183 -8.912 1.00 93.19 269 ARG A CA 1
ATOM 2223 C C . ARG A 1 269 ? 0.940 -12.313 -9.924 1.00 93.19 269 ARG A C 1
ATOM 2225 O O . ARG A 1 269 ? 1.977 -12.417 -10.570 1.00 93.19 269 ARG A O 1
ATOM 2232 N N . THR A 1 270 ? -0.104 -13.108 -10.156 1.00 94.38 270 THR A N 1
ATOM 2233 C CA . THR A 1 270 ? -0.074 -14.190 -11.157 1.00 94.38 270 THR A CA 1
ATOM 2234 C C . THR A 1 270 ? 0.188 -13.654 -12.572 1.00 94.38 270 THR A C 1
ATOM 2236 O O . THR A 1 270 ? 0.978 -14.235 -13.318 1.00 94.38 270 THR A O 1
ATOM 2239 N N . ILE A 1 271 ? -0.463 -12.551 -12.956 1.00 95.75 271 ILE A N 1
ATOM 2240 C CA . ILE A 1 271 ? -0.284 -11.907 -14.265 1.00 95.75 271 ILE A CA 1
ATOM 2241 C C . ILE A 1 271 ? 1.167 -11.457 -14.440 1.00 95.75 271 ILE A C 1
ATOM 2243 O O . ILE A 1 271 ? 1.780 -11.830 -15.435 1.00 95.75 271 ILE A O 1
ATOM 2247 N N . ILE A 1 272 ? 1.722 -10.722 -13.474 1.00 93.50 272 ILE A N 1
ATOM 2248 C CA . ILE A 1 272 ? 3.099 -10.216 -13.517 1.00 93.50 272 ILE A CA 1
ATOM 2249 C C . ILE A 1 272 ? 4.093 -11.360 -13.705 1.00 93.50 272 ILE A C 1
ATOM 2251 O O . ILE A 1 272 ? 4.875 -11.342 -14.653 1.00 93.50 272 ILE A O 1
ATOM 2255 N N . PHE A 1 273 ? 4.006 -12.395 -12.868 1.00 94.00 273 PHE A N 1
ATOM 2256 C CA . PHE A 1 273 ? 4.915 -13.541 -12.927 1.00 94.00 273 PHE A CA 1
ATOM 2257 C C . PHE A 1 273 ? 4.871 -14.223 -14.301 1.00 94.00 273 PHE A C 1
ATOM 2259 O O . PHE A 1 273 ? 5.901 -14.573 -14.874 1.00 94.00 273 PHE A O 1
ATOM 2266 N N . GLN A 1 274 ? 3.670 -14.405 -14.856 1.00 96.25 274 GLN A N 1
ATOM 2267 C CA . GLN A 1 274 ? 3.501 -15.030 -16.166 1.00 96.25 274 GLN A CA 1
ATOM 2268 C C . GLN A 1 274 ? 4.011 -14.151 -17.307 1.00 96.25 274 GLN A C 1
ATOM 2270 O O . GLN A 1 274 ? 4.610 -14.672 -18.244 1.00 96.25 274 GLN A O 1
ATOM 2275 N N . GLU A 1 275 ? 3.742 -12.848 -17.270 1.00 95.31 275 GLU A N 1
ATOM 2276 C CA . GLU A 1 275 ? 4.093 -11.935 -18.357 1.00 95.31 275 GLU A CA 1
ATOM 2277 C C . GLU A 1 275 ? 5.589 -11.611 -18.394 1.00 95.31 275 GLU A C 1
ATOM 2279 O O . GLU A 1 275 ? 6.157 -11.594 -19.486 1.00 95.31 275 GLU A O 1
ATOM 2284 N N . LEU A 1 276 ? 6.246 -11.460 -17.237 1.00 92.88 276 LEU A N 1
ATOM 2285 C CA . LEU A 1 276 ? 7.704 -11.303 -17.167 1.00 92.88 276 LEU A CA 1
ATOM 2286 C C . LEU A 1 276 ? 8.418 -12.542 -17.709 1.00 92.88 276 LEU A C 1
ATOM 2288 O O . LEU A 1 276 ? 9.254 -12.429 -18.606 1.00 92.88 276 LEU A O 1
ATOM 2292 N N . LYS A 1 277 ? 7.995 -13.736 -17.276 1.00 94.19 277 LYS A N 1
ATOM 2293 C CA . LYS A 1 277 ? 8.516 -15.002 -17.806 1.00 94.19 277 LYS A CA 1
ATOM 2294 C C .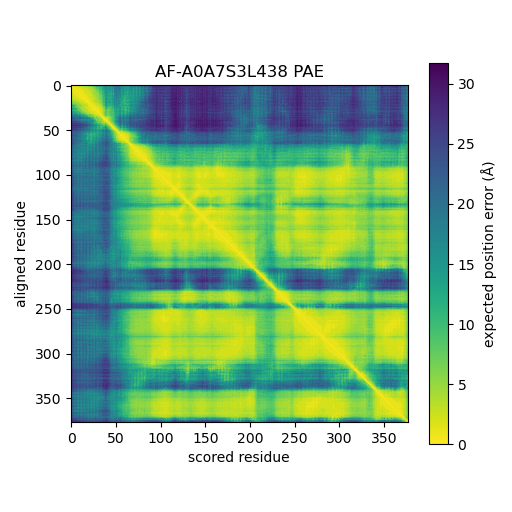 LYS A 1 277 ? 8.291 -15.133 -19.316 1.00 94.19 277 LYS A C 1
ATOM 2296 O O . LYS A 1 277 ? 9.183 -15.548 -20.047 1.00 94.19 277 LYS A O 1
ATOM 2301 N N . ARG A 1 278 ? 7.103 -14.771 -19.818 1.00 94.75 278 ARG A N 1
ATOM 2302 C CA . ARG A 1 278 ? 6.795 -14.793 -21.265 1.00 94.75 278 ARG A CA 1
ATOM 2303 C C . ARG A 1 278 ? 7.666 -13.837 -22.072 1.00 94.75 278 ARG A C 1
ATOM 2305 O O . ARG A 1 278 ? 7.951 -14.133 -23.226 1.00 94.75 278 ARG A O 1
ATOM 2312 N N . ALA A 1 279 ? 8.045 -12.703 -21.493 1.00 91.56 279 ALA A N 1
ATOM 2313 C CA . ALA A 1 279 ? 8.928 -11.732 -22.124 1.00 91.56 279 ALA A CA 1
ATOM 2314 C C . ALA A 1 279 ? 10.420 -12.103 -22.016 1.00 91.56 279 ALA A C 1
ATOM 2316 O O . ALA A 1 279 ? 11.249 -11.369 -22.544 1.00 91.56 279 ALA A O 1
ATOM 2317 N N . GLY A 1 280 ? 10.767 -13.219 -21.358 1.00 91.75 280 GLY A N 1
ATOM 2318 C CA . GLY A 1 280 ? 12.160 -13.602 -21.112 1.00 91.75 280 GLY A CA 1
ATOM 2319 C C . GLY A 1 280 ? 12.866 -12.680 -20.116 1.00 91.75 280 GLY A C 1
ATOM 2320 O O . GLY A 1 280 ? 14.084 -12.540 -20.165 1.00 91.75 280 GLY A O 1
ATOM 2321 N N . LEU A 1 281 ? 12.105 -12.025 -19.233 1.00 89.50 281 LEU A N 1
ATOM 2322 C CA . LEU A 1 281 ? 12.615 -11.096 -18.226 1.00 89.50 281 LEU A CA 1
ATOM 2323 C C . LEU A 1 281 ? 12.846 -11.794 -16.881 1.00 89.50 281 LEU A C 1
ATOM 2325 O O . LEU A 1 281 ? 12.446 -11.294 -15.833 1.00 89.50 281 LEU A O 1
ATOM 2329 N N . ASP A 1 282 ? 13.498 -12.959 -16.913 1.00 87.44 282 ASP A N 1
ATOM 2330 C CA . ASP A 1 282 ? 13.783 -13.764 -15.715 1.00 87.44 282 ASP A CA 1
ATOM 2331 C C . ASP A 1 282 ? 14.766 -13.068 -14.752 1.00 87.44 282 ASP A C 1
ATOM 2333 O O . ASP A 1 282 ? 14.891 -13.466 -13.597 1.00 87.44 282 ASP A O 1
ATOM 2337 N N . MET A 1 283 ? 15.460 -12.019 -15.216 1.00 86.25 283 MET A N 1
ATOM 2338 C CA . MET A 1 283 ? 16.339 -11.192 -14.387 1.00 86.25 283 MET A CA 1
ATOM 2339 C C . MET A 1 283 ? 15.583 -10.223 -13.467 1.00 86.25 283 MET A C 1
ATOM 2341 O O . MET A 1 283 ? 16.192 -9.671 -12.553 1.00 86.25 283 MET A O 1
ATOM 2345 N N . ILE A 1 284 ? 14.296 -9.965 -13.725 1.00 85.12 284 ILE A N 1
ATOM 2346 C CA . ILE A 1 284 ? 13.464 -9.053 -12.934 1.00 85.12 284 ILE A CA 1
ATOM 2347 C C . ILE A 1 284 ? 12.820 -9.838 -11.804 1.00 85.12 284 ILE A C 1
ATOM 2349 O O . ILE A 1 284 ? 12.113 -10.805 -12.076 1.00 85.12 284 ILE A O 1
ATOM 2353 N N . ASP A 1 285 ? 13.005 -9.399 -10.556 1.00 85.06 285 ASP A N 1
ATOM 2354 C CA . ASP A 1 285 ? 12.272 -9.962 -9.422 1.00 85.06 285 ASP A CA 1
ATOM 2355 C C . ASP A 1 285 ? 10.767 -9.652 -9.575 1.00 85.06 285 ASP A C 1
ATOM 2357 O O . ASP A 1 285 ? 10.347 -8.493 -9.449 1.00 85.06 285 ASP A O 1
ATOM 2361 N N . PRO A 1 286 ? 9.931 -10.666 -9.871 1.00 87.94 286 PRO A N 1
ATOM 2362 C CA . PRO A 1 286 ? 8.521 -10.442 -10.137 1.00 87.94 286 PRO A CA 1
ATOM 2363 C C . PRO A 1 286 ? 7.737 -10.101 -8.861 1.00 87.94 286 PRO A C 1
ATOM 2365 O O . PRO A 1 286 ? 6.678 -9.479 -8.958 1.00 87.94 286 PRO A O 1
ATOM 2368 N N . GLU A 1 287 ? 8.236 -10.481 -7.679 1.00 86.94 287 GLU A N 1
ATOM 2369 C CA . GLU A 1 287 ? 7.633 -10.122 -6.396 1.00 86.94 287 GLU A CA 1
ATOM 2370 C C . GLU A 1 287 ? 7.913 -8.657 -6.079 1.00 86.94 287 GLU A C 1
ATOM 2372 O O . GLU A 1 287 ? 6.980 -7.914 -5.781 1.00 86.94 287 GLU A O 1
ATOM 2377 N N . ALA A 1 288 ? 9.167 -8.220 -6.235 1.00 83.12 288 ALA A N 1
ATOM 2378 C CA . ALA A 1 288 ? 9.525 -6.813 -6.089 1.00 83.12 288 ALA A CA 1
ATOM 2379 C C . ALA A 1 288 ? 8.715 -5.943 -7.059 1.00 83.12 288 ALA A C 1
ATOM 2381 O O . ALA A 1 288 ? 8.114 -4.954 -6.648 1.00 83.12 288 ALA A O 1
ATOM 2382 N N . TYR A 1 289 ? 8.597 -6.351 -8.328 1.00 86.31 289 TYR A N 1
ATOM 2383 C CA . TYR A 1 289 ? 7.796 -5.609 -9.301 1.00 86.31 289 TYR A CA 1
ATOM 2384 C C . TYR A 1 289 ? 6.311 -5.533 -8.914 1.00 86.31 289 TYR A C 1
ATOM 2386 O O . TYR A 1 289 ? 5.694 -4.475 -9.041 1.00 86.31 289 TYR A O 1
ATOM 2394 N N . PHE A 1 290 ? 5.736 -6.628 -8.406 1.00 89.94 290 PHE A N 1
ATOM 2395 C CA . PHE A 1 290 ? 4.357 -6.657 -7.917 1.00 89.94 290 PHE A CA 1
ATOM 2396 C C . PHE A 1 290 ? 4.144 -5.744 -6.703 1.00 89.94 290 PHE A C 1
ATOM 2398 O O . PHE A 1 290 ? 3.207 -4.943 -6.714 1.00 89.94 290 PHE A O 1
ATOM 2405 N N . LEU A 1 291 ? 5.001 -5.843 -5.687 1.00 86.31 291 LEU A N 1
ATOM 2406 C CA . LEU A 1 291 ? 4.907 -5.044 -4.465 1.00 86.31 291 LEU A CA 1
ATOM 2407 C C . LEU A 1 291 ? 5.053 -3.556 -4.770 1.00 86.31 291 LEU A C 1
ATOM 2409 O O . LEU A 1 291 ? 4.209 -2.758 -4.366 1.00 86.31 291 LEU A O 1
ATOM 2413 N N . CYS A 1 292 ? 6.083 -3.210 -5.542 1.00 82.44 292 CYS A N 1
ATOM 2414 C CA . CYS A 1 292 ? 6.422 -1.834 -5.856 1.00 82.44 292 CYS A CA 1
ATOM 2415 C C . CYS A 1 292 ? 5.431 -1.170 -6.822 1.00 82.44 292 CYS A C 1
ATOM 2417 O O . CYS A 1 292 ? 5.250 0.038 -6.781 1.00 82.44 292 CYS A O 1
ATOM 2419 N N . SER A 1 293 ? 4.772 -1.938 -7.686 1.00 84.88 293 SER A N 1
ATOM 2420 C CA . SER A 1 293 ? 3.827 -1.379 -8.660 1.00 84.88 293 SER A CA 1
ATOM 2421 C C . SER A 1 293 ? 2.387 -1.474 -8.169 1.00 84.88 293 SER A C 1
ATOM 2423 O O . SER A 1 293 ? 1.684 -0.477 -8.033 1.00 84.88 293 SER A O 1
ATOM 2425 N N . VAL A 1 294 ? 1.922 -2.695 -7.904 1.00 88.38 294 VAL A N 1
ATOM 2426 C CA . VAL A 1 294 ? 0.501 -2.998 -7.707 1.00 88.38 294 VAL A CA 1
ATOM 2427 C C . VAL A 1 294 ? 0.084 -2.769 -6.265 1.00 88.38 294 VAL A C 1
ATOM 2429 O O . VAL A 1 294 ? -0.809 -1.962 -6.022 1.00 88.38 294 VAL A O 1
ATOM 2432 N N . ALA A 1 295 ? 0.711 -3.476 -5.319 1.00 88.94 295 ALA A N 1
ATOM 2433 C CA . ALA A 1 295 ? 0.308 -3.419 -3.913 1.00 88.94 295 ALA A CA 1
ATOM 2434 C C . ALA A 1 295 ? 0.445 -1.991 -3.372 1.00 88.94 295 ALA A C 1
ATOM 2436 O O . ALA A 1 295 ? -0.510 -1.437 -2.832 1.00 88.94 295 ALA A O 1
ATOM 2437 N N . HIS A 1 296 ? 1.598 -1.373 -3.635 1.00 85.69 296 HIS A N 1
ATOM 2438 C CA . HIS A 1 296 ? 1.903 -0.003 -3.246 1.00 85.69 296 HIS A CA 1
ATOM 2439 C C . HIS A 1 296 ? 0.901 1.027 -3.798 1.00 85.69 296 HIS A C 1
ATOM 2441 O O . HIS A 1 296 ? 0.325 1.791 -3.024 1.00 85.69 296 HIS A O 1
ATOM 2447 N N . SER A 1 297 ? 0.616 1.018 -5.106 1.00 84.62 297 SER A N 1
ATOM 2448 C CA . SER A 1 297 ? -0.327 1.980 -5.707 1.00 84.62 297 SER A CA 1
ATOM 2449 C C . SER A 1 297 ? -1.738 1.862 -5.131 1.00 84.62 297 SER A C 1
ATOM 2451 O O . SER A 1 297 ? -2.398 2.868 -4.865 1.00 84.62 297 SER A O 1
ATOM 2453 N N . ILE A 1 298 ? -2.219 0.630 -4.942 1.00 87.44 298 ILE A N 1
ATOM 2454 C CA . ILE A 1 298 ? -3.575 0.400 -4.435 1.00 87.44 298 ILE A CA 1
ATOM 2455 C C . ILE A 1 298 ? -3.663 0.785 -2.960 1.00 87.44 298 ILE A C 1
ATOM 2457 O O . ILE A 1 298 ? -4.670 1.371 -2.569 1.00 87.44 298 ILE A O 1
ATOM 2461 N N . ASP A 1 299 ? -2.627 0.516 -2.160 1.00 87.44 299 ASP A N 1
ATOM 2462 C CA . ASP A 1 299 ? -2.574 0.953 -0.762 1.00 87.44 299 ASP A CA 1
ATOM 2463 C C . ASP A 1 299 ? -2.722 2.464 -0.661 1.00 87.44 299 ASP A C 1
ATOM 2465 O O . ASP A 1 299 ? -3.592 2.947 0.057 1.00 87.44 299 ASP A O 1
ATOM 2469 N N . HIS A 1 300 ? -1.951 3.220 -1.437 1.00 81.75 300 HIS A N 1
ATOM 2470 C CA . HIS A 1 300 ? -2.059 4.673 -1.430 1.00 81.75 300 HIS A CA 1
ATOM 2471 C C . HIS A 1 300 ? -3.458 5.173 -1.802 1.00 81.75 300 HIS A C 1
ATOM 2473 O O . HIS A 1 300 ? -3.998 6.063 -1.138 1.00 81.75 300 HIS A O 1
ATOM 2479 N N . TRP A 1 301 ? -4.082 4.573 -2.818 1.00 84.00 301 TRP A N 1
ATOM 2480 C CA . TRP A 1 301 ? -5.453 4.917 -3.184 1.00 84.00 301 TRP A CA 1
ATOM 2481 C C . TRP A 1 301 ? -6.450 4.599 -2.063 1.00 84.00 301 TRP A C 1
ATOM 2483 O O . TRP A 1 301 ? -7.243 5.463 -1.688 1.00 84.00 301 TRP A O 1
ATOM 2493 N N . GLN A 1 302 ? -6.379 3.397 -1.490 1.00 87.56 302 GLN A N 1
ATOM 2494 C CA . GLN A 1 302 ? -7.289 2.915 -0.445 1.00 87.56 302 GLN A CA 1
ATOM 2495 C C . GLN A 1 302 ? -7.159 3.698 0.853 1.00 87.56 302 GLN A C 1
ATOM 2497 O O . GLN A 1 302 ? -8.161 4.127 1.420 1.00 87.56 302 GLN A O 1
ATOM 2502 N N . LEU A 1 303 ? -5.926 3.924 1.302 1.00 85.12 303 LEU A N 1
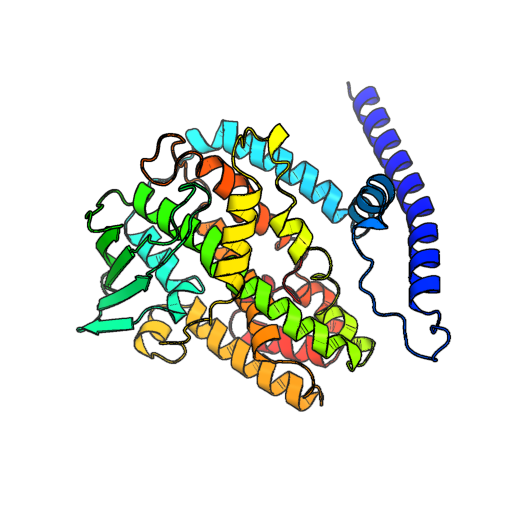ATOM 2503 C CA . LEU A 1 303 ? -5.636 4.703 2.499 1.00 85.12 303 LEU A CA 1
ATOM 2504 C C . LEU A 1 303 ? -6.129 6.126 2.328 1.00 85.12 303 LEU A C 1
ATOM 2506 O O . LEU A 1 303 ? -6.803 6.644 3.209 1.00 85.12 303 LEU A O 1
ATOM 2510 N N . GLY A 1 304 ? -5.866 6.723 1.169 1.00 78.38 304 GLY A N 1
ATOM 2511 C CA . GLY A 1 304 ? -6.394 8.028 0.838 1.00 78.38 304 GLY A CA 1
ATOM 2512 C C . GLY A 1 304 ? -7.922 8.082 0.913 1.00 78.38 304 GLY A C 1
ATOM 2513 O O . GLY A 1 304 ? -8.464 9.017 1.491 1.00 78.38 304 GLY A O 1
ATOM 2514 N N . GLN A 1 305 ? -8.623 7.101 0.326 1.00 82.25 305 GLN A N 1
ATOM 2515 C CA . GLN A 1 305 ? -10.094 7.073 0.310 1.00 82.25 305 GLN A CA 1
ATOM 2516 C C . GLN A 1 305 ? -10.640 6.920 1.733 1.00 82.25 305 GLN A C 1
ATOM 2518 O O . GLN A 1 305 ? -11.653 7.515 2.092 1.00 82.25 305 GLN A O 1
ATOM 2523 N N . LEU A 1 306 ? -9.932 6.161 2.569 1.00 85.06 306 LEU A N 1
ATOM 2524 C CA . LEU A 1 306 ? -10.291 5.949 3.961 1.00 85.06 306 LEU A CA 1
ATOM 2525 C C . LEU A 1 306 ? -10.175 7.226 4.799 1.00 85.06 306 LEU A C 1
ATOM 2527 O O . LEU A 1 306 ? -11.065 7.504 5.606 1.00 85.06 306 LEU A O 1
ATOM 2531 N N . VAL A 1 307 ? -9.104 7.998 4.591 1.00 78.19 307 VAL A N 1
ATOM 2532 C CA . VAL A 1 307 ? -8.846 9.251 5.318 1.00 78.19 307 VAL A CA 1
ATOM 2533 C C . VAL A 1 307 ? -9.491 10.471 4.669 1.00 78.19 307 VAL A C 1
ATOM 2535 O O . VAL A 1 307 ? -9.359 11.580 5.191 1.00 78.19 307 VAL A O 1
ATOM 2538 N N . GLU A 1 308 ? -10.164 10.308 3.530 1.00 75.31 308 GLU A N 1
ATOM 2539 C CA . GLU A 1 308 ? -10.891 11.394 2.887 1.00 75.31 308 GLU A CA 1
ATOM 2540 C C . GLU A 1 308 ? -11.946 11.915 3.871 1.00 75.31 308 GLU A C 1
ATOM 2542 O O . GLU A 1 308 ? -12.776 11.161 4.382 1.00 75.31 308 GLU A O 1
ATOM 2547 N N . TRP A 1 309 ? -11.873 13.210 4.180 1.00 74.75 309 TRP A N 1
ATOM 2548 C CA . TRP A 1 309 ? -12.775 13.875 5.124 1.00 74.75 309 TRP A CA 1
ATOM 2549 C C . TRP A 1 309 ? -12.717 13.367 6.570 1.00 74.75 309 TRP A C 1
ATOM 2551 O O . TRP A 1 309 ? -13.663 13.584 7.315 1.00 74.75 309 TRP A O 1
ATOM 2561 N N . VAL A 1 310 ? -11.629 12.739 7.016 1.00 79.50 310 VAL A N 1
ATOM 2562 C CA . VAL A 1 310 ? -11.439 12.451 8.448 1.00 79.50 310 VAL A CA 1
ATOM 2563 C C . VAL A 1 310 ? -10.648 13.580 9.101 1.00 79.50 310 VAL A C 1
ATOM 2565 O O . VAL A 1 310 ? -9.601 13.979 8.593 1.00 79.50 310 VAL A O 1
ATOM 2568 N N . ASP A 1 311 ? -11.137 14.082 10.237 1.00 79.56 311 ASP A N 1
ATOM 2569 C CA . ASP A 1 311 ? -10.376 14.999 11.086 1.00 79.56 311 ASP A CA 1
ATOM 2570 C C . ASP A 1 311 ? -9.793 14.264 12.299 1.00 79.56 311 ASP A C 1
ATOM 2572 O O . ASP A 1 311 ? -10.530 13.708 13.126 1.00 79.56 311 ASP A O 1
ATOM 2576 N N . PHE A 1 312 ? -8.463 14.267 12.371 1.00 77.44 312 PHE A N 1
ATOM 2577 C CA . PHE A 1 312 ? -7.647 13.570 13.359 1.00 77.44 312 PHE A CA 1
ATOM 2578 C C . PHE A 1 312 ? -7.033 14.565 14.357 1.00 77.44 312 PHE A C 1
ATOM 2580 O O . PHE A 1 312 ? -6.019 15.174 14.032 1.00 77.44 312 PHE A O 1
ATOM 2587 N N . PRO A 1 313 ? -7.582 14.740 15.567 1.00 70.62 313 PRO A N 1
ATOM 2588 C CA . PRO A 1 313 ? -7.123 15.767 16.503 1.00 70.62 313 PRO A CA 1
ATOM 2589 C C . PRO A 1 313 ? -5.606 15.733 16.756 1.00 70.62 313 PRO A C 1
ATOM 2591 O O . PRO A 1 313 ? -5.001 14.665 16.861 1.00 70.62 313 PRO A O 1
ATOM 2594 N N . ASP A 1 314 ? -4.975 16.906 16.857 1.00 69.12 314 ASP A N 1
ATOM 2595 C CA . ASP A 1 314 ? -3.519 17.007 17.053 1.00 69.12 314 ASP A CA 1
ATOM 2596 C C . ASP A 1 314 ? -3.060 16.518 18.442 1.00 69.12 314 ASP A C 1
ATOM 2598 O O . ASP A 1 314 ? -1.870 16.257 18.630 1.00 69.12 314 ASP A O 1
ATOM 2602 N N . ASP A 1 315 ? -3.988 16.375 19.390 1.00 71.38 315 ASP A N 1
ATOM 2603 C CA . ASP A 1 315 ? -3.795 15.971 20.786 1.00 71.38 315 ASP A CA 1
ATOM 2604 C C . ASP A 1 315 ? -4.079 14.480 21.059 1.00 71.38 315 ASP A C 1
ATOM 2606 O O . ASP A 1 315 ? -4.142 14.059 22.214 1.00 71.38 315 ASP A O 1
ATOM 2610 N N . MET A 1 316 ? -4.206 13.655 20.014 1.00 75.69 316 MET A N 1
ATOM 2611 C CA . MET A 1 316 ? -4.366 12.203 20.150 1.00 75.69 316 MET A CA 1
ATOM 2612 C C . MET A 1 316 ? -3.208 11.553 20.929 1.00 75.69 316 MET A C 1
ATOM 2614 O O . MET A 1 316 ? -2.035 11.745 20.602 1.00 75.69 316 MET A O 1
ATOM 2618 N N . LYS A 1 317 ? -3.545 10.720 21.927 1.00 74.25 317 LYS A N 1
ATOM 2619 C CA . LYS A 1 317 ? -2.624 10.170 22.947 1.00 74.25 317 LYS A CA 1
ATOM 2620 C C . LYS A 1 317 ? -1.383 9.490 22.358 1.00 74.25 317 LYS A C 1
ATOM 2622 O O . LYS A 1 317 ? -0.277 9.719 22.838 1.00 74.25 317 LYS A O 1
ATOM 2627 N N . TYR A 1 318 ? -1.567 8.664 21.328 1.00 68.38 318 TYR A N 1
ATOM 2628 C CA . TYR A 1 318 ? -0.493 7.884 20.687 1.00 68.38 318 TYR A CA 1
ATOM 2629 C C . TYR A 1 318 ? -0.194 8.315 19.255 1.00 68.38 318 TYR A C 1
ATOM 2631 O O . TYR A 1 318 ? 0.594 7.685 18.553 1.00 68.38 318 TYR A O 1
ATOM 2639 N N . SER A 1 319 ? -0.854 9.374 18.799 1.00 63.16 319 SER A N 1
ATOM 2640 C CA . SER A 1 319 ? -0.740 9.852 17.426 1.00 63.16 319 SER A CA 1
ATOM 2641 C C . SER A 1 319 ? -0.772 11.382 17.391 1.00 63.16 319 SER A C 1
ATOM 2643 O O . SER A 1 319 ? -1.524 11.958 16.598 1.00 63.16 319 SER A O 1
ATOM 2645 N N . PRO A 1 320 ? -0.000 12.075 18.256 1.00 61.91 320 PRO A N 1
ATOM 2646 C CA . PRO A 1 320 ? 0.001 13.526 18.249 1.00 61.91 320 PRO A CA 1
ATOM 2647 C C . PRO A 1 320 ? 0.495 14.005 16.885 1.00 61.91 320 PRO A C 1
ATOM 2649 O O . PRO A 1 320 ? 1.433 13.441 16.319 1.00 61.91 320 PRO A O 1
ATOM 2652 N N . ARG A 1 321 ? -0.138 15.051 16.345 1.00 61.34 321 ARG A N 1
ATOM 2653 C CA . ARG A 1 321 ? 0.171 15.599 15.008 1.00 61.34 321 ARG A CA 1
ATOM 2654 C C . ARG A 1 321 ? -0.050 14.610 13.854 1.00 61.34 321 ARG A C 1
ATOM 2656 O O . ARG A 1 321 ? 0.442 14.835 12.749 1.00 61.34 321 ARG A O 1
ATOM 2663 N N . TYR A 1 322 ? -0.821 13.541 14.058 1.00 61.84 322 TYR A N 1
ATOM 2664 C CA . TYR A 1 322 ? -1.162 12.600 12.990 1.00 61.84 322 TYR A CA 1
ATOM 2665 C C . TYR A 1 322 ? -1.918 13.263 11.836 1.00 61.84 322 TYR A C 1
ATOM 2667 O O . TYR A 1 322 ? -1.707 12.910 10.676 1.00 61.84 322 TYR A O 1
ATOM 2675 N N . ASN A 1 323 ? -2.727 14.287 12.121 1.00 56.53 323 ASN A N 1
ATOM 2676 C CA . ASN A 1 323 ? -3.339 15.142 11.103 1.00 56.53 323 ASN A CA 1
ATOM 2677 C C . ASN A 1 323 ? -2.281 15.699 10.133 1.00 56.53 323 ASN A C 1
ATOM 2679 O O . ASN A 1 323 ? -2.518 15.805 8.938 1.00 56.53 323 ASN A O 1
ATOM 2683 N N . TYR A 1 324 ? -1.079 16.010 10.615 1.00 59.41 324 TYR A N 1
ATOM 2684 C CA . TYR A 1 324 ? -0.003 16.515 9.776 1.00 59.41 324 TYR A CA 1
ATOM 2685 C C . TYR A 1 324 ? 0.583 15.432 8.856 1.00 59.41 324 TYR A C 1
ATOM 2687 O O . TYR A 1 324 ? 0.714 15.648 7.650 1.00 59.41 324 TYR A O 1
ATOM 2695 N N . VAL A 1 325 ? 0.905 14.259 9.408 1.00 57.47 325 VAL A N 1
ATOM 2696 C CA . VAL A 1 325 ? 1.459 13.128 8.644 1.00 57.47 325 VAL A CA 1
ATOM 2697 C C . VAL A 1 325 ? 0.432 12.616 7.640 1.00 57.47 325 VAL A C 1
ATOM 2699 O O . VAL A 1 325 ? 0.737 12.499 6.461 1.00 57.47 325 VAL A O 1
ATOM 2702 N N . SER A 1 326 ? -0.814 12.406 8.059 1.00 55.78 326 SER A N 1
ATOM 2703 C CA . SER A 1 326 ? -1.890 11.899 7.198 1.00 55.78 326 SER A CA 1
ATOM 2704 C C . SER A 1 326 ? -2.247 12.823 6.036 1.00 55.78 326 SER A C 1
ATOM 2706 O O . SER A 1 326 ? -2.404 12.348 4.906 1.00 55.78 326 SER A O 1
ATOM 2708 N N . ARG A 1 327 ? -2.303 14.140 6.280 1.00 54.41 327 ARG A N 1
ATOM 2709 C CA . ARG A 1 327 ? -2.554 15.143 5.235 1.00 54.41 327 ARG A CA 1
ATOM 2710 C C . ARG A 1 327 ? -1.429 15.185 4.204 1.00 54.41 327 ARG A C 1
ATOM 2712 O O . ARG A 1 327 ? -1.715 15.399 3.031 1.00 54.41 327 ARG A O 1
ATOM 2719 N N . ASN A 1 328 ? -0.180 14.938 4.619 1.00 52.62 328 ASN A N 1
ATOM 2720 C CA . ASN A 1 328 ? 0.971 14.995 3.718 1.00 52.62 328 ASN A CA 1
ATOM 2721 C C . ASN A 1 328 ? 1.307 13.653 3.029 1.00 52.62 328 ASN A C 1
ATOM 2723 O O . ASN A 1 328 ? 1.710 13.643 1.872 1.00 52.62 328 ASN A O 1
ATOM 2727 N N . PHE A 1 329 ? 1.138 12.513 3.700 1.00 55.81 329 PHE A N 1
ATOM 2728 C CA . PHE A 1 329 ? 1.514 11.199 3.160 1.00 55.81 329 PHE A CA 1
ATOM 2729 C C . PHE A 1 329 ? 0.367 10.500 2.418 1.00 55.81 329 PHE A C 1
ATOM 2731 O O . PHE A 1 329 ? 0.561 9.975 1.322 1.00 55.81 329 PHE A O 1
ATOM 2738 N N . PHE A 1 330 ? -0.843 10.489 2.989 1.00 55.47 330 PHE A N 1
ATOM 2739 C CA . PHE A 1 330 ? -1.935 9.648 2.485 1.00 55.47 330 PHE A CA 1
ATOM 2740 C C . PHE A 1 330 ? -2.857 10.393 1.519 1.00 55.47 330 PHE A C 1
ATOM 2742 O O . PHE A 1 330 ? -3.109 9.903 0.418 1.00 55.47 330 PHE A O 1
ATOM 2749 N N . GLN A 1 331 ? -3.298 11.605 1.866 1.00 51.16 331 GLN A N 1
ATOM 2750 C CA . GLN A 1 331 ? -4.221 12.377 1.020 1.00 51.16 331 GLN A CA 1
ATOM 2751 C C . GLN A 1 331 ? -3.542 12.952 -0.227 1.00 51.16 331 GLN A C 1
ATOM 2753 O O . GLN A 1 331 ? -4.162 12.998 -1.286 1.00 51.16 331 GLN A O 1
ATOM 2758 N N . HIS A 1 332 ? -2.257 13.324 -0.151 1.00 50.44 332 HIS A N 1
ATOM 2759 C CA . HIS A 1 332 ? -1.517 13.763 -1.336 1.00 50.44 332 HIS A CA 1
ATOM 2760 C C . HIS A 1 332 ? -1.410 12.653 -2.366 1.00 50.44 332 HIS A C 1
ATOM 2762 O O . HIS A 1 332 ? -1.703 12.902 -3.529 1.00 50.44 332 HIS A O 1
ATOM 2768 N N . SER A 1 333 ? -1.089 11.428 -1.944 1.00 49.62 333 SER A N 1
ATOM 2769 C CA . SER A 1 333 ? -0.862 10.321 -2.869 1.00 49.62 333 SER A CA 1
ATOM 2770 C C . SER A 1 333 ? -2.045 10.070 -3.817 1.00 49.62 333 SER A C 1
ATOM 2772 O O . SER A 1 333 ? -1.819 9.856 -5.000 1.00 49.62 333 SER A O 1
ATOM 2774 N N . GLN A 1 334 ? -3.298 10.244 -3.378 1.00 42.84 334 GLN A N 1
ATOM 2775 C CA . GLN A 1 334 ? -4.500 10.066 -4.214 1.00 42.84 334 GLN A CA 1
ATOM 2776 C C . GLN A 1 334 ? -4.514 10.901 -5.497 1.00 42.84 334 GLN A C 1
ATOM 2778 O O . GLN A 1 334 ? -4.993 10.447 -6.537 1.00 42.84 334 GLN A O 1
ATOM 2783 N N . TYR A 1 335 ? -3.996 12.124 -5.430 1.00 44.69 335 TYR A N 1
ATOM 2784 C CA . TYR A 1 335 ? -4.039 13.067 -6.545 1.00 44.69 335 TYR A CA 1
ATOM 2785 C C . TYR A 1 335 ? -2.886 12.874 -7.529 1.00 44.69 335 TYR A C 1
ATOM 2787 O O . TYR A 1 335 ? -2.946 13.374 -8.651 1.00 44.69 335 TYR A O 1
ATOM 2795 N N . TRP A 1 336 ? -1.885 12.078 -7.149 1.00 47.59 336 TRP A N 1
ATOM 2796 C CA . TRP A 1 336 ? -0.820 11.648 -8.045 1.00 47.59 336 TRP A CA 1
ATOM 2797 C C . TRP A 1 336 ? -1.353 10.607 -9.039 1.00 47.59 336 TRP A C 1
ATOM 2799 O O . TRP A 1 336 ? -0.939 10.597 -10.192 1.00 47.59 336 TRP A O 1
ATOM 2809 N N . PHE A 1 337 ? -2.319 9.770 -8.641 1.00 46.56 337 PHE A N 1
ATOM 2810 C CA . PHE A 1 337 ? -2.769 8.634 -9.458 1.00 46.56 337 PHE A CA 1
ATOM 2811 C C . PHE A 1 337 ? -3.813 8.980 -10.527 1.00 46.56 337 PHE A C 1
ATOM 2813 O O . PHE A 1 337 ? -3.880 8.297 -11.548 1.00 46.56 337 PHE A O 1
ATOM 2820 N N . LEU A 1 338 ? -4.624 10.027 -10.335 1.00 42.34 338 LEU A N 1
ATOM 2821 C CA . LEU A 1 338 ? -5.758 10.299 -11.231 1.00 42.34 338 LEU A CA 1
ATOM 2822 C C . LEU A 1 338 ? -5.350 10.824 -12.628 1.00 42.34 338 LEU A C 1
ATOM 2824 O O . LEU A 1 338 ? -5.958 10.380 -13.605 1.00 42.34 338 LEU A O 1
ATOM 2828 N N . PRO A 1 339 ? -4.324 11.690 -12.782 1.00 46.22 339 PRO A N 1
ATOM 2829 C CA . PRO A 1 339 ? -3.802 12.072 -14.100 1.00 46.22 339 PRO A CA 1
ATOM 2830 C C . PRO A 1 339 ? -2.597 11.227 -14.556 1.00 46.22 339 PRO A C 1
ATOM 2832 O O . PRO A 1 339 ? -2.391 11.080 -15.760 1.00 46.22 339 PRO A O 1
ATOM 2835 N N . ASN A 1 340 ? -1.824 10.643 -13.624 1.00 51.56 340 ASN A N 1
ATOM 2836 C CA . ASN A 1 340 ? -0.514 10.037 -13.908 1.00 51.56 340 ASN A CA 1
ATOM 2837 C C . ASN A 1 340 ? -0.466 8.518 -13.696 1.00 51.56 340 ASN A C 1
ATOM 2839 O O . ASN A 1 340 ? 0.587 7.983 -13.342 1.00 51.56 340 ASN A O 1
ATOM 2843 N N . ASN A 1 341 ? -1.561 7.787 -13.937 1.00 64.81 341 ASN A N 1
ATOM 2844 C CA . ASN A 1 341 ? -1.459 6.329 -13.984 1.00 64.81 341 ASN A CA 1
ATOM 2845 C C . ASN A 1 341 ? -0.484 5.918 -15.101 1.00 64.81 341 ASN A C 1
ATOM 2847 O O . ASN A 1 341 ? -0.795 5.954 -16.295 1.00 64.81 341 ASN A O 1
ATOM 2851 N N . TYR A 1 342 ? 0.705 5.491 -14.685 1.00 66.69 342 TYR A N 1
ATOM 2852 C CA . TYR A 1 342 ? 1.792 5.196 -15.598 1.00 66.69 342 TYR A CA 1
ATOM 2853 C C . TYR A 1 342 ? 1.524 3.957 -16.453 1.00 66.69 342 TYR A C 1
ATOM 2855 O O . TYR A 1 342 ? 1.843 3.991 -17.642 1.00 66.69 342 TYR A O 1
ATOM 2863 N N . PHE A 1 343 ? 0.886 2.907 -15.921 1.00 73.06 343 PHE A N 1
ATOM 2864 C CA . PHE A 1 343 ? 0.501 1.749 -16.738 1.00 73.06 343 PHE A CA 1
ATOM 2865 C C . PHE A 1 343 ? -0.522 2.130 -17.808 1.00 73.06 343 PHE A C 1
ATOM 2867 O O . PHE A 1 343 ? -0.361 1.777 -18.973 1.00 73.06 343 PHE A O 1
ATOM 2874 N N . ARG A 1 344 ? -1.552 2.895 -17.449 1.00 79.31 344 ARG A N 1
ATOM 2875 C CA . ARG A 1 344 ? -2.600 3.359 -18.362 1.00 79.31 344 ARG A CA 1
ATOM 2876 C C . ARG A 1 344 ? -2.059 4.318 -19.424 1.00 79.31 344 ARG A C 1
ATOM 2878 O O . ARG A 1 344 ? -2.548 4.307 -20.552 1.00 79.31 344 ARG A O 1
ATOM 2885 N N . SER A 1 345 ? -1.063 5.130 -19.098 1.00 75.75 345 SER A N 1
ATOM 2886 C CA . SER A 1 345 ? -0.460 6.050 -20.065 1.00 75.75 345 SER A CA 1
ATOM 2887 C C . SER A 1 345 ? 0.560 5.368 -20.979 1.00 75.75 345 SER A C 1
ATOM 2889 O O . SER A 1 345 ? 0.753 5.834 -22.095 1.00 75.75 345 SER A O 1
ATOM 2891 N N . HIS A 1 346 ? 1.160 4.244 -20.567 1.00 78.94 346 HIS A N 1
ATOM 2892 C CA . HIS A 1 346 ? 2.278 3.616 -21.288 1.00 78.94 346 HIS A CA 1
ATOM 2893 C C . HIS A 1 346 ? 2.024 2.161 -21.714 1.00 78.94 346 HIS A C 1
ATOM 2895 O O . HIS A 1 346 ? 2.922 1.510 -22.248 1.00 78.94 346 HIS A O 1
ATOM 2901 N N . TRP A 1 347 ? 0.806 1.629 -21.549 1.00 85.31 347 TRP A N 1
ATOM 2902 C CA . TRP A 1 347 ? 0.490 0.248 -21.946 1.00 85.31 347 TRP A CA 1
ATOM 2903 C C . TRP A 1 347 ? 0.776 -0.031 -23.425 1.00 85.31 347 TRP A C 1
ATOM 2905 O O . TRP A 1 347 ? 0.999 -1.176 -23.798 1.00 85.31 347 TRP A O 1
ATOM 2915 N N . HIS A 1 348 ? 0.759 0.989 -24.280 1.00 85.38 348 HIS A N 1
ATOM 2916 C CA . HIS A 1 348 ? 0.951 0.848 -25.720 1.00 85.38 348 HIS A CA 1
ATOM 2917 C C . HIS A 1 348 ? 2.426 0.792 -26.146 1.00 85.38 348 HIS A C 1
ATOM 2919 O O . HIS A 1 348 ? 2.702 0.513 -27.309 1.00 85.38 348 HIS A O 1
ATOM 2925 N N . GLU A 1 349 ? 3.374 1.048 -25.242 1.00 83.44 349 GLU A N 1
ATOM 2926 C CA . GLU A 1 349 ? 4.792 1.143 -25.605 1.00 83.44 349 GLU A CA 1
ATOM 2927 C C . GLU A 1 349 ? 5.463 -0.207 -25.834 1.00 83.44 349 GLU A C 1
ATOM 2929 O O . GLU A 1 349 ? 6.331 -0.339 -26.693 1.00 83.44 349 GLU A O 1
ATOM 2934 N N . THR A 1 350 ? 5.064 -1.223 -25.068 1.00 87.50 350 THR A N 1
ATOM 2935 C CA . THR A 1 350 ? 5.587 -2.581 -25.215 1.00 87.50 350 THR A CA 1
ATOM 2936 C C . THR A 1 350 ? 4.444 -3.581 -25.175 1.00 87.50 350 THR A C 1
ATOM 2938 O O . THR A 1 350 ? 3.414 -3.369 -24.529 1.00 87.50 350 THR A O 1
ATOM 2941 N N . GLN A 1 351 ? 4.631 -4.730 -25.825 1.00 92.25 351 GLN A N 1
ATOM 2942 C CA . GLN A 1 351 ? 3.650 -5.808 -25.716 1.00 92.25 351 GLN A CA 1
ATOM 2943 C C . GLN A 1 351 ? 3.523 -6.329 -24.276 1.00 92.25 351 GLN A C 1
ATOM 2945 O O . GLN A 1 351 ? 2.458 -6.810 -23.898 1.00 92.25 351 GLN A O 1
ATOM 2950 N N . LEU A 1 352 ? 4.591 -6.240 -23.477 1.00 91.12 352 LEU A N 1
ATOM 2951 C CA . LEU A 1 352 ? 4.567 -6.602 -22.063 1.00 91.12 352 LEU A CA 1
ATOM 2952 C C . LEU A 1 352 ? 3.581 -5.716 -21.294 1.00 91.12 352 LEU A C 1
ATOM 2954 O O . LEU A 1 352 ? 2.662 -6.242 -20.670 1.00 91.12 352 LEU A O 1
ATOM 2958 N N . TYR A 1 353 ? 3.729 -4.390 -21.381 1.00 90.00 353 TYR A N 1
ATOM 2959 C CA . TYR A 1 353 ? 2.852 -3.454 -20.672 1.00 90.00 353 TYR A CA 1
ATOM 2960 C C . TYR A 1 353 ? 1.407 -3.567 -21.149 1.00 90.00 353 TYR A C 1
ATOM 2962 O O . TYR A 1 353 ? 0.496 -3.574 -20.323 1.00 90.00 353 TYR A O 1
ATOM 2970 N N . ASN A 1 354 ? 1.200 -3.749 -22.457 1.00 92.44 354 ASN A N 1
ATOM 2971 C CA . ASN A 1 354 ? -0.119 -3.985 -23.034 1.00 92.44 354 ASN A CA 1
ATOM 2972 C C . ASN A 1 354 ? -0.791 -5.204 -22.386 1.00 92.44 354 ASN A C 1
ATOM 2974 O O . ASN A 1 354 ? -1.911 -5.108 -21.876 1.00 92.44 354 ASN A O 1
ATOM 2978 N N . ARG A 1 355 ? -0.092 -6.347 -22.370 1.00 95.00 355 ARG A N 1
ATOM 2979 C CA . ARG A 1 355 ? -0.628 -7.595 -21.819 1.00 95.00 355 ARG A CA 1
ATOM 2980 C C . ARG A 1 355 ? -0.869 -7.493 -20.320 1.00 95.00 355 ARG A C 1
ATOM 2982 O O . ARG A 1 355 ? -1.925 -7.930 -19.870 1.00 95.00 355 ARG A O 1
ATOM 2989 N N . ILE A 1 356 ? 0.062 -6.913 -19.562 1.00 93.75 356 ILE A N 1
ATOM 2990 C CA . ILE A 1 356 ? -0.102 -6.715 -18.118 1.00 93.75 356 ILE A CA 1
ATOM 2991 C C . ILE A 1 356 ? -1.341 -5.853 -17.850 1.00 93.75 356 ILE A C 1
ATOM 2993 O O . ILE A 1 356 ? -2.272 -6.327 -17.196 1.00 93.75 356 ILE A O 1
ATOM 2997 N N . TYR A 1 357 ? -1.410 -4.649 -18.426 1.00 93.19 357 TYR A N 1
ATOM 2998 C CA . TYR A 1 357 ? -2.507 -3.709 -18.193 1.00 93.19 357 TYR A CA 1
ATOM 2999 C C . TYR A 1 357 ? -3.869 -4.296 -18.577 1.00 93.19 357 TYR A C 1
ATOM 3001 O O . TYR A 1 357 ? -4.792 -4.292 -17.767 1.00 93.19 357 TYR A O 1
ATOM 3009 N N . HIS A 1 358 ? -4.021 -4.867 -19.776 1.00 94.94 358 HIS A N 1
ATOM 3010 C CA . HIS A 1 358 ? -5.321 -5.394 -20.204 1.00 94.94 358 HIS A CA 1
ATOM 3011 C C . HIS A 1 358 ? -5.761 -6.633 -19.420 1.00 94.94 358 HIS A C 1
ATOM 3013 O O . HIS A 1 358 ? -6.959 -6.817 -19.189 1.00 94.94 358 HIS A O 1
ATOM 3019 N N . ARG A 1 359 ? -4.823 -7.481 -18.980 1.00 96.56 359 ARG A N 1
ATOM 3020 C CA . ARG A 1 359 ? -5.157 -8.620 -18.117 1.00 96.56 359 ARG A CA 1
ATOM 3021 C C . ARG A 1 359 ? -5.571 -8.160 -16.721 1.00 96.56 359 ARG A C 1
ATOM 3023 O O . ARG A 1 359 ? -6.540 -8.700 -16.197 1.00 96.56 359 ARG A O 1
ATOM 3030 N N . MET A 1 360 ? -4.896 -7.159 -16.155 1.00 95.44 360 MET A N 1
ATOM 3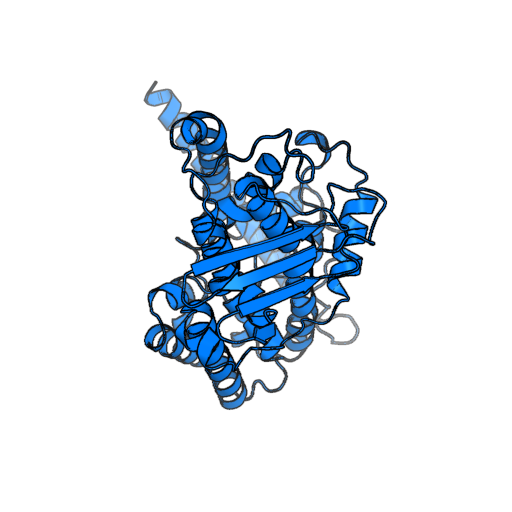031 C CA . MET A 1 360 ? -5.295 -6.541 -14.884 1.00 95.44 360 MET A CA 1
ATOM 3032 C C . MET A 1 360 ? -6.652 -5.845 -15.016 1.00 95.44 360 MET A C 1
ATOM 3034 O O . MET A 1 360 ? -7.534 -6.060 -14.198 1.00 95.44 360 MET A O 1
ATOM 3038 N N . LYS A 1 361 ? -6.890 -5.113 -16.107 1.00 95.12 361 LYS A N 1
ATOM 3039 C CA . LYS A 1 361 ? -8.174 -4.452 -16.376 1.00 95.12 361 LYS A CA 1
ATOM 3040 C C . LYS A 1 361 ? -9.347 -5.429 -16.478 1.00 95.12 361 LYS A C 1
ATOM 3042 O O . LYS A 1 361 ? -10.466 -5.085 -16.113 1.00 95.12 361 LYS A O 1
ATOM 3047 N N . LYS A 1 362 ? -9.099 -6.652 -16.960 1.00 96.69 362 LYS A N 1
ATOM 3048 C CA . LYS A 1 362 ? -10.093 -7.737 -16.954 1.00 96.69 362 LYS A CA 1
ATOM 3049 C C . LYS A 1 362 ? -10.392 -8.252 -15.538 1.00 96.69 362 LYS A C 1
ATOM 3051 O O . LYS A 1 362 ? -11.495 -8.742 -15.317 1.00 96.69 362 LYS A O 1
ATOM 3056 N N . ALA A 1 363 ? -9.425 -8.180 -14.622 1.00 95.44 363 ALA A N 1
ATOM 3057 C CA . ALA A 1 363 ? -9.591 -8.572 -13.225 1.00 95.44 363 ALA A CA 1
ATOM 3058 C C . ALA A 1 363 ? -10.415 -7.537 -12.447 1.00 95.44 363 ALA A C 1
ATOM 3060 O O . ALA A 1 363 ? -11.412 -7.896 -11.828 1.00 95.44 363 ALA A O 1
ATOM 3061 N N . ASP A 1 364 ? -10.014 -6.267 -12.516 1.00 95.75 364 ASP A N 1
ATOM 3062 C CA . ASP A 1 364 ? -10.747 -5.131 -11.957 1.00 95.75 364 ASP A CA 1
ATOM 3063 C C . ASP A 1 364 ? -10.340 -3.846 -12.706 1.00 95.75 364 ASP A C 1
ATOM 3065 O O . ASP A 1 364 ? -9.164 -3.464 -12.673 1.00 95.75 364 ASP A O 1
ATOM 3069 N N . PRO A 1 365 ? -11.265 -3.178 -13.418 1.00 92.56 365 PRO A N 1
ATOM 3070 C CA . PRO A 1 365 ? -10.932 -1.988 -14.190 1.00 92.56 365 PRO A CA 1
ATOM 3071 C C . PRO A 1 365 ? -10.603 -0.781 -13.312 1.00 92.56 365 PRO A C 1
ATOM 3073 O O . PRO A 1 365 ? -9.779 0.033 -13.721 1.00 92.56 365 PRO A O 1
ATOM 3076 N N . THR A 1 366 ? -11.206 -0.674 -12.126 1.00 90.12 366 THR A N 1
ATOM 3077 C CA . THR A 1 366 ? -10.973 0.440 -11.203 1.00 90.12 366 THR A CA 1
ATOM 3078 C C . THR A 1 366 ? -9.560 0.352 -10.652 1.00 90.12 366 THR A C 1
ATOM 3080 O O . THR A 1 366 ? -8.795 1.300 -10.796 1.00 90.12 366 THR A O 1
ATOM 3083 N N . TYR A 1 367 ? -9.171 -0.804 -10.103 1.00 91.44 367 TYR A N 1
ATOM 3084 C CA . TYR A 1 367 ? -7.814 -0.976 -9.583 1.00 91.44 367 TYR A CA 1
ATOM 3085 C C . TYR A 1 367 ? -6.751 -0.928 -10.672 1.00 91.44 367 TYR A C 1
ATOM 3087 O O . TYR A 1 367 ? -5.723 -0.289 -10.473 1.00 91.44 367 TYR A O 1
ATOM 3095 N N . ALA A 1 368 ? -6.983 -1.537 -11.837 1.00 91.06 368 ALA A N 1
ATOM 3096 C CA . ALA A 1 368 ? -6.021 -1.467 -12.937 1.00 91.06 368 ALA A CA 1
ATOM 3097 C C . ALA A 1 368 ? -5.737 -0.020 -13.375 1.00 91.06 368 ALA A C 1
ATOM 3099 O O . ALA A 1 368 ? -4.599 0.312 -13.709 1.00 91.06 368 ALA A O 1
ATOM 3100 N N . ASP A 1 369 ? -6.753 0.847 -13.321 1.00 86.81 369 ASP A N 1
ATOM 3101 C CA . ASP A 1 369 ? -6.639 2.270 -13.633 1.00 86.81 369 ASP A CA 1
ATOM 3102 C C . ASP A 1 369 ? -6.039 3.107 -12.482 1.00 86.81 369 ASP A C 1
ATOM 3104 O O . ASP A 1 369 ? -5.889 4.320 -12.643 1.00 86.81 369 ASP A O 1
ATOM 3108 N N . ILE A 1 370 ? -5.519 2.485 -11.414 1.00 83.44 370 ILE A N 1
ATOM 3109 C CA . ILE A 1 370 ? -4.743 3.141 -10.337 1.00 83.44 370 ILE A CA 1
ATOM 3110 C C . ILE A 1 370 ? -3.251 2.737 -10.317 1.00 83.44 370 ILE A C 1
ATOM 3112 O O . ILE A 1 370 ? -2.418 3.506 -9.848 1.00 83.44 370 ILE A O 1
ATOM 3116 N N . ILE A 1 371 ? -2.885 1.565 -10.847 1.00 84.62 371 ILE A N 1
ATOM 3117 C CA . ILE A 1 371 ? -1.519 1.005 -10.747 1.00 84.62 371 ILE A CA 1
ATOM 3118 C C . ILE A 1 371 ? -0.469 1.857 -11.494 1.00 84.62 371 ILE A C 1
ATOM 3120 O O . ILE A 1 371 ? -0.612 2.120 -12.686 1.00 84.62 371 ILE A O 1
ATOM 3124 N N . SER A 1 372 ? 0.643 2.205 -10.842 1.00 76.56 372 SER A N 1
ATOM 3125 C CA . SER A 1 372 ? 1.851 2.776 -11.466 1.00 76.56 372 SER A CA 1
ATOM 3126 C C . SER A 1 372 ? 2.869 1.693 -11.865 1.00 76.56 372 SER A C 1
ATOM 3128 O O . SER A 1 372 ? 2.783 0.551 -11.431 1.00 76.56 372 SER A O 1
ATOM 3130 N N . LEU A 1 373 ? 3.856 2.031 -12.706 1.00 68.44 373 LEU A N 1
ATOM 3131 C CA . LEU A 1 373 ? 4.890 1.080 -13.153 1.00 68.44 373 LEU A CA 1
ATOM 3132 C C . LEU A 1 373 ? 5.957 0.752 -12.087 1.00 68.44 373 LEU A C 1
ATOM 3134 O O . LEU A 1 373 ? 6.805 -0.083 -12.378 1.00 68.44 373 LEU A O 1
ATOM 3138 N N . SER A 1 374 ? 5.970 1.426 -10.928 1.00 62.72 374 SER A N 1
ATOM 3139 C CA . SER A 1 374 ? 6.923 1.239 -9.817 1.00 62.72 374 SER A CA 1
ATOM 3140 C C . SER A 1 374 ? 6.552 2.169 -8.644 1.00 62.72 374 SER A C 1
ATOM 3142 O O . SER A 1 374 ? 5.708 3.058 -8.798 1.00 62.72 374 SER A O 1
ATOM 3144 N N . ILE A 1 375 ? 7.230 2.022 -7.496 1.00 62.47 375 ILE A N 1
ATOM 3145 C CA . ILE A 1 375 ? 7.235 3.024 -6.421 1.00 62.47 375 ILE A CA 1
ATOM 3146 C C . ILE A 1 375 ? 7.965 4.237 -6.966 1.00 62.47 375 ILE A C 1
ATOM 3148 O O . ILE A 1 375 ? 9.080 4.126 -7.486 1.00 62.47 375 ILE A O 1
ATOM 3152 N N . SER A 1 376 ? 7.248 5.347 -7.036 1.00 46.34 376 SER A N 1
ATOM 3153 C CA . SER A 1 376 ? 7.499 6.399 -8.014 1.00 46.34 376 SER A CA 1
ATOM 3154 C C . SER A 1 376 ? 6.790 7.681 -7.592 1.00 46.34 376 SER A C 1
ATOM 3156 O O . SER A 1 376 ? 5.683 7.962 -8.038 1.00 46.34 376 SER A O 1
ATOM 3158 N N . TYR A 1 377 ? 7.413 8.396 -6.671 1.00 39.53 377 TYR A N 1
ATOM 3159 C CA . TYR A 1 377 ? 7.156 9.758 -6.213 1.00 39.53 377 TYR A CA 1
ATOM 3160 C C . TYR A 1 377 ? 8.271 10.712 -6.680 1.00 39.53 377 TYR A C 1
ATOM 3162 O O . TYR A 1 377 ? 9.434 10.579 -6.245 1.00 39.53 377 TYR A O 1
#

Sequence (377 aa):
MIVIAFVLLSLLCLWTAYRITTFVEAYYRINQRGNEMDEKGERACRSIKAHGITAYEFLMWYFTQDPNFITHYLWNAICIFCLRNITPWMAKEVTEDDIVHYCLNTSTVIHLKKIQGSTYGLDLENIGWHCLPGSMENSFSLRIDIETRKMISFVFNGENLDDPKQILAMLLMNHADCLHPMVHSFQNSLYESMKTAPPEYFRMYLHGNYLNESAHVFVPHPWLGFNGDTDWFEHILFEHSKRSIPFHSFFDKELMQASPYLRFAVQCRTIIFQELKRAGLDMIDPEAYFLCSVAHSIDHWQLGQLVEWVDFPDDMKYSPRYNYVSRNFFQHSQYWFLPNNYFRSHWHETQLYNRIYHRMKKADPTYADIISLSISY

Mean predicted aligned error: 11.58 Å

Solvent-accessible surface area (backbone atoms only — not comparable to full-atom values): 20503 Å² total; per-residue (Å²): 108,71,68,57,54,51,49,52,51,50,50,49,52,50,50,50,52,55,52,49,55,58,39,56,54,49,52,51,53,50,51,50,59,55,67,39,54,41,103,82,73,43,69,49,71,89,70,76,60,72,93,73,57,50,74,64,56,48,52,51,53,57,58,56,79,35,69,62,48,54,53,46,52,54,48,45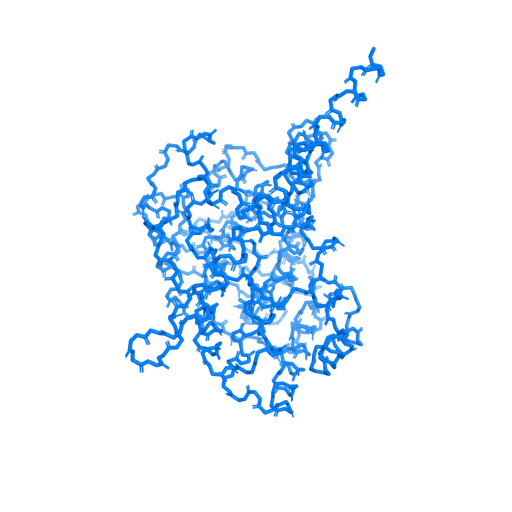,54,49,47,52,48,42,54,71,72,42,26,82,81,59,44,52,86,65,44,47,52,57,49,45,45,49,40,36,44,30,71,57,37,28,51,32,39,83,73,54,94,60,29,33,31,41,77,50,68,62,41,42,44,74,88,45,78,94,45,49,74,39,34,38,40,39,33,35,29,67,80,81,46,36,63,74,47,37,32,48,76,86,41,79,58,80,58,42,54,62,51,45,51,47,54,52,47,46,37,62,37,37,52,46,32,28,47,57,44,34,48,56,57,40,51,62,26,54,82,78,49,61,76,91,57,45,65,58,60,73,42,47,88,58,30,68,64,36,73,66,58,66,61,63,45,73,86,71,71,49,86,65,61,68,67,54,43,46,47,34,36,54,62,29,28,73,49,80,82,65,76,71,32,71,81,41,67,67,57,40,69,70,10,72,45,48,45,46,50,49,51,44,46,52,47,46,48,52,48,35,54,73,70,69,40,76,71,48,50,50,65,33,49,33,43,24,8,46,52,47,33,46,29,36,44,41,52,14,62,69,52,56,42,54,72,51,60,56,80,38,91,90,39,56,46,40,44,57,52,45,57,62,61,31,50,45,46,41,68,54,30,78,85,56,20,41,37,73,75,43,19,86,77,39,75,62,42,33,52,50,46,57,55,33,35,71,71,40,54,70,61,41,59,38,24,30,52,36,51,64,115

Radius of gyration: 21.93 Å; Cα contacts (8 Å, |Δi|>4): 491; chains: 1; bounding box: 58×62×53 Å

pLDDT: mean 72.39, std 19.2, range [35.91, 97.69]